Protein AF-0000000072905101 (afdb_homodimer)

Organism: NCBI:txid187101

Nearest PDB structures (foldseek):
  7v6s-assembly2_B  TM=9.591E-01  e=6.237E-14  Escherichia coli K-12
  8xup-assembly1_I  TM=8.894E-01  e=2.334E-14  Escherichia coli K-12
  8xud-assembly1_I  TM=9.295E-01  e=1.153E-13  Escherichia coli K-12
  8xup-assembly1_G  TM=8.574E-01  e=3.588E-14  Escherichia coli K-12
  2k1g-assembly1_A  TM=9.489E-01  e=6.845E-13  Escherichia coli K-12

Foldseek 3Di:
DPDPPPPPPDVPPPPDDPPPPPDPPVVVVVVVVVVVVVVPPPDDPDPDPPPVDDDDVVVVVVVVVVVVVVVVVVVVVVVLVLLLVQLVVLLVVQPQQADDVVDQDSVHDHQLNSLQSSLCRRLVHDGADSAPVRRQVQFDWAAPVGDTFQWWWWFDAPPDDIGIWTDNDPQWTFDQDNVGGTDIDGCPPPRNVVGTDTIGDNVVSVVD/DPPPPPPPPDVPPPPPDPPPPPDPPVVVVVVVVVVVVVVPPPDDPDPDPPPVDDDDPVVVVVVVVVVVVVVVVVVVVVVLVLLLVQLVVLLVVQPQQADDVVDQDSVHDHQLNSLQSSLCRRLVHDGADSAPVRRQVQFDWAAPVGDTFQWWWWFDAPPDDIGIWTDNDPQWTFDQDNVGGTDIDGCPPPRNVVGTDTIGDNVVSVVD

Secondary structure (DSSP, 8-state):
-----GGGGGGGSTT--------HHHHHHHHHHHHHHHHT--S---S-S-TT----HHHHHHHHHHHHHHHHHHHHHHHHHHHHHHHHHHHHHHTTPPB-TT-EETTEE-HHHHHHHHHHHHTTT----SSHHHHTTSSEEE-GGG--TTPEEEE--TTS--EEEEEEETTEEEEEETTTEEEEEETTSHHHHHHEEEEEE-HHHH--/--TTSGGGGGGGGGGG-------HHHHHHHHHHHHHHHHT--S---S-S-TT----HHHHHHHHHHHHHHHHHHHHHHHHHHHHHHHHHHHHHHTTPPB-TT-EETTEE-HHHHHHHHHHHHTTT----SSHHHHTTSSEEE-GGG--TTPEEEE--TTS--EEEEEEETTEEEEEETTTEEEEEETTSHHHHHHEEEEEE-HHHH--

Structure (mmCIF, N/CA/C/O backbone):
data_AF-0000000072905101-model_v1
#
loop_
_entity.id
_entity.type
_entity.pdbx_description
1 polymer 'NlpC/P60 domain-containing protein'
#
loop_
_atom_site.group_PDB
_atom_site.id
_atom_site.type_symbol
_atom_site.label_atom_id
_atom_site.label_alt_id
_atom_site.label_comp_id
_atom_site.label_asym_id
_atom_site.label_entity_id
_atom_site.label_seq_id
_atom_site.pdbx_PDB_ins_code
_atom_site.Cartn_x
_atom_site.Cartn_y
_atom_site.Cartn_z
_atom_site.occupancy
_atom_site.B_iso_or_equiv
_atom_site.auth_seq_id
_atom_site.auth_comp_id
_atom_site.auth_asym_id
_atom_site.auth_atom_id
_atom_site.pdbx_PDB_model_num
ATOM 1 N N . MET A 1 1 ? 45.156 -19.688 -21.031 1 21.2 1 MET A N 1
ATOM 2 C CA . MET A 1 1 ? 44.969 -18.875 -19.844 1 21.2 1 MET A CA 1
ATOM 3 C C . MET A 1 1 ? 44.531 -17.453 -20.219 1 21.2 1 MET A C 1
ATOM 5 O O . MET A 1 1 ? 43.875 -16.766 -19.438 1 21.2 1 MET A O 1
ATOM 9 N N . LYS A 1 2 ? 45 -16.828 -21.281 1 21.48 2 LYS A N 1
ATOM 10 C CA . LYS A 1 2 ? 45.25 -15.398 -21.438 1 21.48 2 LYS A CA 1
ATOM 11 C C . LYS A 1 2 ? 43.969 -14.641 -21.828 1 21.48 2 LYS A C 1
ATOM 13 O O . LYS A 1 2 ? 43.781 -13.508 -21.391 1 21.48 2 LYS A O 1
ATOM 18 N N . ARG A 1 3 ? 43.281 -14.938 -22.891 1 23.59 3 ARG A N 1
ATOM 19 C CA . ARG A 1 3 ? 42.656 -13.906 -23.703 1 23.59 3 ARG A CA 1
ATOM 20 C C . ARG A 1 3 ? 41.344 -13.453 -23.094 1 23.59 3 ARG A C 1
ATOM 22 O O . ARG A 1 3 ? 40.25 -13.703 -23.672 1 23.59 3 ARG A O 1
ATOM 29 N N . ARG A 1 4 ? 40.969 -13.797 -21.891 1 28.17 4 ARG A N 1
ATOM 30 C CA . ARG A 1 4 ? 39.781 -13.406 -21.141 1 28.17 4 ARG A CA 1
ATOM 31 C C . ARG A 1 4 ? 39.688 -11.891 -21.031 1 28.17 4 ARG A C 1
ATOM 33 O O . ARG A 1 4 ? 38.875 -11.367 -20.25 1 28.17 4 ARG A O 1
ATOM 40 N N . LYS A 1 5 ? 40.594 -11.07 -21.688 1 27.55 5 LYS A N 1
ATOM 41 C CA . LYS A 1 5 ? 41 -9.695 -21.422 1 27.55 5 LYS A CA 1
ATOM 42 C C . LYS A 1 5 ? 39.938 -8.711 -21.922 1 27.55 5 LYS A C 1
ATOM 44 O O . LYS A 1 5 ? 39.812 -7.613 -21.375 1 27.55 5 LYS A O 1
ATOM 49 N N . LEU A 1 6 ? 39.375 -8.867 -23.078 1 26.61 6 LEU A N 1
ATOM 50 C CA . LEU A 1 6 ? 39.156 -7.672 -23.891 1 26.61 6 LEU A CA 1
ATOM 51 C C . LEU A 1 6 ? 37.875 -6.953 -23.469 1 26.61 6 LEU A C 1
ATOM 53 O O . LEU A 1 6 ? 37.844 -5.719 -23.438 1 26.61 6 LEU A O 1
ATOM 57 N N . CYS A 1 7 ? 36.844 -7.637 -23.281 1 24.83 7 CYS A N 1
ATOM 58 C CA . CYS A 1 7 ? 35.594 -6.938 -23.516 1 24.83 7 CYS A CA 1
ATOM 59 C C . CYS A 1 7 ? 35.281 -5.977 -22.375 1 24.83 7 CYS A C 1
ATOM 61 O O . CYS A 1 7 ? 34.125 -5.539 -22.219 1 24.83 7 CYS A O 1
ATOM 63 N N . ILE A 1 8 ? 36.156 -5.645 -21.406 1 28.05 8 ILE A N 1
ATOM 64 C CA . ILE A 1 8 ? 36.094 -4.789 -20.219 1 28.05 8 ILE A CA 1
ATOM 65 C C . ILE A 1 8 ? 35.969 -3.33 -20.656 1 28.05 8 ILE A C 1
ATOM 67 O O . ILE A 1 8 ? 35.562 -2.48 -19.859 1 28.05 8 ILE A O 1
ATOM 71 N N . PHE A 1 9 ? 36.219 -2.922 -21.875 1 28.64 9 PHE A N 1
ATOM 72 C CA . PHE A 1 9 ? 36.656 -1.553 -22.109 1 28.64 9 PHE A CA 1
ATOM 73 C C . PHE A 1 9 ? 35.5 -0.589 -22.094 1 28.64 9 PHE A C 1
ATOM 75 O O . PHE A 1 9 ? 35.594 0.541 -21.609 1 28.64 9 PHE A O 1
ATOM 82 N N . LEU A 1 10 ? 34.438 -0.951 -22.781 1 28.17 10 LEU A N 1
ATOM 83 C CA . LEU A 1 10 ? 33.656 0.154 -23.328 1 28.17 10 LEU A CA 1
ATOM 84 C C . LEU A 1 10 ? 32.875 0.859 -22.234 1 28.17 10 LEU A C 1
ATOM 86 O O . LEU A 1 10 ? 32.344 1.944 -22.453 1 28.17 10 LEU A O 1
ATOM 90 N N . ILE A 1 11 ? 32.688 0.312 -21.078 1 26.66 11 ILE A N 1
ATOM 91 C CA . ILE A 1 11 ? 31.734 0.862 -20.109 1 26.66 11 ILE A CA 1
ATOM 92 C C . ILE A 1 11 ? 32.25 2.201 -19.578 1 26.66 11 ILE A C 1
ATOM 94 O O . ILE A 1 11 ? 31.625 2.814 -18.719 1 26.66 11 ILE A O 1
ATOM 98 N N . MET A 1 12 ? 33.438 2.705 -19.969 1 26.33 12 MET A N 1
ATOM 99 C CA . MET A 1 12 ? 34.125 3.775 -19.25 1 26.33 12 MET A CA 1
ATOM 100 C C . MET A 1 12 ? 33.469 5.121 -19.516 1 26.33 12 MET A C 1
ATOM 102 O O . MET A 1 12 ? 33.531 6.02 -18.672 1 26.33 12 MET A O 1
ATOM 106 N N . LEU A 1 13 ? 33.094 5.484 -20.781 1 29.48 13 LEU A N 1
ATOM 107 C CA . LEU A 1 13 ? 33.188 6.891 -21.156 1 29.48 13 LEU A CA 1
ATOM 108 C C . LEU A 1 13 ? 32 7.676 -20.609 1 29.48 13 LEU A C 1
ATOM 110 O O . LEU A 1 13 ? 31.938 8.898 -20.766 1 29.48 13 LEU A O 1
ATOM 114 N N . LEU A 1 14 ? 30.922 7.066 -20.406 1 29.03 14 LEU A N 1
ATOM 115 C CA . LEU A 1 14 ? 29.766 7.953 -20.406 1 29.03 14 LEU A CA 1
ATOM 116 C C . LEU A 1 14 ? 29.734 8.812 -19.141 1 29.03 14 LEU A C 1
ATOM 118 O O . LEU A 1 14 ? 28.688 8.984 -18.516 1 29.03 14 LEU A O 1
ATOM 122 N N . THR A 1 15 ? 30.891 8.977 -18.375 1 28.25 15 THR A N 1
ATOM 123 C CA . THR A 1 15 ? 30.953 9.609 -17.062 1 28.25 15 THR A CA 1
ATOM 124 C C . THR A 1 15 ? 30.672 11.102 -17.156 1 28.25 15 THR A C 1
ATOM 126 O O . THR A 1 15 ? 30.312 11.742 -16.172 1 28.25 15 THR A O 1
ATOM 129 N N . SER A 1 16 ? 31.031 11.805 -18.203 1 29.77 16 SER A N 1
ATOM 130 C CA . SER A 1 16 ? 31.359 13.211 -18 1 29.77 16 SER A CA 1
ATOM 131 C C . SER A 1 16 ? 30.109 14.07 -18 1 29.77 16 SER A C 1
ATOM 133 O O . SER A 1 16 ? 30.141 15.234 -18.406 1 29.77 16 SER A O 1
ATOM 135 N N . LEU A 1 17 ? 28.984 13.531 -18.156 1 30.27 17 LEU A N 1
ATOM 136 C CA . LEU A 1 17 ? 28.125 14.672 -18.375 1 30.27 17 LEU A CA 1
ATOM 137 C C . LEU A 1 17 ? 28.078 15.57 -17.141 1 30.27 17 LEU A C 1
ATOM 139 O O . LEU A 1 17 ? 27.922 15.078 -16.016 1 30.27 17 LEU A O 1
ATOM 143 N N . PRO A 1 18 ? 28.531 16.797 -17.203 1 27.98 18 PRO A N 1
ATOM 144 C CA . PRO A 1 18 ? 28.547 17.672 -16.031 1 27.98 18 PRO A CA 1
ATOM 145 C C . PRO A 1 18 ? 27.172 17.75 -15.352 1 27.98 18 PRO A C 1
ATOM 147 O O . PRO A 1 18 ? 26.141 17.797 -16.031 1 27.98 18 PRO A O 1
ATOM 150 N N . LYS A 1 19 ? 27.016 17.156 -14.227 1 29.95 19 LYS A N 1
ATOM 151 C CA . LYS A 1 19 ? 25.938 17.422 -13.297 1 29.95 19 LYS A CA 1
ATOM 152 C C . LYS A 1 19 ? 25.578 18.906 -13.273 1 29.95 19 LYS A C 1
ATOM 154 O O . LYS A 1 19 ? 26.406 19.75 -12.898 1 29.95 19 LYS A O 1
ATOM 159 N N . ILE A 1 20 ? 24.906 19.391 -14.219 1 25.19 20 ILE A N 1
ATOM 160 C CA . ILE A 1 20 ? 24.422 20.766 -14.102 1 25.19 20 ILE A CA 1
ATOM 161 C C . ILE A 1 20 ? 23.922 21.016 -12.68 1 25.19 20 ILE A C 1
ATOM 163 O O . ILE A 1 20 ? 23 20.344 -12.219 1 25.19 20 ILE A O 1
ATOM 167 N N . ALA A 1 21 ? 24.781 21.484 -11.664 1 27.69 21 ALA A N 1
ATOM 168 C CA . ALA A 1 21 ? 24.594 22.141 -10.375 1 27.69 21 ALA A CA 1
ATOM 169 C C . ALA A 1 21 ? 23.406 23.109 -10.422 1 27.69 21 ALA A C 1
ATOM 171 O O . ALA A 1 21 ? 23.531 24.219 -10.945 1 27.69 21 ALA A O 1
ATOM 172 N N . TYR A 1 22 ? 22.328 22.75 -10.75 1 26.56 22 TYR A N 1
ATOM 173 C CA . TYR A 1 22 ? 21.281 23.734 -10.508 1 26.56 22 TYR A CA 1
ATOM 174 C C . TYR A 1 22 ? 21.438 24.359 -9.133 1 26.56 22 TYR A C 1
ATOM 176 O O . TYR A 1 22 ? 21.641 23.672 -8.133 1 26.56 22 TYR A O 1
ATOM 184 N N . GLY A 1 23 ? 21.812 25.656 -8.891 1 29.3 23 GLY A N 1
ATOM 185 C CA . GLY A 1 23 ? 22.312 26.516 -7.828 1 29.3 23 GLY A CA 1
ATOM 186 C C . GLY A 1 23 ? 21.516 26.406 -6.543 1 29.3 23 GLY A C 1
ATOM 187 O O . GLY A 1 23 ? 20.359 26.812 -6.484 1 29.3 23 GLY A O 1
ATOM 188 N N . SER A 1 24 ? 21.781 25.562 -5.66 1 32.56 24 SER A N 1
ATOM 189 C CA . SER A 1 24 ? 21.422 25.344 -4.262 1 32.56 24 SER A CA 1
ATOM 190 C C . SER A 1 24 ? 21.359 26.672 -3.498 1 32.56 24 SER A C 1
ATOM 192 O O . SER A 1 24 ? 20.609 26.797 -2.529 1 32.56 24 SER A O 1
ATOM 194 N N . LYS A 1 25 ? 22.25 27.625 -3.885 1 36.03 25 LYS A N 1
ATOM 195 C CA . LYS A 1 25 ? 22.484 28.938 -3.287 1 36.03 25 LYS A CA 1
ATOM 196 C C . LYS A 1 25 ? 21.328 29.875 -3.557 1 36.03 25 LYS A C 1
ATOM 198 O O . LYS A 1 25 ? 20.938 30.672 -2.686 1 36.03 25 LYS A O 1
ATOM 203 N N . TYR A 1 26 ? 20.844 29.938 -4.789 1 32.66 26 TYR A N 1
ATOM 204 C CA . TYR A 1 26 ? 19.766 30.875 -5.09 1 32.66 26 TYR A CA 1
ATOM 205 C C . TYR A 1 26 ? 18.469 30.453 -4.414 1 32.66 26 TYR A C 1
ATOM 207 O O . TYR A 1 26 ? 17.703 31.297 -3.951 1 32.66 26 TYR A O 1
ATOM 215 N N . ARG A 1 27 ? 18.203 29.125 -4.289 1 41.72 27 ARG A N 1
ATOM 216 C CA . ARG A 1 27 ? 16.984 28.703 -3.621 1 41.72 27 ARG A CA 1
ATOM 217 C C . ARG A 1 27 ? 17.094 28.891 -2.113 1 41.72 27 ARG A C 1
ATOM 219 O O . ARG A 1 27 ? 16.109 29.266 -1.463 1 41.72 27 ARG A O 1
ATOM 226 N N . HIS A 1 28 ? 18.344 28.75 -1.642 1 42.06 28 HIS A N 1
ATOM 227 C CA . HIS A 1 28 ? 18.578 29 -0.226 1 42.06 28 HIS A CA 1
ATOM 228 C C . HIS A 1 28 ? 18.5 30.5 0.079 1 42.06 28 HIS A C 1
ATOM 230 O O . HIS A 1 28 ? 18 30.891 1.129 1 42.06 28 HIS A O 1
ATOM 236 N N . ARG A 1 29 ? 18.984 31.281 -0.8 1 43.94 29 ARG A N 1
ATOM 237 C CA . ARG A 1 29 ? 19 32.719 -0.576 1 43.94 29 ARG A CA 1
ATOM 238 C C . ARG A 1 29 ? 17.578 33.281 -0.544 1 43.94 29 ARG A C 1
ATOM 240 O O . ARG A 1 29 ? 17.25 34.094 0.316 1 43.94 29 ARG A O 1
ATOM 247 N N . ASN A 1 30 ? 16.844 32.781 -1.528 1 43.53 30 ASN A N 1
ATOM 248 C CA . ASN A 1 30 ? 15.469 33.281 -1.536 1 43.53 30 ASN A CA 1
ATOM 249 C C . ASN A 1 30 ? 14.672 32.75 -0.354 1 43.53 30 ASN A C 1
ATOM 251 O O . ASN A 1 30 ? 13.828 33.438 0.203 1 43.53 30 ASN A O 1
ATOM 255 N N . ILE A 1 31 ? 15.031 31.578 -0.006 1 46.62 31 ILE A N 1
ATOM 256 C CA . ILE A 1 31 ? 14.422 31.047 1.205 1 46.62 31 ILE A CA 1
ATOM 257 C C . ILE A 1 31 ? 14.914 31.812 2.422 1 46.62 31 ILE A C 1
ATOM 259 O O . ILE A 1 31 ? 14.125 32.188 3.301 1 46.62 31 ILE A O 1
ATOM 263 N N . ASP A 1 32 ? 16.203 32.094 2.461 1 48.38 32 ASP A N 1
ATOM 264 C CA . ASP A 1 32 ? 16.766 32.875 3.559 1 48.38 32 ASP A CA 1
ATOM 265 C C . ASP A 1 32 ? 16.141 34.25 3.598 1 48.38 32 ASP A C 1
ATOM 267 O O . ASP A 1 32 ? 15.797 34.781 4.672 1 48.38 32 ASP A O 1
ATOM 271 N N . GLU A 1 33 ? 16.078 34.875 2.492 1 49.34 33 GLU A N 1
ATOM 272 C CA . GLU A 1 33 ? 15.438 36.188 2.443 1 49.34 33 GLU A CA 1
ATOM 273 C C . GLU A 1 33 ? 13.977 36.094 2.891 1 49.34 33 GLU A C 1
ATOM 275 O O . GLU A 1 33 ? 13.484 36.969 3.605 1 49.34 33 GLU A O 1
ATOM 280 N N . MET A 1 34 ? 13.398 35.062 2.471 1 49.19 34 MET A N 1
ATOM 281 C CA . MET A 1 34 ? 12.008 34.875 2.879 1 49.19 34 MET A CA 1
ATOM 282 C C . MET A 1 34 ? 11.914 34.594 4.379 1 49.19 34 MET A C 1
ATOM 284 O O . MET A 1 34 ? 11.031 35.156 5.051 1 49.19 34 MET A O 1
ATOM 288 N N . ILE A 1 35 ? 12.836 33.906 4.805 1 49.62 35 ILE A N 1
ATOM 289 C CA . ILE A 1 35 ? 12.898 33.594 6.23 1 49.62 35 ILE A CA 1
ATOM 290 C C . ILE A 1 35 ? 13.258 34.875 7.004 1 49.62 35 ILE A C 1
ATOM 292 O O . ILE A 1 35 ? 12.68 35.156 8.062 1 49.62 35 ILE A O 1
ATOM 296 N N . GLU A 1 36 ? 14.266 35.562 6.609 1 48 36 GLU A N 1
ATOM 297 C CA . GLU A 1 36 ? 14.648 36.812 7.266 1 48 36 GLU A CA 1
ATOM 298 C C . GLU A 1 36 ? 13.469 37.781 7.363 1 48 36 GLU A C 1
ATOM 300 O O . GLU A 1 36 ? 13.273 38.438 8.398 1 48 36 GLU A O 1
ATOM 305 N N . ARG A 1 37 ? 12.781 37.812 6.383 1 45.91 37 ARG A N 1
ATOM 306 C CA . ARG A 1 37 ? 11.609 38.688 6.434 1 45.91 37 ARG A CA 1
ATOM 307 C C . ARG A 1 37 ? 10.594 38.188 7.445 1 45.91 37 ARG A C 1
ATOM 309 O O . ARG A 1 37 ? 9.961 38.969 8.156 1 45.91 37 ARG A O 1
ATOM 316 N N . ALA A 1 38 ? 10.492 36.938 7.453 1 46.09 38 ALA A N 1
ATOM 317 C CA . ALA A 1 38 ? 9.539 36.312 8.375 1 46.09 38 ALA A CA 1
ATOM 318 C C . ALA A 1 38 ? 9.977 36.531 9.82 1 46.09 38 ALA A C 1
ATOM 320 O O . ALA A 1 38 ? 9.141 36.656 10.719 1 46.09 38 ALA A O 1
ATOM 321 N N . SER A 1 39 ? 11.234 36.406 10.133 1 43.91 39 SER A N 1
ATOM 322 C CA . SER A 1 39 ? 11.758 36.531 11.484 1 43.91 39 SER A CA 1
ATOM 323 C C . SER A 1 39 ? 11.578 37.969 12.008 1 43.91 39 SER A C 1
ATOM 325 O O . SER A 1 39 ? 11.641 38.219 13.211 1 43.91 39 SER A O 1
ATOM 327 N N . ARG A 1 40 ? 11.602 38.969 11.242 1 41.84 40 ARG A N 1
ATOM 328 C CA . ARG A 1 40 ? 11.602 40.375 11.688 1 41.84 40 ARG A CA 1
ATOM 329 C C . ARG A 1 40 ? 10.289 40.719 12.367 1 41.84 40 ARG A C 1
ATOM 331 O O . ARG A 1 40 ? 10.125 41.844 12.867 1 41.84 40 ARG A O 1
ATOM 338 N N . ASN A 1 41 ? 9.289 39.938 12.195 1 38.41 41 ASN A N 1
ATOM 339 C CA . ASN A 1 41 ? 8.125 40.531 12.828 1 38.41 41 ASN A CA 1
ATOM 340 C C . ASN A 1 41 ? 8.141 40.344 14.344 1 38.41 41 ASN A C 1
ATOM 342 O O . ASN A 1 41 ? 7.707 39.312 14.844 1 38.41 41 ASN A O 1
ATOM 346 N N . ASN A 1 42 ? 9.055 40.75 15.031 1 37.59 42 ASN A N 1
ATOM 347 C CA . ASN A 1 42 ? 9.18 40.875 16.469 1 37.59 42 ASN A CA 1
ATOM 348 C C . ASN A 1 42 ? 7.879 41.406 17.094 1 37.59 42 ASN A C 1
ATOM 350 O O . ASN A 1 42 ? 7.82 41.625 18.312 1 37.59 42 ASN A O 1
ATOM 354 N N . GLY A 1 43 ? 7.055 42.219 16.391 1 38.62 43 GLY A N 1
ATOM 355 C CA . GLY A 1 43 ? 6.059 42.969 17.125 1 38.62 43 GLY A CA 1
ATOM 356 C C . GLY A 1 43 ? 4.992 42.094 17.75 1 38.62 43 GLY A C 1
ATOM 357 O O . GLY A 1 43 ? 5.023 40.875 17.609 1 38.62 43 GLY A O 1
ATOM 358 N N . GLU A 1 44 ? 3.975 42.656 18.516 1 44.16 44 GLU A N 1
ATOM 359 C CA . GLU A 1 44 ? 2.742 42.219 19.156 1 44.16 44 GLU A CA 1
ATOM 360 C C . GLU A 1 44 ? 1.918 41.344 18.219 1 44.16 44 GLU A C 1
ATOM 362 O O . GLU A 1 44 ? 1.451 41.812 17.188 1 44.16 44 GLU A O 1
ATOM 367 N N . GLU A 1 45 ? 2.352 40.156 17.984 1 52.22 45 GLU A N 1
ATOM 368 C CA . GLU A 1 45 ? 1.553 39.281 17.141 1 52.22 45 GLU A CA 1
ATOM 369 C C . GLU A 1 45 ? 0.073 39.375 17.5 1 52.22 45 GLU A C 1
ATOM 371 O O . GLU A 1 45 ? -0.281 39.344 18.688 1 52.22 45 GLU A O 1
ATOM 376 N N . PRO A 1 46 ? -0.766 39.719 16.578 1 56.44 46 PRO A N 1
ATOM 377 C CA . PRO A 1 46 ? -2.191 39.844 16.891 1 56.44 46 PRO A CA 1
ATOM 378 C C . PRO A 1 46 ? -2.799 38.562 17.453 1 56.44 46 PRO A C 1
ATOM 380 O O . PRO A 1 46 ? -2.326 37.469 17.141 1 56.44 46 PRO A O 1
ATOM 383 N N . GLU A 1 47 ? -3.547 38.656 18.578 1 63.25 47 GLU A N 1
ATOM 384 C CA . GLU A 1 47 ? -4.371 37.656 19.25 1 63.25 47 GLU A CA 1
ATOM 385 C C . GLU A 1 47 ? -5.117 36.781 18.25 1 63.25 47 GLU A C 1
ATOM 387 O O . GLU A 1 47 ? -5.281 35.594 18.453 1 63.25 47 GLU A O 1
ATOM 392 N N . ASN A 1 48 ? -5.477 37.375 17.141 1 74.56 48 ASN A N 1
ATOM 393 C CA . ASN A 1 48 ? -6.211 36.625 16.125 1 74.56 48 ASN A CA 1
ATOM 394 C C . ASN A 1 48 ? -5.664 36.906 14.719 1 74.56 48 ASN A C 1
ATOM 396 O O . ASN A 1 48 ? -5.973 37.906 14.117 1 74.56 48 ASN A O 1
ATOM 400 N N . PHE A 1 49 ? -4.805 36 14.148 1 81.38 49 PHE A N 1
ATOM 401 C CA . PHE A 1 49 ? -4.168 36.25 12.859 1 81.38 49 PHE A CA 1
ATOM 402 C C . PHE A 1 49 ? -5.027 35.688 11.719 1 81.38 49 PHE A C 1
ATOM 404 O O . PHE A 1 49 ? -4.84 36.094 10.562 1 81.38 49 PHE A O 1
ATOM 411 N N . ASP A 1 50 ? -6.012 34.781 11.953 1 88.31 50 ASP A N 1
ATOM 412 C CA . ASP A 1 50 ? -6.793 34.188 10.883 1 88.31 50 ASP A CA 1
ATOM 413 C C . ASP A 1 50 ? -8.281 34.5 11.039 1 88.31 50 ASP A C 1
ATOM 415 O O . ASP A 1 50 ? -9.133 33.656 10.797 1 88.31 50 ASP A O 1
ATOM 419 N N . GLU A 1 51 ? -8.586 35.719 11.438 1 85.56 51 GLU A N 1
ATOM 420 C CA . GLU A 1 51 ? -9.961 36.156 11.648 1 85.56 51 GLU A CA 1
ATOM 421 C C . GLU A 1 51 ? -10.812 35.938 10.406 1 85.56 51 GLU A C 1
ATOM 423 O O . GLU A 1 51 ? -12 35.625 10.5 1 85.56 51 GLU A O 1
ATOM 428 N N . GLU A 1 52 ? -10.195 36 9.219 1 87.75 52 GLU A N 1
ATOM 429 C CA . GLU A 1 52 ? -10.914 35.875 7.953 1 87.75 52 GLU A CA 1
ATOM 430 C C . GLU A 1 52 ? -11.094 34.406 7.582 1 87.75 52 GLU A C 1
ATOM 432 O O . GLU A 1 52 ? -11.82 34.062 6.641 1 87.75 52 GLU A O 1
ATOM 437 N N . TYR A 1 53 ? -10.508 33.531 8.305 1 91.31 53 TYR A N 1
ATOM 438 C CA . TYR A 1 53 ? -10.547 32.125 8.008 1 91.31 53 TYR A CA 1
ATOM 439 C C . TYR A 1 53 ? -11.945 31.547 8.227 1 91.31 53 TYR A C 1
ATOM 441 O O . TYR A 1 53 ? -12.531 31.734 9.305 1 91.31 53 TYR A O 1
ATOM 449 N N . VAL A 1 54 ? -12.469 30.906 7.176 1 93.88 54 VAL A N 1
ATOM 450 C CA . VAL A 1 54 ? -13.727 30.172 7.258 1 93.88 54 VAL A CA 1
ATOM 451 C C . VAL A 1 54 ? -13.453 28.672 7.148 1 93.88 54 VAL A C 1
ATOM 453 O O . VAL A 1 54 ? -13.008 28.188 6.102 1 93.88 54 VAL A O 1
ATOM 456 N N . HIS A 1 55 ? -13.766 28 8.164 1 94.81 55 HIS A N 1
ATOM 457 C CA . HIS A 1 55 ? -13.562 26.547 8.195 1 94.81 55 HIS A CA 1
ATOM 458 C C . HIS A 1 55 ? -14.656 25.828 7.406 1 94.81 55 HIS A C 1
ATOM 460 O O . HIS A 1 55 ? -15.836 25.953 7.719 1 94.81 55 HIS A O 1
ATOM 466 N N . ASP A 1 56 ? -14.234 25.078 6.391 1 94.44 56 ASP A N 1
ATOM 467 C CA . ASP A 1 56 ? -15.156 24.328 5.539 1 94.44 56 ASP A CA 1
ATOM 468 C C . ASP A 1 56 ? -15.289 22.891 6.004 1 94.44 56 ASP A C 1
ATOM 470 O O . ASP A 1 56 ? -14.602 22 5.492 1 94.44 56 ASP A O 1
ATOM 474 N N . GLU A 1 57 ? -16.234 22.625 6.875 1 93.56 57 GLU A N 1
ATOM 475 C CA . GLU A 1 57 ? -16.406 21.297 7.473 1 93.56 57 GLU A CA 1
ATOM 476 C C . GLU A 1 57 ? -16.75 20.266 6.41 1 93.56 57 GLU A C 1
ATOM 478 O O . GLU A 1 57 ? -16.297 19.109 6.496 1 93.56 57 GLU A O 1
ATOM 483 N N . ALA A 1 58 ? -17.547 20.641 5.469 1 93.56 58 ALA A N 1
ATOM 484 C CA . ALA A 1 58 ? -17.922 19.719 4.406 1 93.56 58 ALA A CA 1
ATOM 485 C C . ALA A 1 58 ? -16.703 19.281 3.604 1 93.56 58 ALA A C 1
ATOM 487 O O . ALA A 1 58 ? -16.562 18.094 3.285 1 93.56 58 ALA A O 1
ATOM 488 N N . LEU A 1 59 ? -15.844 20.266 3.248 1 94.06 59 LEU A N 1
ATOM 489 C CA . LEU A 1 59 ? -14.617 19.953 2.531 1 94.06 59 LEU A CA 1
ATOM 490 C C . LEU A 1 59 ? -13.719 19.031 3.367 1 94.06 59 LEU A C 1
ATOM 492 O O . LEU A 1 59 ? -13.156 18.062 2.85 1 94.06 59 LEU A O 1
ATOM 496 N N . ILE A 1 60 ? -13.609 19.266 4.645 1 94.5 60 ILE A N 1
ATOM 497 C CA . ILE A 1 60 ? -12.766 18.484 5.531 1 94.5 60 ILE A CA 1
ATOM 498 C C . ILE A 1 60 ? -13.297 17.047 5.602 1 94.5 60 ILE A C 1
ATOM 500 O O . ILE A 1 60 ? -12.523 16.094 5.512 1 94.5 60 ILE A O 1
ATOM 504 N N . ARG A 1 61 ? -14.562 16.906 5.719 1 91.75 61 ARG A N 1
ATOM 505 C CA . ARG A 1 61 ? -15.172 15.578 5.762 1 91.75 61 ARG A CA 1
ATOM 506 C C . ARG A 1 61 ? -14.906 14.805 4.477 1 91.75 61 ARG A C 1
ATOM 508 O O . ARG A 1 61 ? -14.578 13.617 4.512 1 91.75 61 ARG A O 1
ATOM 515 N N . LEU A 1 62 ? -15.055 15.523 3.377 1 93.19 62 LEU A N 1
ATOM 516 C CA . LEU A 1 62 ? -14.812 14.898 2.082 1 93.19 62 LEU A CA 1
ATOM 517 C C . LEU A 1 62 ? -13.359 14.445 1.962 1 93.19 62 LEU A C 1
ATOM 519 O O . LEU A 1 62 ? -13.094 13.297 1.589 1 93.19 62 LEU A O 1
ATOM 523 N N . LYS A 1 63 ? -12.414 15.305 2.279 1 92.25 63 LYS A N 1
ATOM 524 C CA . LYS A 1 63 ? -10.992 14.984 2.166 1 92.25 63 LYS A CA 1
ATOM 525 C C . LYS A 1 63 ? -10.594 13.875 3.135 1 92.25 63 LYS A C 1
ATOM 527 O O . LYS A 1 63 ? -9.742 13.047 2.818 1 92.25 63 LYS A O 1
ATOM 532 N N . THR A 1 64 ? -11.219 13.875 4.277 1 91 64 THR A N 1
ATOM 533 C CA . THR A 1 64 ? -10.961 12.82 5.258 1 91 64 THR A CA 1
ATOM 534 C C . THR A 1 64 ? -11.445 11.469 4.738 1 91 64 THR A C 1
ATOM 536 O O . THR A 1 64 ? -10.742 10.461 4.863 1 91 64 THR A O 1
ATOM 539 N N . LYS A 1 65 ? -12.617 11.508 4.156 1 88.81 65 LYS A N 1
ATOM 540 C CA . LYS A 1 65 ? -13.148 10.273 3.58 1 88.81 65 LYS A CA 1
ATOM 541 C C . LYS A 1 65 ? -12.25 9.758 2.461 1 88.81 65 LYS A C 1
ATOM 543 O O . LYS A 1 65 ? -11.945 8.562 2.402 1 88.81 65 LYS A O 1
ATOM 548 N N . GLU A 1 66 ? -11.844 10.633 1.562 1 89.81 66 GLU A N 1
ATOM 549 C CA . GLU A 1 66 ? -10.938 10.266 0.48 1 89.81 66 GLU A CA 1
ATOM 550 C C . GLU A 1 66 ? -9.633 9.688 1.027 1 89.81 66 GLU A C 1
ATOM 552 O O . GLU A 1 66 ? -9.125 8.695 0.502 1 89.81 66 GLU A O 1
ATOM 557 N N . LEU A 1 67 ? -9.164 10.32 2.041 1 88.44 67 LEU A N 1
ATOM 558 C CA . LEU A 1 67 ? -7.926 9.859 2.654 1 88.44 67 LEU A CA 1
ATOM 559 C C . LEU A 1 67 ? -8.109 8.469 3.254 1 88.44 67 LEU A C 1
ATOM 561 O O . LEU A 1 67 ? -7.254 7.59 3.072 1 88.44 67 LEU A O 1
ATOM 565 N N . LYS A 1 68 ? -9.188 8.281 3.877 1 85 68 LYS A N 1
ATOM 566 C CA . LYS A 1 68 ? -9.469 6.973 4.465 1 85 68 LYS A CA 1
ATOM 567 C C . LYS A 1 68 ? -9.586 5.898 3.389 1 85 68 LYS A C 1
ATOM 569 O O . LYS A 1 68 ? -9.117 4.773 3.572 1 85 68 LYS A O 1
ATOM 574 N N . ASP A 1 69 ? -10.164 6.23 2.283 1 84.75 69 ASP A N 1
ATOM 575 C CA . ASP A 1 69 ? -10.273 5.297 1.165 1 84.75 69 ASP A CA 1
ATOM 576 C C . ASP A 1 69 ? -8.898 4.953 0.602 1 84.75 69 ASP A C 1
ATOM 578 O O . ASP A 1 69 ? -8.617 3.791 0.297 1 84.75 69 ASP A O 1
ATOM 582 N N . LYS A 1 70 ? -8.102 5.938 0.461 1 82.06 70 LYS A N 1
ATOM 583 C CA . LYS A 1 70 ? -6.734 5.715 -0.016 1 82.06 70 LYS A CA 1
ATOM 584 C C . LYS A 1 70 ? -5.961 4.809 0.933 1 82.06 70 LYS A C 1
ATOM 586 O O . LYS A 1 70 ? -5.227 3.922 0.491 1 82.06 70 LYS A O 1
ATOM 591 N N . LEU A 1 71 ? -6.18 5.023 2.18 1 81.62 71 LEU A N 1
ATOM 592 C CA . LEU A 1 71 ? -5.484 4.227 3.182 1 81.62 71 LEU A CA 1
ATOM 593 C C . LEU A 1 71 ? -5.984 2.785 3.17 1 81.62 71 LEU A C 1
ATOM 595 O O . LEU A 1 71 ? -5.195 1.849 3.32 1 81.62 71 LEU A O 1
ATOM 599 N N . SER A 1 72 ? -7.258 2.641 2.955 1 79.44 72 SER A N 1
ATOM 600 C CA . SER A 1 72 ? -7.824 1.3 2.854 1 79.44 72 SER A CA 1
ATOM 601 C C . SER A 1 72 ? -7.23 0.538 1.672 1 79.44 72 SER A C 1
ATOM 603 O O . SER A 1 72 ? -6.883 -0.638 1.796 1 79.44 72 SER A O 1
ATOM 605 N N . ASN A 1 73 ? -7.09 1.154 0.602 1 79.44 73 ASN A N 1
ATOM 606 C CA . ASN A 1 73 ? -6.484 0.547 -0.578 1 79.44 73 ASN A CA 1
ATOM 607 C C . ASN A 1 73 ? -5.016 0.199 -0.337 1 79.44 73 ASN A C 1
ATOM 609 O O . ASN A 1 73 ? -4.543 -0.849 -0.778 1 79.44 73 ASN A O 1
ATOM 613 N N . ALA A 1 74 ? -4.375 1.034 0.349 1 76.06 74 ALA A N 1
ATOM 614 C CA . ALA A 1 74 ? -2.975 0.791 0.679 1 76.06 74 ALA A CA 1
ATOM 615 C C . ALA A 1 74 ? -2.828 -0.434 1.578 1 76.06 74 ALA A C 1
ATOM 617 O O . ALA A 1 74 ? -1.906 -1.234 1.401 1 76.06 74 ALA A O 1
ATOM 618 N N . TYR A 1 75 ? -3.76 -0.624 2.469 1 74.81 75 TYR A N 1
ATOM 619 C CA . TYR A 1 75 ? -3.738 -1.795 3.34 1 74.81 75 TYR A CA 1
ATOM 620 C C . TYR A 1 75 ? -3.904 -3.076 2.531 1 74.81 75 TYR A C 1
ATOM 622 O O . TYR A 1 75 ? -3.236 -4.078 2.803 1 74.81 75 TYR A O 1
ATOM 630 N N . GLU A 1 76 ? -4.75 -2.996 1.608 1 75.88 76 GLU A N 1
ATOM 631 C CA . GLU A 1 76 ? -4.93 -4.156 0.74 1 75.88 76 GLU A CA 1
ATOM 632 C C . GLU A 1 76 ? -3.646 -4.484 -0.016 1 75.88 76 GLU A C 1
ATOM 634 O O . GLU A 1 76 ? -3.301 -5.656 -0.179 1 75.88 76 GLU A O 1
ATOM 639 N N . GLN A 1 77 ? -3.025 -3.488 -0.408 1 77.5 77 GLN A N 1
ATOM 640 C CA . GLN A 1 77 ? -1.771 -3.688 -1.127 1 77.5 77 GLN A CA 1
ATOM 641 C C . GLN A 1 77 ? -0.701 -4.273 -0.211 1 77.5 77 GLN A C 1
ATOM 643 O O . GLN A 1 77 ? 0.099 -5.109 -0.639 1 77.5 77 GLN A O 1
ATOM 648 N N . ILE A 1 78 ? -0.708 -3.916 0.998 1 77.19 78 ILE A N 1
ATOM 649 C CA . ILE A 1 78 ? 0.229 -4.457 1.976 1 77.19 78 ILE A CA 1
ATOM 650 C C . ILE A 1 78 ? -0.001 -5.961 2.133 1 77.19 78 ILE A C 1
ATOM 652 O O . ILE A 1 78 ? 0.952 -6.742 2.139 1 77.19 78 ILE A O 1
ATOM 656 N N . ASP A 1 79 ? -1.257 -6.297 2.256 1 79.75 79 ASP A N 1
ATOM 657 C CA . ASP A 1 79 ? -1.588 -7.715 2.363 1 79.75 79 ASP A CA 1
ATOM 658 C C . ASP A 1 79 ? -1.037 -8.5 1.173 1 79.75 79 ASP A C 1
ATOM 660 O O . ASP A 1 79 ? -0.497 -9.594 1.341 1 79.75 79 ASP A O 1
ATOM 664 N N . ASN A 1 80 ? -1.159 -7.902 0.055 1 82.06 80 ASN A N 1
ATOM 665 C CA . ASN A 1 80 ? -0.67 -8.57 -1.148 1 82.06 80 ASN A CA 1
ATOM 666 C C . ASN A 1 80 ? 0.851 -8.688 -1.146 1 82.06 80 ASN A C 1
ATOM 668 O O . ASN A 1 80 ? 1.402 -9.68 -1.621 1 82.06 80 ASN A O 1
ATOM 672 N N . ILE A 1 81 ? 1.529 -7.73 -0.607 1 79.62 81 ILE A N 1
ATOM 673 C CA . ILE A 1 81 ? 2.986 -7.746 -0.528 1 79.62 81 ILE A CA 1
ATOM 674 C C . ILE A 1 81 ? 3.441 -8.852 0.418 1 79.62 81 ILE A C 1
ATOM 676 O O . ILE A 1 81 ? 4.348 -9.625 0.091 1 79.62 81 ILE A O 1
ATOM 680 N N . ILE A 1 82 ? 2.795 -8.922 1.558 1 83.12 82 ILE A N 1
ATOM 681 C CA . ILE A 1 82 ? 3.141 -9.938 2.547 1 83.12 82 ILE A CA 1
ATOM 682 C C . ILE A 1 82 ? 2.934 -11.328 1.951 1 83.12 82 ILE A C 1
ATOM 684 O O . ILE A 1 82 ? 3.789 -12.203 2.094 1 83.12 82 ILE A O 1
ATOM 688 N N . LEU A 1 83 ? 1.854 -11.445 1.312 1 90.12 83 LEU A N 1
ATOM 689 C CA . LEU A 1 83 ? 1.557 -12.734 0.708 1 90.12 83 LEU A CA 1
ATOM 690 C C . LEU A 1 83 ? 2.555 -13.062 -0.399 1 90.12 83 LEU A C 1
ATOM 692 O O . LEU A 1 83 ? 3.008 -14.203 -0.515 1 90.12 83 LEU A O 1
ATOM 696 N N . TYR A 1 84 ? 2.953 -12.102 -1.19 1 89.31 84 TYR A N 1
ATOM 697 C CA . TYR A 1 84 ? 3.965 -12.297 -2.223 1 89.31 84 TYR A CA 1
ATOM 698 C C . TYR A 1 84 ? 5.266 -12.812 -1.623 1 89.31 84 TYR A C 1
ATOM 700 O O . TYR A 1 84 ? 5.863 -13.758 -2.143 1 89.31 84 TYR A O 1
ATOM 708 N N . ASP A 1 85 ? 5.676 -12.188 -0.563 1 88.06 85 ASP A N 1
ATOM 709 C CA . ASP A 1 85 ? 6.926 -12.594 0.072 1 88.06 85 ASP A CA 1
ATOM 710 C C . ASP A 1 85 ? 6.852 -14.039 0.559 1 88.06 85 ASP A C 1
ATOM 712 O O . ASP A 1 85 ? 7.797 -14.812 0.383 1 88.06 85 ASP A O 1
ATOM 716 N N . SER A 1 86 ? 5.711 -14.375 1.178 1 93.75 86 SER A N 1
ATOM 717 C CA . SER A 1 86 ? 5.52 -15.742 1.652 1 93.75 86 SER A CA 1
ATOM 718 C C . SER A 1 86 ? 5.508 -16.734 0.493 1 93.75 86 SER A C 1
ATOM 720 O O . SER A 1 86 ? 6.098 -17.812 0.586 1 93.75 86 SER A O 1
ATOM 722 N N . LEU A 1 87 ? 4.895 -16.359 -0.569 1 96.88 87 LEU A N 1
ATOM 723 C CA . LEU A 1 87 ? 4.828 -17.219 -1.752 1 96.88 87 LEU A CA 1
ATOM 724 C C . LEU A 1 87 ? 6.211 -17.406 -2.367 1 96.88 87 LEU A C 1
ATOM 726 O O . LEU A 1 87 ? 6.57 -18.516 -2.773 1 96.88 87 LEU A O 1
ATOM 730 N N . MET A 1 88 ? 6.969 -16.344 -2.422 1 94.75 88 MET A N 1
ATOM 731 C CA . MET A 1 88 ? 8.312 -16.438 -2.982 1 94.75 88 MET A CA 1
ATOM 732 C C . MET A 1 88 ? 9.203 -17.344 -2.131 1 94.75 88 MET A C 1
ATOM 734 O O . MET A 1 88 ? 10.023 -18.094 -2.66 1 94.75 88 MET A O 1
ATOM 738 N N . ASN A 1 89 ? 9.023 -17.25 -0.845 1 94.88 89 ASN A N 1
ATOM 739 C CA . ASN A 1 89 ? 9.75 -18.156 0.032 1 94.88 89 ASN A CA 1
ATOM 740 C C . ASN A 1 89 ? 9.383 -19.609 -0.24 1 94.88 89 ASN A C 1
ATOM 742 O O . ASN A 1 89 ? 10.266 -20.484 -0.313 1 94.88 89 ASN A O 1
ATOM 746 N N . ALA A 1 90 ? 8.109 -19.859 -0.385 1 97.25 90 ALA A N 1
ATOM 747 C CA . ALA A 1 90 ? 7.664 -21.219 -0.718 1 97.25 90 ALA A CA 1
ATOM 748 C C . ALA A 1 90 ? 8.227 -21.656 -2.062 1 97.25 90 ALA A C 1
ATOM 750 O O . ALA A 1 90 ? 8.727 -22.781 -2.191 1 97.25 90 ALA A O 1
ATOM 751 N N . TYR A 1 91 ? 8.125 -20.734 -3.057 1 98.06 91 TYR A N 1
ATOM 752 C CA . TYR A 1 91 ? 8.688 -21.031 -4.371 1 98.06 91 TYR A CA 1
ATOM 753 C C . TYR A 1 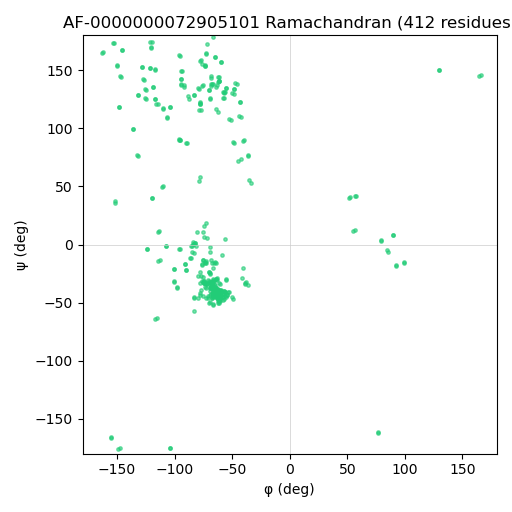91 ? 10.156 -21.406 -4.266 1 98.06 91 TYR A C 1
ATOM 755 O O . TYR A 1 91 ? 10.602 -22.391 -4.879 1 98.06 91 TYR A O 1
ATOM 763 N N . ASN A 1 92 ? 10.867 -20.688 -3.5 1 96.69 92 ASN A N 1
ATOM 764 C CA . ASN A 1 92 ? 12.305 -20.906 -3.389 1 96.69 92 ASN A CA 1
ATOM 765 C C . ASN A 1 92 ? 12.609 -22.281 -2.807 1 96.69 92 ASN A C 1
ATOM 767 O O . ASN A 1 92 ? 13.617 -22.906 -3.158 1 96.69 92 ASN A O 1
ATOM 771 N N . ASN A 1 93 ? 11.773 -22.766 -2.02 1 97.06 93 ASN A N 1
ATOM 772 C CA . ASN A 1 93 ? 11.945 -24.094 -1.442 1 97.06 93 ASN A CA 1
ATOM 773 C C . ASN A 1 93 ? 11.758 -25.188 -2.492 1 97.06 93 ASN A C 1
ATOM 775 O O . ASN A 1 93 ? 12.32 -26.266 -2.359 1 97.06 93 ASN A O 1
ATOM 779 N N . TRP A 1 94 ? 11.047 -24.906 -3.553 1 98.38 94 TRP A N 1
ATOM 780 C CA . TRP A 1 94 ? 10.68 -25.953 -4.5 1 98.38 94 TRP A CA 1
ATOM 781 C C . TRP A 1 94 ? 11.359 -25.719 -5.852 1 98.38 94 TRP A C 1
ATOM 783 O O . TRP A 1 94 ? 11.359 -26.609 -6.707 1 98.38 94 TRP A O 1
ATOM 793 N N . ARG A 1 95 ? 11.891 -24.531 -6.039 1 97.94 95 ARG A N 1
ATOM 794 C CA . ARG A 1 95 ? 12.477 -24.125 -7.316 1 97.94 95 ARG A CA 1
ATOM 795 C C . ARG A 1 95 ? 13.43 -25.188 -7.84 1 97.94 95 ARG A C 1
ATOM 797 O O . ARG A 1 95 ? 14.273 -25.703 -7.094 1 97.94 95 ARG A O 1
ATOM 804 N N . GLY A 1 96 ? 13.219 -25.531 -9.07 1 96.88 96 GLY A N 1
ATOM 805 C CA . GLY A 1 96 ? 14.148 -26.453 -9.711 1 96.88 96 GLY A CA 1
ATOM 806 C C . GLY A 1 96 ? 13.727 -27.906 -9.586 1 96.88 96 GLY A C 1
ATOM 807 O O . GLY A 1 96 ? 14.25 -28.766 -10.297 1 96.88 96 GLY A O 1
ATOM 808 N N . THR A 1 97 ? 12.852 -28.312 -8.688 1 98.31 97 THR A N 1
ATOM 809 C CA . THR A 1 97 ? 12.344 -29.672 -8.562 1 98.31 97 THR A CA 1
ATOM 810 C C . THR A 1 97 ? 11.734 -30.141 -9.875 1 98.31 97 THR A C 1
ATOM 812 O O . THR A 1 97 ? 10.969 -29.406 -10.508 1 98.31 97 THR A O 1
ATOM 815 N N . ARG A 1 98 ? 12.055 -31.344 -10.281 1 97.12 98 ARG A N 1
ATOM 816 C CA . ARG A 1 98 ? 11.531 -31.875 -11.531 1 97.12 98 ARG A CA 1
ATOM 817 C C . ARG A 1 98 ? 10.055 -32.25 -11.391 1 97.12 98 ARG A C 1
ATOM 819 O O . ARG A 1 98 ? 9.594 -32.562 -10.289 1 97.12 98 ARG A O 1
ATOM 826 N N . TYR A 1 99 ? 9.406 -32.219 -12.516 1 96.06 99 TYR A N 1
ATOM 827 C CA . TYR A 1 99 ? 8.016 -32.656 -12.555 1 96.06 99 TYR A CA 1
ATOM 828 C C . TYR A 1 99 ? 7.918 -34.156 -12.516 1 96.06 99 TYR A C 1
ATOM 830 O O . TYR A 1 99 ? 8.688 -34.875 -13.18 1 96.06 99 TYR A O 1
ATOM 838 N N . ARG A 1 100 ? 6.984 -34.688 -11.719 1 94.62 100 ARG A N 1
ATOM 839 C CA . ARG A 1 100 ? 6.645 -36.094 -11.68 1 94.62 100 ARG A CA 1
ATOM 840 C C . ARG A 1 100 ? 5.172 -36.312 -11.344 1 94.62 100 ARG A C 1
ATOM 842 O O . ARG A 1 100 ? 4.711 -35.906 -10.273 1 94.62 100 ARG A O 1
ATOM 849 N N . TRP A 1 101 ? 4.449 -36.906 -12.234 1 91.25 101 TRP A N 1
ATOM 850 C CA . TRP A 1 101 ? 3.037 -37.156 -11.984 1 91.25 101 TRP A CA 1
ATOM 851 C C . TRP A 1 101 ? 2.865 -38 -10.719 1 91.25 101 TRP A C 1
ATOM 853 O O . TRP A 1 101 ? 3.51 -39.031 -10.562 1 91.25 101 TRP A O 1
ATOM 863 N N . GLY A 1 102 ? 2.105 -37.531 -9.867 1 92.06 102 GLY A N 1
ATOM 864 C CA . GLY A 1 102 ? 1.862 -38.25 -8.625 1 92.06 102 GLY A CA 1
ATOM 865 C C . GLY A 1 102 ? 2.91 -37.969 -7.562 1 92.06 102 GLY A C 1
ATOM 866 O O . GLY A 1 102 ? 2.781 -38.406 -6.422 1 92.06 102 GLY A O 1
ATOM 867 N N . GLY A 1 103 ? 3.963 -37.219 -7.969 1 95.69 103 GLY A N 1
ATOM 868 C CA . GLY A 1 103 ? 5.02 -36.875 -7.023 1 95.69 103 GLY A CA 1
ATOM 869 C C . GLY A 1 103 ? 4.617 -35.812 -6.016 1 95.69 103 GLY A C 1
ATOM 870 O O . GLY A 1 103 ? 3.773 -34.969 -6.301 1 95.69 103 GLY A O 1
ATOM 871 N N . ASP A 1 104 ? 5.32 -35.906 -4.867 1 97.38 104 ASP A N 1
ATOM 872 C CA . ASP A 1 104 ? 5.051 -34.938 -3.797 1 97.38 104 ASP A CA 1
ATOM 873 C C . ASP A 1 104 ? 6.293 -34.719 -2.941 1 97.38 104 ASP A C 1
ATOM 875 O O . ASP A 1 104 ? 6.195 -34.562 -1.72 1 97.38 104 ASP A O 1
ATOM 879 N N . SER A 1 105 ? 7.41 -34.719 -3.566 1 97.56 105 SER A N 1
ATOM 880 C CA . SER A 1 105 ? 8.68 -34.5 -2.881 1 97.56 105 SER A CA 1
ATOM 881 C C . SER A 1 105 ? 9.688 -33.812 -3.781 1 97.56 105 SER A C 1
ATOM 883 O O . SER A 1 105 ? 9.383 -33.469 -4.926 1 97.56 105 SER A O 1
ATOM 885 N N . LYS A 1 106 ? 10.891 -33.656 -3.268 1 97.94 106 LYS A N 1
ATOM 886 C CA . LYS A 1 106 ? 11.945 -33 -4.023 1 97.94 106 LYS A CA 1
ATOM 887 C C . LYS A 1 106 ? 12.469 -33.875 -5.148 1 97.94 106 LYS A C 1
ATOM 889 O O . LYS A 1 106 ? 13.164 -33.406 -6.047 1 97.94 106 LYS A O 1
ATOM 894 N N . ASP A 1 107 ? 12.125 -35.156 -5.094 1 97.31 107 ASP A N 1
ATOM 895 C CA . ASP A 1 107 ? 12.484 -36.062 -6.18 1 97.31 107 ASP A CA 1
ATOM 896 C C . ASP A 1 107 ? 11.578 -35.844 -7.387 1 97.31 107 ASP A C 1
ATOM 898 O O . ASP A 1 107 ? 11.867 -36.344 -8.477 1 97.31 107 ASP A O 1
ATOM 902 N N . GLY A 1 108 ? 10.5 -35.219 -7.168 1 97.44 108 GLY A N 1
ATOM 903 C CA . GLY A 1 108 ? 9.516 -34.875 -8.188 1 97.44 108 GLY A CA 1
ATOM 904 C C . GLY A 1 108 ? 8.18 -34.438 -7.621 1 97.44 108 GLY A C 1
ATOM 905 O O . GLY A 1 108 ? 7.738 -34.969 -6.598 1 97.44 108 GLY A O 1
ATOM 906 N N . ILE A 1 109 ? 7.578 -33.531 -8.32 1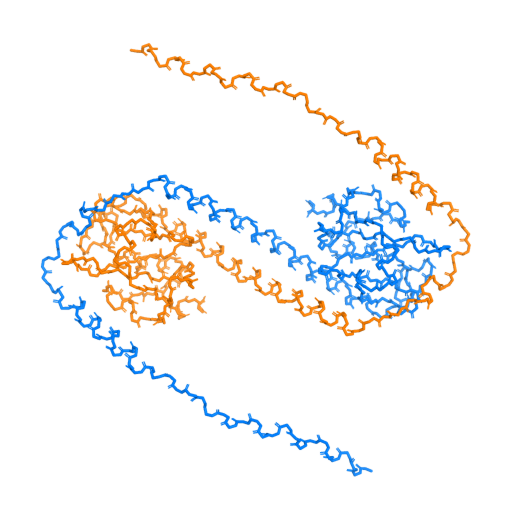 97.5 109 ILE A N 1
ATOM 907 C CA . ILE A 1 109 ? 6.312 -33.031 -7.816 1 97.5 109 ILE A CA 1
ATOM 908 C C . ILE A 1 109 ? 5.402 -32.656 -8.984 1 97.5 109 ILE A C 1
ATOM 910 O O . ILE A 1 109 ? 5.875 -32.188 -10.023 1 97.5 109 ILE A O 1
ATOM 914 N N . ASP A 1 110 ? 4.133 -32.875 -8.812 1 95.25 110 ASP A N 1
ATOM 915 C CA . ASP A 1 110 ? 3.229 -32.5 -9.891 1 95.25 110 ASP A CA 1
ATOM 916 C C . ASP A 1 110 ? 2.479 -31.203 -9.531 1 95.25 110 ASP A C 1
ATOM 918 O O . ASP A 1 110 ? 2.785 -30.562 -8.523 1 95.25 110 ASP A O 1
ATOM 922 N N . CYS A 1 111 ? 1.529 -30.75 -10.344 1 95.81 111 CYS A N 1
ATOM 923 C CA . CYS A 1 111 ? 0.927 -29.422 -10.242 1 95.81 111 CYS A CA 1
ATOM 924 C C . CYS A 1 111 ? 0.112 -29.297 -8.961 1 95.81 111 CYS A C 1
ATOM 926 O O . CYS A 1 111 ? 0.324 -28.375 -8.172 1 95.81 111 CYS A O 1
ATOM 928 N N . SER A 1 112 ? -0.834 -30.297 -8.711 1 96.5 112 SER A N 1
ATOM 929 C CA . S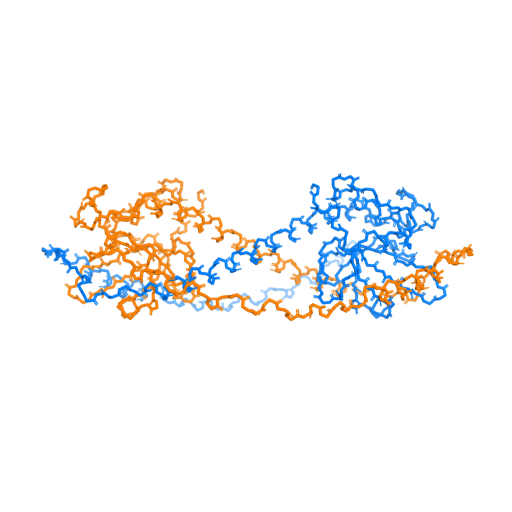ER A 1 112 ? -1.725 -30.188 -7.559 1 96.5 112 SER A CA 1
ATOM 930 C C . SER A 1 112 ? -0.968 -30.406 -6.254 1 96.5 112 SER A C 1
ATOM 932 O O . SER A 1 112 ? -1.304 -29.812 -5.23 1 96.5 112 SER A O 1
ATOM 934 N N . ALA A 1 113 ? 0.099 -31.234 -6.277 1 97.94 113 ALA A N 1
ATOM 935 C CA . ALA A 1 113 ? 0.924 -31.391 -5.082 1 97.94 113 ALA A CA 1
ATOM 936 C C . ALA A 1 113 ? 1.672 -30.109 -4.75 1 97.94 113 ALA A C 1
ATOM 938 O O . ALA A 1 113 ? 1.756 -29.719 -3.584 1 97.94 113 ALA A O 1
ATOM 939 N N . LEU A 1 114 ? 2.26 -29.469 -5.77 1 98.5 114 LEU A N 1
ATOM 940 C CA . LEU A 1 114 ? 2.949 -28.203 -5.535 1 98.5 114 LEU A CA 1
ATOM 941 C C . LEU A 1 114 ? 1.986 -27.156 -4.992 1 98.5 114 LEU A C 1
ATOM 943 O O . LEU A 1 114 ? 2.299 -26.469 -4.023 1 98.5 114 LEU A O 1
ATOM 947 N N . THR A 1 115 ? 0.817 -27.047 -5.594 1 98.75 115 THR A N 1
ATOM 948 C CA . THR A 1 115 ? -0.197 -26.109 -5.121 1 98.75 115 THR A CA 1
ATOM 949 C C . THR A 1 115 ? -0.529 -26.375 -3.652 1 98.75 115 THR A C 1
ATOM 951 O O . THR A 1 115 ? -0.573 -25.438 -2.848 1 98.75 115 THR A O 1
ATOM 954 N N . ARG A 1 116 ? -0.678 -27.609 -3.365 1 98.31 116 ARG A N 1
ATOM 955 C CA . ARG A 1 116 ? -0.987 -28.016 -1.999 1 98.31 116 ARG A CA 1
ATOM 956 C C . ARG A 1 116 ? 0.152 -27.656 -1.05 1 98.31 116 ARG A C 1
ATOM 958 O O . ARG A 1 116 ? -0.081 -27.125 0.036 1 98.31 116 ARG A O 1
ATOM 965 N N . ARG A 1 117 ? 1.4 -27.891 -1.405 1 98.31 117 ARG A N 1
ATOM 966 C CA . ARG A 1 117 ? 2.566 -27.594 -0.58 1 98.31 117 ARG A CA 1
ATOM 967 C C . ARG A 1 117 ? 2.711 -26.094 -0.365 1 98.31 117 ARG A C 1
ATOM 969 O O . ARG A 1 117 ? 3.029 -25.641 0.739 1 98.31 117 ARG A O 1
ATOM 976 N N . VAL A 1 118 ? 2.48 -25.359 -1.396 1 98.56 118 VAL A N 1
ATOM 977 C CA . VAL A 1 118 ? 2.566 -23.906 -1.301 1 98.56 118 VAL A CA 1
ATOM 978 C C . VAL A 1 118 ? 1.483 -23.391 -0.358 1 98.56 118 VAL A C 1
ATOM 980 O O . VAL A 1 118 ? 1.758 -22.562 0.518 1 98.56 118 VAL A O 1
ATOM 983 N N . TYR A 1 119 ? 0.293 -23.891 -0.483 1 98.19 119 TYR A N 1
ATOM 984 C CA . TYR A 1 119 ? -0.804 -23.469 0.375 1 98.19 119 TYR A CA 1
ATOM 985 C C . TYR A 1 119 ? -0.504 -23.766 1.838 1 98.19 119 TYR A C 1
ATOM 987 O O . TYR A 1 119 ? -0.735 -22.922 2.711 1 98.19 119 TYR A O 1
ATOM 995 N N . ARG A 1 120 ? -0.006 -24.906 2.086 1 97 120 ARG A N 1
ATOM 996 C CA . ARG A 1 120 ? 0.329 -25.297 3.451 1 97 120 ARG A CA 1
ATOM 997 C C . ARG A 1 120 ? 1.362 -24.344 4.055 1 97 120 ARG A C 1
ATOM 999 O O . ARG A 1 120 ? 1.229 -23.922 5.203 1 97 120 ARG A O 1
ATOM 1006 N N . ALA A 1 121 ? 2.33 -23.984 3.271 1 96.44 121 ALA A N 1
ATOM 1007 C CA . ALA A 1 121 ? 3.43 -23.141 3.744 1 96.44 121 ALA A CA 1
ATOM 1008 C C . ALA A 1 121 ? 2.969 -21.703 3.965 1 96.44 121 ALA A C 1
ATOM 1010 O O . ALA A 1 121 ? 3.428 -21.031 4.895 1 96.44 121 ALA A O 1
ATOM 1011 N N . VAL A 1 122 ? 2.066 -21.266 3.154 1 96.81 122 VAL A N 1
ATOM 1012 C CA . VAL A 1 122 ? 1.785 -19.844 3.078 1 96.81 122 VAL A CA 1
ATOM 1013 C C . VAL A 1 122 ? 0.528 -19.516 3.883 1 96.81 122 VAL A C 1
ATOM 1015 O O . VAL A 1 122 ? 0.403 -18.422 4.438 1 96.81 122 VAL A O 1
ATOM 1018 N N . PHE A 1 123 ? -0.403 -20.453 3.939 1 96.12 123 PHE A N 1
ATOM 1019 C CA . PHE A 1 123 ? -1.678 -20.188 4.594 1 96.12 123 PHE A CA 1
ATOM 1020 C C . PHE A 1 123 ? -1.806 -20.984 5.879 1 96.12 123 PHE A C 1
ATOM 1022 O O . PHE A 1 123 ? -2.809 -21.672 6.094 1 96.12 123 PHE A O 1
ATOM 1029 N N . ASN A 1 124 ? -0.824 -20.922 6.684 1 93.75 124 ASN A N 1
ATOM 1030 C CA . ASN A 1 124 ? -0.825 -21.438 8.047 1 93.75 124 ASN A CA 1
ATOM 1031 C C . ASN A 1 124 ? -1.285 -22.891 8.094 1 93.75 124 ASN A C 1
ATOM 1033 O O . ASN A 1 124 ? -2.148 -23.25 8.898 1 93.75 124 ASN A O 1
ATOM 1037 N N . GLY A 1 125 ? -0.838 -23.656 7.133 1 95.25 125 GLY A N 1
ATOM 1038 C CA . GLY A 1 125 ? -1.089 -25.094 7.188 1 95.25 125 GLY A CA 1
ATOM 1039 C C . GLY A 1 125 ? -2.385 -25.5 6.512 1 95.25 125 GLY A C 1
ATOM 1040 O O . GLY A 1 125 ? -2.83 -26.641 6.648 1 95.25 125 GLY A O 1
ATOM 1041 N N . TYR A 1 126 ? -3.021 -24.625 5.848 1 96.75 126 TYR A N 1
ATOM 1042 C CA . TYR A 1 126 ? -4.258 -24.984 5.164 1 96.75 126 TYR A CA 1
ATOM 1043 C C . TYR A 1 126 ? -4.027 -26.125 4.184 1 96.75 126 TYR A C 1
ATOM 1045 O O . TYR A 1 126 ? -3.127 -26.062 3.346 1 96.75 126 TYR A O 1
ATOM 1053 N N . GLU A 1 127 ? -4.891 -27.141 4.258 1 97.38 127 GLU A N 1
ATOM 1054 C CA . GLU A 1 127 ? -4.691 -28.344 3.451 1 97.38 127 GLU A CA 1
ATOM 1055 C C . GLU A 1 127 ? -5.688 -28.406 2.299 1 97.38 127 GLU A C 1
ATOM 1057 O O . GLU A 1 127 ? -6.879 -28.641 2.514 1 97.38 127 GLU A O 1
ATOM 1062 N N . LEU A 1 128 ? -5.199 -28.219 1.178 1 97.75 128 LEU A N 1
ATOM 1063 C CA . LEU A 1 128 ? -5.996 -28.438 -0.024 1 97.75 128 LEU A CA 1
ATOM 1064 C C . LEU A 1 128 ? -6.117 -29.922 -0.341 1 97.75 128 LEU A C 1
ATOM 1066 O O . LEU A 1 128 ? -5.277 -30.719 0.083 1 97.75 128 LEU A O 1
ATOM 1070 N N . PRO A 1 129 ? -7.176 -30.266 -1.131 1 97.25 129 PRO A N 1
ATOM 1071 C CA . PRO A 1 129 ? -7.215 -31.641 -1.632 1 97.25 129 PRO A CA 1
ATOM 1072 C C . PRO A 1 129 ? -6.062 -31.953 -2.582 1 97.25 129 PRO A C 1
ATOM 1074 O O . PRO A 1 129 ? -5.453 -31.031 -3.146 1 97.25 129 PRO A O 1
ATOM 1077 N N . ARG A 1 130 ? -5.82 -33.188 -2.76 1 95.25 130 ARG A N 1
ATOM 1078 C CA . ARG A 1 130 ? -4.672 -33.656 -3.531 1 95.25 130 ARG A CA 1
ATOM 1079 C C . ARG A 1 130 ? -4.918 -33.5 -5.027 1 95.25 130 ARG A C 1
ATOM 1081 O O . ARG A 1 130 ? -3.984 -33.219 -5.785 1 95.25 130 ARG A O 1
ATOM 1088 N N . VAL A 1 131 ? -6.184 -33.625 -5.445 1 93.31 131 VAL A N 1
ATOM 1089 C CA . VAL A 1 131 ? -6.516 -33.656 -6.867 1 93.31 131 VAL A CA 1
ATOM 1090 C C . VAL A 1 131 ? -6.828 -32.219 -7.352 1 93.31 131 VAL A C 1
ATOM 1092 O O . VAL A 1 131 ? -7.547 -31.484 -6.688 1 93.31 131 VAL A O 1
ATOM 1095 N N . SER A 1 132 ? -6.336 -31.828 -8.508 1 93.69 132 SER A N 1
ATOM 1096 C CA . SER A 1 132 ? -6.398 -30.469 -9.031 1 93.69 132 SER A CA 1
ATOM 1097 C C . SER A 1 132 ? -7.844 -30 -9.156 1 93.69 132 SER A C 1
ATOM 1099 O O . SER A 1 132 ? -8.18 -28.891 -8.727 1 93.69 132 SER A O 1
ATOM 1101 N N . VAL A 1 133 ? -8.711 -30.875 -9.703 1 91.94 133 VAL A N 1
ATOM 1102 C CA . VAL A 1 133 ? -10.094 -30.469 -9.938 1 91.94 133 VAL A CA 1
ATOM 1103 C C . VAL A 1 133 ? -10.797 -30.234 -8.602 1 91.94 133 VAL A C 1
ATOM 1105 O O . VAL A 1 133 ? -11.648 -29.344 -8.492 1 91.94 133 VAL A O 1
ATOM 1108 N N . ASP A 1 134 ? -10.414 -30.906 -7.602 1 94.44 134 ASP A N 1
ATOM 1109 C CA . ASP A 1 134 ? -10.977 -30.703 -6.27 1 94.44 134 ASP A CA 1
ATOM 1110 C C . ASP A 1 134 ? -10.461 -29.406 -5.648 1 94.44 134 ASP A C 1
ATOM 1112 O O . ASP A 1 134 ? -11.188 -28.734 -4.91 1 94.44 134 ASP A O 1
ATOM 1116 N N . GLN A 1 135 ? -9.258 -29.078 -5.965 1 96.56 135 GLN A N 1
ATOM 1117 C CA . GLN A 1 135 ? -8.672 -27.844 -5.422 1 96.56 135 GLN A CA 1
ATOM 1118 C C . GLN A 1 135 ? -9.43 -26.609 -5.906 1 96.56 135 GLN A C 1
ATOM 1120 O O . GLN A 1 135 ? -9.695 -25.703 -5.129 1 96.56 135 GLN A O 1
ATOM 1125 N N . VAL A 1 136 ? -9.844 -26.641 -7.152 1 95.38 136 VAL A N 1
ATOM 1126 C CA . VAL A 1 136 ? -10.461 -25.438 -7.711 1 95.38 136 VAL A CA 1
ATOM 1127 C C . VAL A 1 136 ? -11.938 -25.375 -7.312 1 95.38 136 VAL A C 1
ATOM 1129 O O . VAL A 1 136 ? -12.641 -24.422 -7.648 1 95.38 136 VAL A O 1
ATOM 1132 N N . ARG A 1 137 ? -12.359 -26.328 -6.574 1 94.06 137 ARG A N 1
ATOM 1133 C CA . ARG A 1 137 ? -13.719 -26.312 -6.047 1 94.06 137 ARG A CA 1
ATOM 1134 C C . ARG A 1 137 ? -13.758 -25.734 -4.633 1 94.06 137 ARG A C 1
ATOM 1136 O O . ARG A 1 137 ? -14.828 -25.531 -4.07 1 94.06 137 ARG A O 1
ATOM 1143 N N . MET A 1 138 ? -12.633 -25.422 -4.078 1 95.44 138 MET A N 1
ATOM 1144 C CA . MET A 1 138 ? -12.531 -25.047 -2.668 1 95.44 138 MET A CA 1
ATOM 1145 C C . MET A 1 138 ? -12.82 -23.562 -2.469 1 95.44 138 MET A C 1
ATOM 1147 O O . MET A 1 138 ? -12.852 -23.078 -1.337 1 95.44 138 MET A O 1
ATOM 1151 N N . GLY A 1 139 ? -13.094 -22.828 -3.564 1 96.62 139 GLY A N 1
ATOM 1152 C CA . GLY A 1 139 ? -13.25 -21.391 -3.398 1 96.62 139 GLY A CA 1
ATOM 1153 C C . GLY A 1 139 ? -14.102 -20.75 -4.48 1 96.62 139 GLY A C 1
ATOM 1154 O O . GLY A 1 139 ? -14.891 -21.438 -5.141 1 96.62 139 GLY A O 1
ATOM 1155 N N . ASN A 1 140 ? -14.023 -19.406 -4.523 1 96.75 140 ASN A N 1
ATOM 1156 C CA . ASN A 1 140 ? -14.797 -18.641 -5.492 1 96.75 140 ASN A CA 1
ATOM 1157 C C . ASN A 1 140 ? -13.977 -18.344 -6.75 1 96.75 140 ASN A C 1
ATOM 1159 O O . ASN A 1 140 ? -12.781 -18.062 -6.668 1 96.75 140 ASN A O 1
ATOM 1163 N N . ILE A 1 141 ? -14.633 -18.391 -7.887 1 96.06 141 ILE A N 1
ATOM 1164 C CA . ILE A 1 141 ? -13.984 -18.109 -9.164 1 96.06 141 ILE A CA 1
ATOM 1165 C C . ILE A 1 141 ? -13.617 -16.625 -9.242 1 96.06 141 ILE A C 1
ATOM 1167 O O . ILE A 1 141 ? -14.398 -15.766 -8.844 1 96.06 141 ILE A O 1
ATOM 1171 N N . VAL A 1 142 ? -12.461 -16.375 -9.734 1 96.81 142 VAL A N 1
ATOM 1172 C CA . VAL A 1 142 ? -11.938 -15.023 -9.914 1 96.81 142 VAL A CA 1
ATOM 1173 C C . VAL A 1 142 ? -11.508 -14.828 -11.367 1 96.81 142 VAL A C 1
ATOM 1175 O O . VAL A 1 142 ? -10.82 -15.672 -11.938 1 96.81 142 VAL A O 1
ATOM 1178 N N . SER A 1 143 ? -11.922 -13.703 -11.906 1 95.44 143 SER A N 1
ATOM 1179 C CA . SER A 1 143 ? -11.508 -13.383 -13.266 1 95.44 143 SER A CA 1
ATOM 1180 C C . SER A 1 143 ? -10.039 -12.984 -13.32 1 95.44 143 SER A C 1
ATOM 1182 O O . SER A 1 143 ? -9.438 -12.672 -12.289 1 95.44 143 SER A O 1
ATOM 1184 N N . ARG A 1 144 ? -9.531 -13 -14.508 1 95.88 144 ARG A N 1
ATOM 1185 C CA . ARG A 1 144 ? -8.117 -12.727 -14.75 1 95.88 144 ARG A CA 1
ATOM 1186 C C . ARG A 1 144 ? -7.723 -11.359 -14.203 1 95.88 144 ARG A C 1
ATOM 1188 O O . ARG A 1 144 ? -6.66 -11.211 -13.594 1 95.88 144 ARG A O 1
ATOM 1195 N N . GLU A 1 145 ? -8.586 -10.352 -14.359 1 94.19 145 GLU A N 1
ATOM 1196 C CA . GLU A 1 145 ? -8.281 -8.977 -14 1 94.19 145 GLU A CA 1
ATOM 1197 C C . GLU A 1 145 ? -8.336 -8.773 -12.484 1 94.19 145 GLU A C 1
ATOM 1199 O O . GLU A 1 145 ? -7.855 -7.758 -11.969 1 94.19 145 GLU A O 1
ATOM 1204 N N . ASN A 1 146 ? -8.875 -9.703 -11.773 1 94.12 146 ASN A N 1
ATOM 1205 C CA . ASN A 1 146 ? -9.07 -9.539 -10.336 1 94.12 146 ASN A CA 1
ATOM 1206 C C . ASN A 1 146 ? -8.203 -10.523 -9.547 1 94.12 146 ASN A C 1
ATOM 1208 O O . ASN A 1 146 ? -8.391 -10.672 -8.336 1 94.12 146 ASN A O 1
ATOM 1212 N N . LEU A 1 147 ? -7.2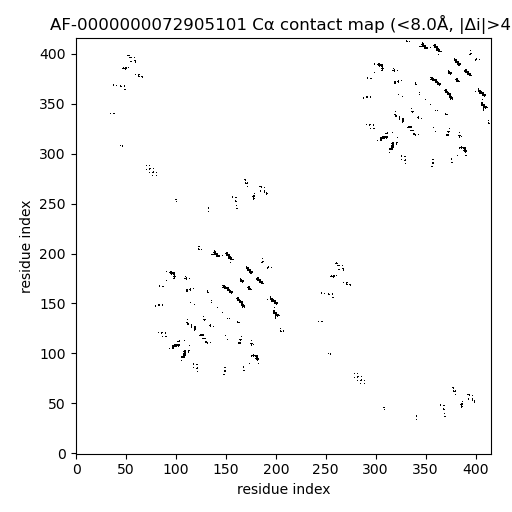77 -11.18 -10.227 1 95.75 147 LEU A N 1
ATOM 1213 C CA . LEU A 1 147 ? -6.398 -12.141 -9.57 1 95.75 147 LEU A CA 1
ATOM 1214 C C . LEU A 1 147 ? -5.566 -11.461 -8.492 1 95.75 147 LEU A C 1
ATOM 1216 O O . LEU A 1 147 ? -5.094 -10.336 -8.672 1 95.75 147 LEU A O 1
ATOM 1220 N N . LYS A 1 148 ? -5.355 -12.133 -7.355 1 93.38 148 LYS A N 1
ATOM 1221 C CA . LYS A 1 148 ? -4.5 -11.711 -6.246 1 93.38 148 LYS A CA 1
ATOM 1222 C C . LYS A 1 148 ? -3.525 -12.82 -5.855 1 93.38 148 LYS A C 1
ATOM 1224 O O . LYS A 1 148 ? -3.795 -14 -6.086 1 93.38 148 LYS A O 1
ATOM 1229 N N . PRO A 1 149 ? -2.404 -12.414 -5.312 1 94.88 149 PRO A N 1
ATOM 1230 C CA . PRO A 1 149 ? -1.469 -13.445 -4.855 1 94.88 149 PRO A CA 1
ATOM 1231 C C . PRO A 1 149 ? -2.143 -14.516 -4.008 1 94.88 149 PRO A C 1
ATOM 1233 O O . PRO A 1 149 ? -2.973 -14.203 -3.15 1 94.88 149 PRO A O 1
ATOM 1236 N N . GLY A 1 150 ? -1.831 -15.742 -4.305 1 97.38 150 GLY A N 1
ATOM 1237 C CA . GLY A 1 150 ? -2.389 -16.844 -3.547 1 97.38 150 GLY A CA 1
ATOM 1238 C C . GLY A 1 150 ? -3.572 -17.5 -4.234 1 97.38 150 GLY A C 1
ATOM 1239 O O . GLY A 1 150 ? -3.969 -18.609 -3.873 1 97.38 150 GLY A O 1
ATOM 1240 N N . ASP A 1 151 ? -4.152 -16.875 -5.191 1 98.12 151 ASP A N 1
ATOM 1241 C CA . ASP A 1 151 ? -5.215 -17.516 -5.953 1 98.12 151 ASP A CA 1
ATOM 1242 C C . ASP A 1 151 ? -4.695 -18.766 -6.676 1 98.12 151 ASP A C 1
ATOM 1244 O O . ASP A 1 151 ? -3.541 -18.797 -7.105 1 98.12 151 ASP A O 1
ATOM 1248 N N . ILE A 1 152 ? -5.547 -19.75 -6.754 1 98.69 152 ILE A N 1
ATOM 1249 C CA . ILE A 1 152 ? -5.227 -20.922 -7.566 1 98.69 152 ILE A CA 1
ATOM 1250 C C . ILE A 1 152 ? -5.578 -20.641 -9.023 1 98.69 152 ILE A C 1
ATOM 1252 O O . ILE A 1 152 ? -6.664 -20.141 -9.328 1 98.69 152 ILE A O 1
ATOM 1256 N N . LEU A 1 153 ? -4.645 -20.875 -9.883 1 98.62 153 LEU A N 1
ATOM 1257 C CA . LEU A 1 153 ? -4.906 -20.781 -11.312 1 98.62 153 LEU A CA 1
ATOM 1258 C C . LEU A 1 153 ? -5.262 -22.156 -11.891 1 98.62 153 LEU A C 1
ATOM 1260 O O . LEU A 1 153 ? -4.621 -23.156 -11.562 1 98.62 153 LEU A O 1
ATOM 1264 N N . PHE A 1 154 ? -6.25 -22.156 -12.75 1 97.62 154 PHE A N 1
ATOM 1265 C CA . PHE A 1 154 ? -6.711 -23.375 -13.406 1 97.62 154 PHE A CA 1
ATOM 1266 C C . PHE A 1 154 ? -6.484 -23.297 -14.914 1 97.62 154 PHE A C 1
ATOM 1268 O O . PHE A 1 154 ? -6.926 -22.344 -15.562 1 97.62 154 PHE A O 1
ATOM 1275 N N . PHE A 1 155 ? -5.742 -24.219 -15.367 1 96.06 155 PHE A N 1
ATOM 1276 C CA . PHE A 1 155 ? -5.457 -24.344 -16.797 1 96.06 155 PHE A CA 1
ATOM 1277 C C . PHE A 1 155 ? -6 -25.656 -17.344 1 96.06 155 PHE A C 1
ATOM 1279 O O . PHE A 1 155 ? -6.012 -26.672 -16.641 1 96.06 155 PHE A O 1
ATOM 1286 N N . ARG A 1 156 ? -6.34 -25.609 -18.594 1 91.69 156 ARG A N 1
ATOM 1287 C CA . ARG A 1 156 ? -6.797 -26.828 -19.25 1 91.69 156 ARG A CA 1
ATOM 1288 C C . ARG A 1 156 ? -6.094 -27 -20.594 1 91.69 156 ARG A C 1
ATOM 1290 O O . ARG A 1 156 ? -6.684 -26.766 -21.656 1 91.69 156 ARG A O 1
ATOM 1297 N N . PRO A 1 157 ? -4.84 -27.438 -20.453 1 84.75 157 PRO A N 1
ATOM 1298 C CA . PRO A 1 157 ? -4.148 -27.719 -21.719 1 84.75 157 PRO A CA 1
ATOM 1299 C C . PRO A 1 157 ? -4.859 -28.781 -22.562 1 84.75 157 PRO A C 1
ATOM 1301 O O . PRO A 1 157 ? -5.59 -29.625 -22.016 1 84.75 157 PRO A O 1
ATOM 1304 N N . ARG A 1 158 ? -4.598 -28.75 -23.891 1 76.19 158 ARG A N 1
ATOM 1305 C CA . ARG A 1 158 ? -5.215 -29.703 -24.797 1 76.19 158 ARG A CA 1
ATOM 1306 C C . ARG A 1 158 ? -4.77 -31.125 -24.484 1 76.19 158 ARG A C 1
ATOM 1308 O O . ARG A 1 158 ? -3.582 -31.375 -24.281 1 76.19 158 ARG A O 1
ATOM 1315 N N . ASN A 1 159 ? -5.738 -32.062 -24.469 1 62.34 159 ASN A N 1
ATOM 1316 C CA . ASN A 1 159 ? -5.551 -33.5 -24.297 1 62.34 159 ASN A CA 1
ATOM 1317 C C . ASN A 1 159 ? -4.805 -33.812 -23 1 62.34 159 ASN A C 1
ATOM 1319 O O . ASN A 1 159 ? -4.074 -34.812 -22.922 1 62.34 159 ASN A O 1
ATOM 1323 N N . SER A 1 160 ? -4.715 -32.781 -22.203 1 65.31 160 SER A N 1
ATOM 1324 C CA . SER A 1 160 ? -3.93 -33.031 -20.984 1 65.31 160 SER A CA 1
ATOM 1325 C C . SER A 1 160 ? -4.762 -32.812 -19.734 1 65.31 160 SER A C 1
ATOM 1327 O O . SER A 1 160 ? -5.961 -32.531 -19.812 1 65.31 160 SER A O 1
ATOM 1329 N N . VAL A 1 161 ? -4.141 -33.25 -18.656 1 70.25 161 VAL A N 1
ATOM 1330 C CA . VAL A 1 161 ? -4.742 -33.156 -17.344 1 70.25 161 VAL A CA 1
ATOM 1331 C C . VAL A 1 161 ? -4.832 -31.672 -16.922 1 70.25 161 VAL A C 1
ATOM 1333 O O . VAL A 1 161 ? -4.086 -30.828 -17.438 1 70.25 161 VAL A O 1
ATOM 1336 N N . ASN A 1 162 ? -5.871 -31.453 -16.25 1 90.38 162 ASN A N 1
ATOM 1337 C CA . ASN A 1 162 ? -6.02 -30.141 -15.617 1 90.38 162 ASN A CA 1
ATOM 1338 C C . ASN A 1 162 ? -4.75 -29.734 -14.875 1 90.38 162 ASN A C 1
ATOM 1340 O O . ASN A 1 162 ? -4.02 -30.594 -14.359 1 90.38 162 ASN A O 1
ATOM 1344 N N . HIS A 1 163 ? -4.469 -28.547 -15.031 1 94.88 163 HIS A N 1
ATOM 1345 C CA . HIS A 1 163 ? -3.281 -28.031 -14.367 1 94.88 163 HIS A CA 1
ATOM 1346 C C . HIS A 1 163 ? -3.643 -26.922 -13.383 1 94.88 163 HIS A C 1
ATOM 1348 O O . HIS A 1 163 ? -4.48 -26.062 -13.688 1 94.88 163 HIS A O 1
ATOM 1354 N N . THR A 1 164 ? -3.047 -26.984 -12.203 1 97.44 164 THR A N 1
ATOM 1355 C CA . THR A 1 164 ? -3.219 -25.922 -11.211 1 97.44 164 THR A CA 1
ATOM 1356 C C . THR A 1 164 ? -1.874 -25.312 -10.836 1 97.44 164 THR A C 1
ATOM 1358 O O . THR A 1 164 ? -0.837 -25.969 -10.93 1 97.44 164 THR A O 1
ATOM 1361 N N . ALA A 1 165 ? -1.899 -24.078 -10.445 1 98.56 165 ALA A N 1
ATOM 1362 C CA . ALA A 1 165 ? -0.738 -23.312 -10.016 1 98.56 165 ALA A CA 1
ATOM 1363 C C . ALA A 1 165 ? -1.146 -22.203 -9.039 1 98.56 165 ALA A C 1
ATOM 1365 O O . ALA A 1 165 ? -2.336 -21.984 -8.805 1 98.56 165 ALA A O 1
ATOM 1366 N N . VAL A 1 166 ? -0.139 -21.516 -8.461 1 98.81 166 VAL A N 1
ATOM 1367 C CA . VAL A 1 166 ? -0.446 -20.484 -7.48 1 98.81 166 VAL A CA 1
ATOM 1368 C C . VAL A 1 166 ? 0.022 -19.125 -8 1 98.81 166 VAL A C 1
ATOM 1370 O O . VAL A 1 166 ? 1.193 -18.953 -8.352 1 98.81 166 VAL A O 1
ATOM 1373 N N . TYR A 1 167 ? -0.906 -18.266 -8.016 1 98.5 167 TYR A N 1
ATOM 1374 C CA . TYR A 1 167 ? -0.67 -16.938 -8.531 1 98.5 167 TYR A CA 1
ATOM 1375 C C . TYR A 1 167 ? 0.233 -16.141 -7.602 1 98.5 167 TYR A C 1
ATOM 1377 O O . TYR A 1 167 ? 0.029 -16.125 -6.383 1 98.5 167 TYR A O 1
ATOM 1385 N N . LEU A 1 168 ? 1.252 -15.477 -8.156 1 96.5 168 LEU A N 1
ATOM 1386 C CA . LEU A 1 168 ? 2.205 -14.664 -7.406 1 96.5 168 LEU A CA 1
ATOM 1387 C C . LEU A 1 168 ? 1.822 -13.188 -7.461 1 96.5 168 LEU A C 1
ATOM 1389 O O . LEU A 1 168 ? 1.979 -12.461 -6.473 1 96.5 168 LEU A O 1
ATOM 1393 N N . GLY A 1 169 ? 1.317 -12.773 -8.609 1 94.31 169 GLY A N 1
ATOM 1394 C CA . GLY A 1 169 ? 1.051 -11.375 -8.898 1 94.31 169 GLY A CA 1
ATOM 1395 C C . GLY A 1 169 ? 1.635 -10.922 -10.227 1 94.31 169 GLY A C 1
ATOM 1396 O O . GLY A 1 169 ? 2.615 -11.492 -10.703 1 94.31 169 GLY A O 1
ATOM 1397 N N . ASN A 1 170 ? 0.941 -9.969 -10.789 1 93.88 170 ASN A N 1
ATOM 1398 C CA . ASN A 1 170 ? 1.415 -9.367 -12.031 1 93.88 170 ASN A CA 1
ATOM 1399 C C . ASN A 1 170 ? 1.604 -10.414 -13.125 1 93.88 170 ASN A C 1
ATOM 1401 O O . ASN A 1 170 ? 2.648 -10.453 -13.773 1 93.88 170 ASN A O 1
ATOM 1405 N N . SER A 1 171 ? 0.674 -11.336 -13.211 1 97 171 SER A N 1
ATOM 1406 C CA . SER A 1 171 ? 0.548 -12.344 -14.258 1 97 171 SER A CA 1
ATOM 1407 C C . SER A 1 171 ? 1.509 -13.508 -14.023 1 97 171 SER A C 1
ATOM 1409 O O . SER A 1 171 ? 1.601 -14.422 -14.844 1 97 171 SER A O 1
ATOM 1411 N N . LEU A 1 172 ? 2.236 -13.445 -12.906 1 97.5 172 LEU A N 1
ATOM 1412 C CA . LEU A 1 172 ? 3.207 -14.492 -12.602 1 97.5 172 LEU A CA 1
ATOM 1413 C C . LEU A 1 172 ? 2.588 -15.562 -11.719 1 97.5 172 LEU A C 1
ATOM 1415 O O . LEU A 1 172 ? 1.694 -15.273 -10.914 1 97.5 172 LEU A O 1
ATOM 1419 N N . PHE A 1 173 ? 3.055 -16.766 -11.875 1 98.56 173 PHE A N 1
ATOM 1420 C CA . PHE A 1 173 ? 2.574 -17.844 -11.016 1 98.56 173 PHE A CA 1
ATOM 1421 C C . PHE A 1 173 ? 3.652 -18.891 -10.812 1 98.56 173 PHE A C 1
ATOM 1423 O O . PHE A 1 173 ? 4.574 -19.016 -11.625 1 98.56 173 PHE A O 1
ATOM 1430 N N . ILE A 1 174 ? 3.604 -19.609 -9.719 1 98.69 174 ILE A N 1
ATOM 1431 C CA . ILE A 1 174 ? 4.449 -20.75 -9.406 1 98.69 174 ILE A CA 1
ATOM 1432 C C . ILE A 1 174 ? 3.951 -21.984 -10.156 1 98.69 174 ILE A C 1
ATOM 1434 O O . ILE A 1 174 ? 2.812 -22.422 -9.969 1 98.69 174 ILE A O 1
ATOM 1438 N N . ASN A 1 175 ? 4.852 -22.5 -10.93 1 97.81 175 ASN A N 1
ATOM 1439 C CA . ASN A 1 175 ? 4.457 -23.484 -11.93 1 97.81 175 ASN A CA 1
ATOM 1440 C C . ASN A 1 175 ? 5.25 -24.781 -11.781 1 97.81 175 ASN A C 1
ATOM 1442 O O . ASN A 1 175 ? 6.484 -24.766 -11.742 1 97.81 175 ASN A O 1
ATOM 1446 N N . ALA A 1 176 ? 4.477 -25.875 -11.656 1 97.56 176 ALA A N 1
ATOM 1447 C CA . ALA A 1 176 ? 5.125 -27.156 -11.883 1 97.56 176 ALA A CA 1
ATOM 1448 C C . ALA A 1 176 ? 5.055 -27.562 -13.352 1 97.56 176 ALA A C 1
ATOM 1450 O O . ALA A 1 176 ? 4.148 -28.297 -13.758 1 97.56 176 ALA A O 1
ATOM 1451 N N . SER A 1 177 ? 5.984 -27.125 -14.07 1 95.19 177 SER A N 1
ATOM 1452 C CA . SER A 1 177 ? 6.051 -27.422 -15.5 1 95.19 177 SER A CA 1
ATOM 1453 C C . SER A 1 177 ? 6.59 -28.828 -15.742 1 95.19 177 SER A C 1
ATOM 1455 O O . SER A 1 177 ? 7.605 -29.219 -15.164 1 95.19 177 SER A O 1
ATOM 1457 N N . SER A 1 178 ? 5.938 -29.547 -16.609 1 92.5 178 SER A N 1
ATOM 1458 C CA . SER A 1 178 ? 6.426 -30.891 -16.922 1 92.5 178 SER A CA 1
ATOM 1459 C C . SER A 1 178 ? 7.746 -30.828 -17.688 1 92.5 178 SER A C 1
ATOM 1461 O O . SER A 1 178 ? 8.586 -31.734 -17.547 1 92.5 178 SER A O 1
ATOM 1463 N N . SER A 1 179 ? 8.031 -29.734 -18.391 1 92.06 179 SER A N 1
ATOM 1464 C CA . SER A 1 179 ? 9.227 -29.641 -19.219 1 92.06 179 SER A CA 1
ATOM 1465 C C . SER A 1 179 ? 10.336 -28.859 -18.531 1 92.06 179 SER A C 1
ATOM 1467 O O . SER A 1 179 ? 11.508 -29.016 -18.844 1 92.06 179 SER A O 1
ATOM 1469 N N . LYS A 1 180 ? 9.992 -28.016 -17.531 1 95 180 LYS A N 1
ATOM 1470 C CA . LYS A 1 180 ? 10.992 -27.109 -16.984 1 95 180 LYS A CA 1
ATOM 1471 C C . LYS A 1 180 ? 11.141 -27.281 -15.477 1 95 180 LYS A C 1
ATOM 1473 O O . LYS A 1 180 ? 12.047 -26.719 -14.859 1 95 180 LYS A O 1
ATOM 1478 N N . GLY A 1 181 ? 10.305 -28.141 -14.867 1 96.62 181 GLY A N 1
ATOM 1479 C CA . GLY A 1 181 ? 10.289 -28.234 -13.414 1 96.62 181 GLY A CA 1
ATOM 1480 C C . GLY A 1 181 ? 9.562 -27.078 -12.75 1 96.62 181 GLY A C 1
ATOM 1481 O O . GLY A 1 181 ? 8.742 -26.406 -13.383 1 96.62 181 GLY A O 1
ATOM 1482 N N . VAL A 1 182 ? 9.852 -26.938 -11.477 1 98.25 182 VAL A N 1
ATOM 1483 C CA . VAL A 1 182 ? 9.219 -25.844 -10.742 1 98.25 182 VAL A CA 1
ATOM 1484 C C . VAL A 1 182 ? 9.906 -24.531 -11.07 1 98.25 182 VAL A C 1
ATOM 1486 O O . VAL A 1 182 ? 11.086 -24.344 -10.766 1 98.25 182 VAL A O 1
ATOM 1489 N N . ILE A 1 183 ? 9.117 -23.656 -11.695 1 97.94 183 ILE A N 1
ATOM 1490 C CA . ILE A 1 183 ? 9.617 -22.359 -12.148 1 97.94 183 ILE A CA 1
ATOM 1491 C C . ILE A 1 183 ? 8.523 -21.312 -12.016 1 97.94 183 ILE A C 1
ATOM 1493 O O . ILE A 1 183 ? 7.379 -21.641 -11.688 1 97.94 183 ILE A O 1
ATOM 1497 N N . ILE A 1 184 ? 8.938 -20.062 -12.148 1 97.88 184 ILE A N 1
ATOM 1498 C CA . ILE A 1 184 ? 7.957 -19 -12.281 1 97.88 184 ILE A CA 1
ATOM 1499 C C . ILE A 1 184 ? 7.598 -18.812 -13.75 1 97.88 184 ILE A C 1
ATOM 1501 O O . ILE A 1 184 ? 8.484 -18.703 -14.602 1 97.88 184 ILE A O 1
ATOM 1505 N N . SER A 1 185 ? 6.348 -18.828 -14.094 1 98 185 SER A N 1
ATOM 1506 C CA . SER A 1 185 ? 5.816 -18.578 -15.43 1 98 185 SER A CA 1
ATOM 1507 C C . SER A 1 185 ? 4.84 -17.406 -15.43 1 98 185 SER A C 1
ATOM 1509 O O . SER A 1 185 ? 4.594 -16.812 -14.383 1 98 185 SER A O 1
ATOM 1511 N N . SER A 1 186 ? 4.387 -17.016 -16.594 1 98.19 186 SER A N 1
ATOM 1512 C CA . SER A 1 186 ? 3.436 -15.922 -16.719 1 98.19 186 SER A CA 1
ATOM 1513 C C . SER A 1 186 ? 2.215 -16.328 -17.531 1 98.19 186 SER A C 1
ATOM 1515 O O . SER A 1 186 ? 2.344 -17.031 -18.547 1 98.19 186 SER A O 1
ATOM 1517 N N . ILE A 1 187 ? 1.079 -15.828 -17.094 1 97.62 187 ILE A N 1
ATOM 1518 C CA . ILE A 1 187 ? -0.149 -16.062 -17.844 1 97.62 187 ILE A CA 1
ATOM 1519 C C . ILE A 1 187 ? -0.06 -15.398 -19.219 1 97.62 187 ILE A C 1
ATOM 1521 O O . ILE A 1 187 ? -0.82 -15.734 -20.125 1 97.62 187 ILE A O 1
ATOM 1525 N N . GLU A 1 188 ? 0.872 -14.531 -19.344 1 96.19 188 GLU A N 1
ATOM 1526 C CA . GLU A 1 188 ? 1.002 -13.797 -20.594 1 96.19 188 GLU A CA 1
ATOM 1527 C C . GLU A 1 188 ? 1.837 -14.578 -21.609 1 96.19 188 GLU A C 1
ATOM 1529 O O . GLU A 1 188 ? 1.896 -14.219 -22.781 1 96.19 188 GLU A O 1
ATOM 1534 N N . GLU A 1 189 ? 2.492 -15.641 -21.156 1 95.88 189 GLU A N 1
ATOM 1535 C CA . GLU A 1 189 ? 3.15 -16.516 -22.109 1 95.88 189 GLU A CA 1
ATOM 1536 C C . GLU A 1 189 ? 2.129 -17.25 -22.984 1 95.88 189 GLU A C 1
ATOM 1538 O O . GLU A 1 189 ? 1.082 -17.672 -22.5 1 95.88 189 GLU A O 1
ATOM 1543 N N . PRO A 1 190 ? 2.389 -17.359 -24.281 1 94.69 190 PRO A N 1
ATOM 1544 C CA . PRO A 1 190 ? 1.38 -17.844 -25.219 1 94.69 190 PRO A CA 1
ATOM 1545 C C . PRO A 1 190 ? 0.734 -19.156 -24.766 1 94.69 190 PRO A C 1
ATOM 1547 O O . PRO A 1 190 ? -0.491 -19.281 -24.812 1 94.69 190 PRO A O 1
ATOM 1550 N N . TYR A 1 191 ? 1.502 -20.125 -24.312 1 93.75 191 TYR A N 1
ATOM 1551 C CA . TYR A 1 191 ? 0.966 -21.422 -23.906 1 93.75 191 TYR A CA 1
ATOM 1552 C C . TYR A 1 191 ? 0.004 -21.266 -22.734 1 93.75 191 TYR A C 1
ATOM 1554 O O . TYR A 1 191 ? -1.132 -21.734 -22.781 1 93.75 191 TYR A O 1
ATOM 1562 N N . TRP A 1 192 ? 0.453 -20.562 -21.734 1 96.25 192 TRP A N 1
ATOM 1563 C CA . TRP A 1 192 ? -0.362 -20.438 -20.531 1 96.25 192 TRP A CA 1
ATOM 1564 C C . TRP A 1 192 ? -1.531 -19.484 -20.766 1 96.25 192 TRP A C 1
ATOM 1566 O O . TRP A 1 192 ? -2.6 -19.641 -20.172 1 96.25 192 TRP A O 1
ATOM 1576 N N . ASN A 1 193 ? -1.302 -18.5 -21.578 1 96.62 193 ASN A N 1
ATOM 1577 C CA . ASN A 1 193 ? -2.391 -17.609 -21.953 1 96.62 193 ASN A CA 1
ATOM 1578 C C . ASN A 1 193 ? -3.516 -18.359 -22.656 1 96.62 193 ASN A C 1
ATOM 1580 O O . ASN A 1 193 ? -4.695 -18.125 -22.391 1 96.62 193 ASN A O 1
ATOM 1584 N N . GLN A 1 194 ? -3.16 -19.266 -23.469 1 95 194 GLN A N 1
ATOM 1585 C CA . GLN A 1 194 ? -4.125 -20.016 -24.25 1 95 194 GLN A CA 1
ATOM 1586 C C . GLN A 1 194 ? -4.973 -20.922 -23.375 1 95 194 GLN A C 1
ATOM 1588 O O . GLN A 1 194 ? -6.168 -21.109 -23.625 1 95 194 GLN A O 1
ATOM 1593 N N . TYR A 1 195 ? -4.414 -21.469 -22.406 1 94.88 195 TYR A N 1
ATOM 1594 C CA . TYR A 1 195 ? -5.09 -22.547 -21.719 1 94.88 195 TYR A CA 1
ATOM 1595 C C . TYR A 1 195 ? -5.594 -22.094 -20.344 1 94.88 195 TYR A C 1
ATOM 1597 O O . TYR A 1 195 ? -6.246 -22.875 -19.641 1 94.88 195 TYR A O 1
ATOM 1605 N N . PHE A 1 196 ? -5.312 -20.875 -20.047 1 96.75 196 PHE A N 1
ATOM 1606 C CA . PHE A 1 196 ? -5.855 -20.344 -18.812 1 96.75 196 PHE A CA 1
ATOM 1607 C C . PHE A 1 196 ? -7.383 -20.359 -18.828 1 96.75 196 PHE A C 1
ATOM 1609 O O . PHE A 1 196 ? -7.992 -19.984 -19.828 1 96.75 196 PHE A O 1
ATOM 1616 N N . ARG A 1 197 ? -7.977 -20.688 -17.703 1 95.75 197 ARG A N 1
ATOM 1617 C CA . ARG A 1 197 ? -9.438 -20.672 -17.625 1 95.75 197 ARG A CA 1
ATOM 1618 C C . ARG A 1 197 ? -9.914 -19.641 -16.609 1 95.75 197 ARG A C 1
ATOM 1620 O O . ARG A 1 197 ? -10.555 -18.656 -16.969 1 95.75 197 ARG A O 1
ATOM 1627 N N . TYR A 1 198 ? -9.57 -19.844 -15.328 1 96.5 198 TYR A N 1
ATOM 1628 C CA . TYR A 1 198 ? -9.969 -18.906 -14.281 1 96.5 198 TYR A CA 1
ATOM 1629 C C . TYR A 1 198 ? -9.125 -19.094 -13.031 1 96.5 198 TYR A C 1
ATOM 1631 O O . TYR A 1 198 ? -8.336 -20.047 -12.945 1 96.5 198 TYR A O 1
ATOM 1639 N N . GLY A 1 199 ? -9.211 -18.125 -12.172 1 98.12 199 GLY A N 1
ATOM 1640 C CA . GLY A 1 199 ? -8.648 -18.266 -10.844 1 98.12 199 GLY A CA 1
ATOM 1641 C C . GLY A 1 199 ? -9.664 -18.688 -9.797 1 98.12 199 GLY A C 1
ATOM 1642 O O . GLY A 1 199 ? -10.867 -18.641 -10.047 1 98.12 199 GLY A O 1
ATOM 1643 N N . VAL A 1 200 ? -9.125 -19.156 -8.703 1 98.19 200 VAL A N 1
ATOM 1644 C CA . VAL A 1 200 ? -9.969 -19.516 -7.574 1 98.19 200 VAL A CA 1
ATOM 1645 C C . VAL A 1 200 ? -9.406 -18.906 -6.293 1 98.19 200 VAL A C 1
ATOM 1647 O O . VAL A 1 200 ? -8.219 -19.078 -5.992 1 98.19 200 VAL A O 1
ATOM 1650 N N . ARG A 1 201 ? -10.242 -18.234 -5.578 1 97.44 201 ARG A N 1
ATOM 1651 C CA . ARG A 1 201 ? -9.875 -17.656 -4.285 1 97.44 201 ARG A CA 1
ATOM 1652 C C . ARG A 1 201 ? -10.445 -18.484 -3.141 1 97.44 201 ARG A C 1
ATOM 1654 O O . ARG A 1 201 ? -11.664 -18.594 -3 1 97.44 201 ARG A O 1
ATOM 1661 N N . VAL A 1 202 ? -9.531 -18.984 -2.363 1 96.94 202 VAL A N 1
ATOM 1662 C CA . VAL A 1 202 ? -9.945 -19.812 -1.236 1 96.94 202 VAL A CA 1
ATOM 1663 C C . VAL A 1 202 ? -10.016 -18.969 0.032 1 96.94 202 VAL A C 1
ATOM 1665 O O . VAL A 1 202 ? -9.055 -18.906 0.798 1 96.94 202 VAL A O 1
ATOM 1668 N N . SER A 1 203 ? -11.156 -18.406 0.316 1 93.81 203 SER A N 1
ATOM 1669 C CA . SER A 1 203 ? -11.328 -17.484 1.43 1 93.81 203 SER A CA 1
ATOM 1670 C C . SER A 1 203 ? -11.023 -18.156 2.764 1 93.81 203 SER A C 1
ATOM 1672 O O . SER A 1 203 ? -10.5 -17.516 3.68 1 93.81 203 SER A O 1
ATOM 1674 N N . ALA A 1 204 ? -11.328 -19.438 2.859 1 93.69 204 ALA A N 1
ATOM 1675 C CA . ALA A 1 204 ? -11.109 -20.172 4.098 1 93.69 204 ALA A CA 1
ATOM 1676 C C . ALA A 1 204 ? -9.625 -20.234 4.449 1 93.69 204 ALA A C 1
ATOM 1678 O O . ALA A 1 204 ? -9.258 -20.25 5.629 1 93.69 204 ALA A O 1
ATOM 1679 N N . ALA A 1 205 ? -8.805 -20.203 3.465 1 93.56 205 ALA A N 1
ATOM 1680 C CA . ALA A 1 205 ? -7.359 -20.25 3.695 1 93.56 205 ALA A CA 1
ATOM 1681 C C . ALA A 1 205 ? -6.844 -18.891 4.172 1 93.56 205 ALA A C 1
ATOM 1683 O O . ALA A 1 205 ? -5.855 -18.828 4.906 1 93.56 205 ALA A O 1
ATOM 1684 N N . ARG A 1 206 ? -7.496 -17.812 3.822 1 87.94 206 ARG A N 1
ATOM 1685 C CA . ARG A 1 206 ? -7.016 -16.453 4.062 1 87.94 206 ARG A CA 1
ATOM 1686 C C . ARG A 1 206 ? -7.504 -15.938 5.41 1 87.94 206 ARG A C 1
ATOM 1688 O O . ARG A 1 206 ? -6.996 -14.93 5.914 1 87.94 206 ARG A O 1
ATOM 1695 N N . ARG A 1 207 ? -8.523 -16.422 5.984 1 75.5 207 ARG A N 1
ATOM 1696 C CA . ARG A 1 207 ? -9.102 -15.969 7.246 1 75.5 207 ARG A CA 1
ATOM 1697 C C . ARG A 1 207 ? -8.391 -16.609 8.43 1 75.5 207 ARG A C 1
ATOM 1699 O O . ARG A 1 207 ? -8.656 -16.266 9.586 1 75.5 207 ARG A O 1
ATOM 1706 N N . ARG A 1 208 ? -7.395 -17.391 8.227 1 63.09 208 ARG A N 1
ATOM 1707 C CA . ARG A 1 208 ? -6.789 -18.094 9.359 1 63.09 208 ARG A CA 1
ATOM 1708 C C . ARG A 1 208 ? -5.605 -17.312 9.922 1 63.09 208 ARG A C 1
ATOM 1710 O O . ARG A 1 208 ? -4.953 -16.562 9.195 1 63.09 208 ARG A O 1
ATOM 1717 N N . MET B 1 1 ? -41.938 21.203 22.5 1 21 1 MET B N 1
ATOM 1718 C CA . MET B 1 1 ? -41.656 19.781 22.688 1 21 1 MET B CA 1
ATOM 1719 C C . MET B 1 1 ? -41.75 19.031 21.359 1 21 1 MET B C 1
ATOM 1721 O O . MET B 1 1 ? -40.969 18.141 21.094 1 21 1 MET B O 1
ATOM 1725 N N . LYS B 1 2 ? -42.906 19.219 20.578 1 21.62 2 LYS B N 1
ATOM 1726 C CA . LYS B 1 2 ? -43.469 18.125 19.797 1 21.62 2 LYS B CA 1
ATOM 1727 C C . LYS B 1 2 ? -42.75 17.984 18.453 1 21.62 2 LYS B C 1
ATOM 1729 O O . LYS B 1 2 ? -42.781 16.906 17.844 1 21.62 2 LYS B O 1
ATOM 1734 N N . ARG B 1 3 ? -42.5 19.078 17.703 1 24.09 3 ARG B N 1
ATOM 1735 C CA . ARG B 1 3 ? -42.594 18.891 16.266 1 24.09 3 ARG B CA 1
ATOM 1736 C C . ARG B 1 3 ? -41.406 18.125 15.727 1 24.09 3 ARG B C 1
ATOM 1738 O O . ARG B 1 3 ? -40.844 18.484 14.68 1 24.09 3 ARG B O 1
ATOM 1745 N N . ARG B 1 4 ? -40.5 17.594 16.594 1 27.81 4 ARG B N 1
ATOM 1746 C CA . ARG B 1 4 ? -39.25 16.906 16.25 1 27.81 4 ARG B CA 1
ATOM 1747 C C . ARG B 1 4 ? -39.531 15.688 15.383 1 27.81 4 ARG B C 1
ATOM 1749 O O . ARG B 1 4 ? -38.625 14.914 15.086 1 27.81 4 ARG B O 1
ATOM 1756 N N . LYS B 1 5 ? -40.844 15.312 15.227 1 28.12 5 LYS B N 1
ATOM 1757 C CA . LYS B 1 5 ? -41.219 13.938 14.891 1 28.12 5 LYS B CA 1
ATOM 1758 C C . LYS B 1 5 ? -41 13.672 13.398 1 28.12 5 LYS B C 1
ATOM 1760 O O . LYS B 1 5 ? -41 12.516 12.969 1 28.12 5 LYS B O 1
ATOM 1765 N N . LEU B 1 6 ? -41.188 14.648 12.57 1 27.88 6 LEU B N 1
ATOM 1766 C CA . LEU B 1 6 ? -41.75 14.258 11.281 1 27.88 6 LEU B CA 1
ATOM 1767 C C . LEU B 1 6 ? -40.688 13.633 10.391 1 27.88 6 LEU B C 1
ATOM 1769 O O . LEU B 1 6 ? -40.969 12.703 9.633 1 27.88 6 LEU B O 1
ATOM 1773 N N . CYS B 1 7 ? -39.5 14.172 10.422 1 25.2 7 CYS B N 1
ATOM 1774 C CA . CYS B 1 7 ? -38.719 13.969 9.188 1 25.2 7 CYS B CA 1
ATOM 1775 C C . CYS B 1 7 ? -38.25 12.531 9.062 1 25.2 7 CYS B C 1
ATOM 1777 O O . CYS B 1 7 ? -37.375 12.227 8.266 1 25.2 7 CYS B O 1
ATOM 1779 N N . ILE B 1 8 ? -38.656 11.547 9.969 1 29 8 ILE B N 1
ATOM 1780 C CA . ILE B 1 8 ? -38.281 10.148 10.086 1 29 8 ILE B CA 1
ATOM 1781 C C . ILE B 1 8 ? -38.781 9.359 8.883 1 29 8 ILE B C 1
ATOM 1783 O O . ILE B 1 8 ? -38.281 8.281 8.578 1 29 8 ILE B O 1
ATOM 1787 N N . PHE B 1 9 ? -39.781 9.852 8.148 1 29.45 9 PHE B N 1
ATOM 1788 C CA . PHE B 1 9 ? -40.656 8.898 7.449 1 29.45 9 PHE B CA 1
ATOM 1789 C C . PHE B 1 9 ? -39.969 8.375 6.191 1 29.45 9 PHE B C 1
ATOM 1791 O O . PHE B 1 9 ? -40.188 7.234 5.781 1 29.45 9 PHE B O 1
ATOM 1798 N N . LEU B 1 10 ? -39.312 9.266 5.461 1 28.56 10 LEU B N 1
ATOM 1799 C CA . LEU B 1 10 ? -39.219 8.953 4.039 1 28.56 10 LEU B CA 1
ATOM 1800 C C . LEU B 1 10 ? -38.25 7.805 3.787 1 28.56 10 LEU B C 1
ATOM 1802 O O . LEU B 1 10 ? -38.156 7.305 2.666 1 28.56 10 LEU B O 1
ATOM 1806 N N . ILE B 1 11 ? -37.375 7.418 4.719 1 27.17 11 ILE B N 1
ATOM 1807 C CA . ILE B 1 11 ? -36.25 6.523 4.414 1 27.17 11 ILE B CA 1
ATOM 1808 C C . ILE B 1 11 ? -36.781 5.125 4.109 1 27.17 11 ILE B C 1
ATOM 1810 O O . ILE B 1 11 ? -36 4.203 3.842 1 27.17 11 ILE B O 1
ATOM 1814 N N . MET B 1 12 ? -38.125 4.84 4.281 1 27.06 12 MET B N 1
ATOM 1815 C CA . MET B 1 12 ? -38.594 3.453 4.371 1 27.06 12 MET B CA 1
ATOM 1816 C C . MET B 1 12 ? -38.531 2.773 3.006 1 27.06 12 MET B C 1
ATOM 1818 O O . MET B 1 12 ? -38.375 1.554 2.922 1 27.06 12 MET B O 1
ATOM 1822 N N . LEU B 1 13 ? -39 3.424 1.897 1 30.12 13 LEU B N 1
ATOM 1823 C CA . LEU B 1 13 ? -39.594 2.631 0.84 1 30.12 13 LEU B CA 1
ATOM 1824 C C . LEU B 1 13 ? -38.562 1.943 -0.015 1 30.12 13 LEU B C 1
ATOM 1826 O O . LEU B 1 13 ? -38.875 1.172 -0.918 1 30.12 13 LEU B O 1
ATOM 1830 N 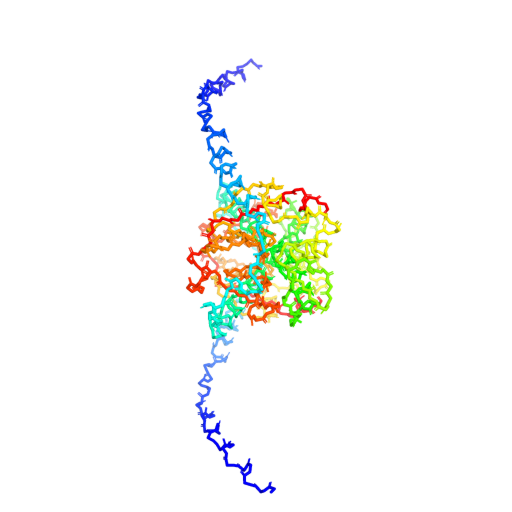N . LEU B 1 14 ? -37.375 2.461 -0.06 1 29.17 14 LEU B N 1
ATOM 1831 C CA . LEU B 1 14 ? -36.656 2.053 -1.254 1 29.17 14 LEU B CA 1
ATOM 1832 C C . LEU B 1 14 ? -36.188 0.596 -1.149 1 29.17 14 LEU B C 1
ATOM 1834 O O . LEU B 1 14 ? -35.219 0.196 -1.774 1 29.17 14 LEU B O 1
ATOM 1838 N N . THR B 1 15 ? -36.75 -0.232 -0.172 1 29.08 15 THR B N 1
ATOM 1839 C CA . THR B 1 15 ? -36.25 -1.562 0.146 1 29.08 15 THR B CA 1
ATOM 1840 C C . THR B 1 15 ? -36.469 -2.523 -1.016 1 29.08 15 THR B C 1
ATOM 1842 O O . THR B 1 15 ? -35.844 -3.588 -1.08 1 29.08 15 THR B O 1
ATOM 1845 N N . SER B 1 16 ? -37.531 -2.367 -1.793 1 30.05 16 SER B N 1
ATOM 1846 C CA . SER B 1 16 ? -38.062 -3.582 -2.416 1 30.05 16 SER B CA 1
ATOM 1847 C C . SER B 1 16 ? -37.25 -3.941 -3.666 1 30.05 16 SER B C 1
ATOM 1849 O O . SER B 1 16 ? -37.812 -4.527 -4.605 1 30.05 16 SER B O 1
ATOM 1851 N N . LEU B 1 17 ? -36.312 -3.201 -4.016 1 30.52 17 LEU B N 1
ATOM 1852 C CA . LEU B 1 17 ? -36 -3.703 -5.352 1 30.52 17 LEU B CA 1
ATOM 1853 C C . LEU B 1 17 ? -35.531 -5.148 -5.293 1 30.52 17 LEU B C 1
ATOM 1855 O O . LEU B 1 17 ? -34.688 -5.492 -4.465 1 30.52 17 LEU B O 1
ATOM 1859 N N . PRO B 1 18 ? -36.219 -6.09 -5.82 1 28.34 18 PRO B N 1
ATOM 1860 C CA . PRO B 1 18 ? -35.812 -7.488 -5.77 1 28.34 18 PRO B CA 1
ATOM 1861 C C . PRO B 1 18 ? -34.375 -7.688 -6.234 1 28.34 18 PRO B C 1
ATOM 1863 O O . PRO B 1 18 ? -33.938 -7.031 -7.18 1 28.34 18 PRO B O 1
ATOM 1866 N N . LYS B 1 19 ? -33.5 -7.953 -5.324 1 29.77 19 LYS B N 1
ATOM 1867 C CA . LYS B 1 19 ? -32.188 -8.508 -5.621 1 29.77 19 LYS B CA 1
ATOM 1868 C C . LYS B 1 19 ? -32.25 -9.508 -6.77 1 29.77 19 LYS B C 1
ATOM 1870 O O . LYS B 1 19 ? -32.938 -10.531 -6.664 1 29.77 19 LYS B O 1
ATOM 1875 N N . ILE B 1 20 ? -32.344 -9.07 -7.957 1 25.31 20 ILE B N 1
ATOM 1876 C CA . ILE B 1 20 ? -32.219 -10.016 -9.062 1 25.31 20 ILE B CA 1
ATOM 1877 C C . ILE B 1 20 ? -31.109 -11.023 -8.742 1 25.31 20 ILE B C 1
ATOM 1879 O O . ILE B 1 20 ? -29.953 -10.648 -8.531 1 25.31 20 ILE B O 1
ATOM 1883 N N . ALA B 1 21 ? -31.406 -12.227 -8.047 1 27.25 21 ALA B N 1
ATOM 1884 C CA . ALA B 1 21 ? -30.719 -13.508 -7.922 1 27.25 21 ALA B CA 1
ATOM 1885 C C . ALA B 1 21 ? -29.984 -13.875 -9.211 1 27.25 21 ALA B C 1
ATOM 1887 O O . ALA B 1 21 ? -30.609 -14.328 -10.18 1 27.25 21 ALA B O 1
ATOM 1888 N N . TYR B 1 22 ? -29.219 -13.117 -9.719 1 26.72 22 TYR B N 1
ATOM 1889 C CA . TYR B 1 22 ? -28.438 -13.688 -10.812 1 26.72 22 TYR B CA 1
ATOM 1890 C C . TYR B 1 22 ? -27.953 -15.086 -10.461 1 26.72 22 TYR B C 1
ATOM 1892 O O . TYR B 1 22 ? -27.422 -15.312 -9.375 1 26.72 22 TYR B O 1
ATOM 1900 N N . GLY B 1 23 ? -28.422 -16.25 -11.047 1 29.58 23 GLY B N 1
ATOM 1901 C CA . GLY B 1 23 ? -28.438 -17.688 -10.852 1 29.58 23 GLY B CA 1
ATOM 1902 C C . GLY B 1 23 ? -27.078 -18.281 -10.539 1 29.58 23 GLY B C 1
ATOM 1903 O O . GLY B 1 23 ? -26.188 -18.297 -11.398 1 29.58 23 GLY B O 1
ATOM 1904 N N . SER B 1 24 ? -26.625 -18.359 -9.383 1 33.09 24 SER B N 1
ATOM 1905 C CA . SER B 1 24 ? -25.562 -19.094 -8.711 1 33.09 24 SER B CA 1
ATOM 1906 C C . SER B 1 24 ? -25.422 -20.5 -9.273 1 33.09 24 SER B C 1
ATOM 1908 O O . SER B 1 24 ? -24.328 -21.078 -9.258 1 33.09 24 SER B O 1
ATOM 1910 N N . LYS B 1 25 ? -26.578 -21.125 -9.68 1 36.09 25 LYS B N 1
ATOM 1911 C CA . LYS B 1 25 ? -26.766 -22.484 -10.164 1 36.09 25 LYS B CA 1
ATOM 1912 C C . LYS B 1 25 ? -26.156 -22.656 -11.555 1 36.09 25 LYS B C 1
ATOM 1914 O O . LYS B 1 25 ? -25.578 -23.703 -11.859 1 36.09 25 LYS B O 1
ATOM 1919 N N . TYR B 1 26 ? -26.359 -21.719 -12.453 1 32.94 26 TYR B N 1
ATOM 1920 C CA . TYR B 1 26 ? -25.844 -21.891 -13.812 1 32.94 26 TYR B CA 1
ATOM 1921 C C . TYR B 1 26 ? -24.328 -21.75 -13.844 1 32.94 26 TYR B C 1
ATOM 1923 O O . TYR B 1 26 ? -23.656 -22.469 -14.586 1 32.94 26 TYR B O 1
ATOM 1931 N N . ARG B 1 27 ? -23.734 -20.891 -12.984 1 41.78 27 ARG B N 1
ATOM 1932 C CA . ARG B 1 27 ? -22.281 -20.766 -12.969 1 41.78 27 ARG B CA 1
ATOM 1933 C C . ARG B 1 27 ? -21.641 -21.984 -12.289 1 41.78 27 ARG B C 1
ATOM 1935 O O . ARG B 1 27 ? -20.594 -22.453 -12.727 1 41.78 27 ARG B O 1
ATOM 1942 N N . HIS B 1 28 ? -22.406 -22.516 -11.328 1 42.62 28 HIS B N 1
ATOM 1943 C CA . HIS B 1 28 ? -21.922 -23.734 -10.68 1 42.62 28 HIS B CA 1
ATOM 1944 C C . HIS B 1 28 ? -22.062 -24.938 -11.617 1 42.62 28 HIS B C 1
ATOM 1946 O O . HIS B 1 28 ? -21.203 -25.828 -11.625 1 42.62 28 HIS B O 1
ATOM 1952 N N . ARG B 1 29 ? -23.094 -24.953 -12.359 1 44.53 29 ARG B N 1
ATOM 1953 C CA . ARG B 1 29 ? -23.312 -26.078 -13.258 1 44.53 29 ARG B CA 1
ATOM 1954 C C . ARG B 1 29 ? -22.266 -26.141 -14.352 1 44.53 29 ARG B C 1
ATOM 1956 O O . ARG B 1 29 ? -21.734 -27.219 -14.664 1 44.53 29 ARG B O 1
ATOM 1963 N N . ASN B 1 30 ? -22.031 -24.938 -14.891 1 44.12 30 ASN B N 1
ATOM 1964 C CA . ASN B 1 30 ? -21.016 -24.938 -15.93 1 44.12 30 ASN B CA 1
ATOM 1965 C C . ASN B 1 30 ? -19.625 -25.219 -15.359 1 44.12 30 ASN B C 1
ATOM 1967 O O . ASN B 1 30 ? -18.797 -25.875 -16 1 44.12 30 ASN B O 1
ATOM 1971 N N . ILE B 1 31 ? -19.469 -24.781 -14.188 1 46.72 31 ILE B N 1
ATOM 1972 C CA . ILE B 1 31 ? -18.219 -25.125 -13.508 1 46.72 31 ILE B CA 1
ATOM 1973 C C . ILE B 1 31 ? -18.203 -26.609 -13.195 1 46.72 31 ILE B C 1
ATOM 1975 O O . ILE B 1 31 ? -17.188 -27.281 -13.406 1 46.72 31 ILE B O 1
ATOM 1979 N N . ASP B 1 32 ? -19.312 -27.125 -12.711 1 48.59 32 ASP B N 1
ATOM 1980 C CA . ASP B 1 32 ? -19.406 -28.547 -12.438 1 48.59 32 ASP B CA 1
ATOM 1981 C C . ASP B 1 32 ? -19.188 -29.375 -13.711 1 48.59 32 ASP B C 1
ATOM 1983 O O . ASP B 1 32 ? -18.5 -30.391 -13.695 1 48.59 32 ASP B O 1
ATOM 1987 N N . GLU B 1 33 ? -19.859 -29 -14.711 1 49.31 33 GLU B N 1
ATOM 1988 C CA . GLU B 1 33 ? -19.656 -29.688 -15.984 1 49.31 33 GLU B CA 1
ATOM 1989 C C . GLU B 1 33 ? -18.188 -29.594 -16.438 1 49.31 33 GLU B C 1
ATOM 1991 O O . GLU B 1 33 ? -17.625 -30.562 -16.938 1 49.31 33 GLU B O 1
ATOM 1996 N N . MET B 1 34 ? -17.672 -28.469 -16.234 1 49.09 34 MET B N 1
ATOM 1997 C CA . MET B 1 34 ? -16.281 -28.297 -16.594 1 49.09 34 MET B CA 1
ATOM 1998 C C . MET B 1 34 ? -15.367 -29.141 -15.703 1 49.09 34 MET B C 1
ATOM 2000 O O . MET B 1 34 ? -14.422 -29.766 -16.188 1 49.09 34 MET B O 1
ATOM 2004 N N . ILE B 1 35 ? -15.742 -29.172 -14.523 1 49.78 35 ILE B N 1
ATOM 2005 C CA . ILE B 1 35 ? -15 -29.984 -13.562 1 49.78 35 ILE B CA 1
ATOM 2006 C C . ILE B 1 35 ? -15.203 -31.469 -13.867 1 49.78 35 ILE B C 1
ATOM 2008 O O . ILE B 1 35 ? -14.25 -32.25 -13.82 1 49.78 35 ILE B O 1
ATOM 2012 N N . GLU B 1 36 ? -16.406 -31.906 -14.047 1 48.06 36 GLU B N 1
ATOM 2013 C CA . GLU B 1 36 ? -16.688 -33.312 -14.391 1 48.06 36 GLU B CA 1
ATOM 2014 C C . GLU B 1 36 ? -15.883 -33.75 -15.617 1 48.06 36 GLU B C 1
ATOM 2016 O O . GLU B 1 36 ? -15.352 -34.844 -15.648 1 48.06 36 GLU B O 1
ATOM 2021 N N . ARG B 1 37 ? -15.812 -32.938 -16.5 1 45.97 37 ARG B N 1
ATOM 2022 C CA . ARG B 1 37 ? -15.023 -33.281 -17.672 1 45.97 37 ARG B CA 1
ATOM 2023 C C . ARG B 1 37 ? -13.539 -33.375 -17.328 1 45.97 37 ARG B C 1
ATOM 2025 O O . ARG B 1 37 ? -12.844 -34.25 -17.828 1 45.97 37 ARG B O 1
ATOM 2032 N N . ALA B 1 38 ? -13.172 -32.531 -16.484 1 46.22 38 ALA B N 1
ATOM 2033 C CA . ALA B 1 38 ? -11.773 -32.5 -16.078 1 46.22 38 ALA B CA 1
ATOM 2034 C C . ALA B 1 38 ? -11.438 -33.75 -15.25 1 46.22 38 ALA B C 1
ATOM 2036 O O . ALA B 1 38 ? -10.32 -34.281 -15.32 1 46.22 38 ALA B O 1
ATOM 2037 N N . SER B 1 39 ? -12.281 -34.219 -14.375 1 44 39 SER B N 1
ATOM 2038 C CA . SER B 1 39 ? -12.062 -35.375 -13.523 1 44 39 SER B CA 1
ATOM 2039 C C . SER B 1 39 ? -11.984 -36.656 -14.344 1 44 39 SER B C 1
ATOM 2041 O O . SER B 1 39 ? -11.422 -37.656 -13.891 1 44 39 SER B O 1
ATOM 2043 N N . ARG B 1 40 ? -12.625 -36.812 -15.43 1 42.38 40 ARG B N 1
ATOM 2044 C CA . ARG B 1 40 ? -12.719 -38.062 -16.172 1 42.38 40 ARG B CA 1
ATOM 2045 C C . ARG B 1 40 ? -11.375 -38.438 -16.766 1 42.38 40 ARG B C 1
ATOM 2047 O O . ARG B 1 40 ? -11.242 -39.5 -17.391 1 42.38 40 ARG B O 1
ATOM 2054 N N . ASN B 1 41 ? -10.445 -37.531 -16.781 1 39.06 41 ASN B N 1
ATOM 2055 C CA . ASN B 1 41 ? -9.297 -38.094 -17.484 1 39.06 41 ASN B CA 1
ATOM 2056 C C . ASN B 1 41 ? -8.492 -39.031 -16.594 1 39.06 41 ASN B C 1
ATOM 2058 O O . ASN B 1 41 ? -7.594 -38.594 -15.867 1 39.06 41 ASN B O 1
ATOM 2062 N N . ASN B 1 42 ? -9.008 -39.969 -16.031 1 37.41 42 ASN B N 1
ATOM 2063 C CA . ASN B 1 42 ? -8.398 -41.125 -15.352 1 37.41 42 ASN B CA 1
ATOM 2064 C C . ASN B 1 42 ? -7.195 -41.656 -16.125 1 37.41 42 ASN B C 1
ATOM 2066 O O . ASN B 1 42 ? -6.621 -42.688 -15.758 1 37.41 42 ASN B O 1
ATOM 2070 N N . GLY B 1 43 ? -7.027 -41.375 -17.438 1 39.5 43 GLY B N 1
ATOM 2071 C CA . GLY B 1 43 ? -5.996 -42.156 -18.109 1 39.5 43 GLY B CA 1
ATOM 2072 C C . GLY B 1 43 ? -4.59 -41.75 -17.688 1 39.5 43 GLY B C 1
ATOM 2073 O O . GLY B 1 43 ? -4.406 -40.844 -16.906 1 39.5 43 GLY B O 1
ATOM 2074 N N . GLU B 1 44 ? -3.477 -42.5 -18.109 1 44.66 44 GLU B N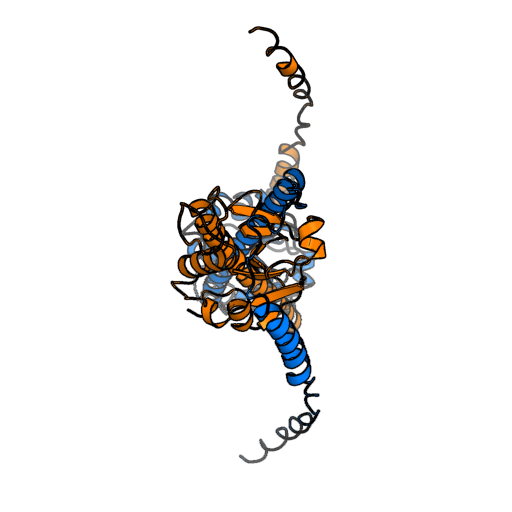 1
ATOM 2075 C CA . GLU B 1 44 ? -2.029 -42.344 -18.047 1 44.66 44 GLU B CA 1
ATOM 2076 C C . GLU B 1 44 ? -1.621 -40.906 -18.375 1 44.66 44 GLU B C 1
ATOM 2078 O O . GLU B 1 44 ? -1.869 -40.438 -19.484 1 44.66 44 GLU B O 1
ATOM 2083 N N . GLU B 1 45 ? -1.837 -40 -17.5 1 52.53 45 GLU B N 1
ATOM 2084 C CA . GLU B 1 45 ? -1.395 -38.656 -17.797 1 52.53 45 GLU B CA 1
ATOM 2085 C C . GLU B 1 45 ? -0.007 -38.625 -18.422 1 52.53 45 GLU B C 1
ATOM 2087 O O . GLU B 1 45 ? 0.89 -39.344 -17.969 1 52.53 45 GLU B O 1
ATOM 2092 N N . PRO B 1 46 ? 0.113 -38.062 -19.578 1 56.78 46 PRO B N 1
ATOM 2093 C CA . PRO B 1 46 ? 1.423 -38.062 -20.234 1 56.78 46 PRO B CA 1
ATOM 2094 C C . PRO B 1 46 ? 2.514 -37.438 -19.375 1 56.78 46 PRO B C 1
ATOM 2096 O O . PRO B 1 46 ? 2.227 -36.594 -18.531 1 56.78 46 PRO B O 1
ATOM 2099 N N . GLU B 1 47 ? 3.693 -38.125 -19.234 1 63.62 47 GLU B N 1
ATOM 2100 C CA . GLU B 1 47 ? 4.945 -37.719 -18.609 1 63.62 47 GLU B CA 1
ATOM 2101 C C . GLU B 1 47 ? 5.254 -36.25 -18.891 1 63.62 47 GLU B C 1
ATOM 2103 O O . GLU B 1 47 ? 5.77 -35.562 -18.031 1 63.62 47 GLU B O 1
ATOM 2108 N N . ASN B 1 48 ? 4.852 -35.781 -20.047 1 75.38 48 ASN B N 1
ATOM 2109 C CA . ASN B 1 48 ? 5.121 -34.406 -20.406 1 75.38 48 ASN B CA 1
ATOM 2110 C C . ASN B 1 48 ? 3.895 -33.75 -21.031 1 75.38 48 ASN B C 1
ATOM 2112 O O . ASN B 1 48 ? 3.607 -33.938 -22.203 1 75.38 48 ASN B O 1
ATOM 2116 N N . PHE B 1 49 ? 3.086 -32.938 -20.266 1 81.56 49 PHE B N 1
ATOM 2117 C CA . PHE B 1 49 ? 1.848 -32.375 -20.766 1 81.56 49 PHE B CA 1
ATOM 2118 C C . PHE B 1 49 ? 2.107 -31 -21.406 1 81.56 49 PHE B C 1
ATOM 2120 O O . PHE B 1 49 ? 1.277 -30.5 -22.172 1 81.56 49 PHE B O 1
ATOM 2127 N N . ASP B 1 50 ? 3.27 -30.312 -21.156 1 88.5 50 ASP B N 1
ATOM 2128 C CA . ASP B 1 50 ? 3.516 -28.984 -21.688 1 88.5 50 ASP B CA 1
ATOM 2129 C C . ASP B 1 50 ? 4.75 -28.969 -22.578 1 88.5 50 ASP B C 1
ATOM 2131 O O . ASP B 1 50 ? 5.539 -28.016 -22.547 1 88.5 50 ASP B O 1
ATOM 2135 N N . GLU B 1 51 ? 4.918 -30 -23.375 1 85.75 51 GLU B N 1
ATOM 2136 C CA . GLU B 1 51 ? 6.062 -30.141 -24.266 1 85.75 51 GLU B CA 1
ATOM 2137 C C . GLU B 1 51 ? 6.184 -28.922 -25.188 1 85.75 51 GLU B C 1
ATOM 2139 O O . GLU B 1 51 ? 7.293 -28.516 -25.531 1 85.75 51 GLU B O 1
ATOM 2144 N N . GLU B 1 52 ? 5.062 -28.281 -25.547 1 87.94 52 GLU B N 1
ATOM 2145 C CA . GLU B 1 52 ? 5.051 -27.141 -26.453 1 87.94 52 GLU B CA 1
ATOM 2146 C C . GLU B 1 52 ? 5.352 -25.844 -25.719 1 87.94 52 GLU B C 1
ATOM 2148 O O . GLU B 1 52 ? 5.551 -24.797 -26.344 1 87.94 52 GLU B O 1
ATOM 2153 N N . TYR B 1 53 ? 5.43 -25.891 -24.453 1 91.31 53 TYR B N 1
ATOM 2154 C CA . TYR B 1 53 ? 5.645 -24.703 -23.641 1 91.31 53 TYR B CA 1
ATOM 2155 C C . TYR B 1 53 ? 7.047 -24.156 -23.844 1 91.31 53 TYR B C 1
ATOM 2157 O O . TYR B 1 53 ? 8.031 -24.875 -23.719 1 91.31 53 TYR B O 1
ATOM 2165 N N . VAL B 1 54 ? 7.113 -22.844 -24.203 1 93.81 54 VAL B N 1
ATOM 2166 C CA . VAL B 1 54 ? 8.367 -22.109 -24.281 1 93.81 54 VAL B CA 1
ATOM 2167 C C . VAL B 1 54 ? 8.438 -21.078 -23.156 1 93.81 54 VAL B C 1
ATOM 2169 O O . VAL B 1 54 ? 7.652 -20.141 -23.141 1 93.81 54 VAL B O 1
ATOM 2172 N N . HIS B 1 55 ? 9.367 -21.266 -22.344 1 94.88 55 HIS B N 1
ATOM 2173 C CA . HIS B 1 55 ? 9.555 -20.344 -21.219 1 94.88 55 HIS B CA 1
ATOM 2174 C C . HIS B 1 55 ? 10.227 -19.062 -21.672 1 94.88 55 HIS B C 1
ATOM 2176 O O . HIS B 1 55 ? 11.344 -19.078 -22.188 1 94.88 55 HIS B O 1
ATOM 2182 N N . ASP B 1 56 ? 9.547 -17.938 -21.453 1 94.44 56 ASP B N 1
ATOM 2183 C CA . ASP B 1 56 ? 10.055 -16.625 -21.844 1 94.44 56 ASP B CA 1
ATOM 2184 C C . ASP B 1 56 ? 10.742 -15.93 -20.672 1 94.44 56 ASP B C 1
ATOM 2186 O O . ASP B 1 56 ? 10.117 -15.133 -19.953 1 94.44 56 ASP B O 1
ATOM 2190 N N . GLU B 1 57 ? 12.023 -16.141 -20.516 1 93.56 57 GLU B N 1
ATOM 2191 C CA . GLU B 1 57 ? 12.781 -15.609 -19.391 1 93.56 57 GLU B CA 1
ATOM 2192 C C . GLU B 1 57 ? 12.766 -14.086 -19.375 1 93.56 57 GLU B C 1
ATOM 2194 O O . GLU B 1 57 ? 12.711 -13.469 -18.312 1 93.56 57 GLU B O 1
ATOM 2199 N N . ALA B 1 58 ? 12.859 -13.508 -20.531 1 93.56 58 ALA B N 1
ATOM 2200 C CA . ALA B 1 58 ? 12.852 -12.055 -20.625 1 93.56 58 ALA B CA 1
ATOM 2201 C C . ALA B 1 58 ? 11.531 -11.477 -20.109 1 93.56 58 ALA B C 1
ATOM 2203 O O . ALA B 1 58 ? 11.523 -10.492 -19.375 1 93.56 58 ALA B O 1
ATOM 2204 N N . LEU B 1 59 ? 10.406 -12.109 -20.531 1 94.12 59 LEU B N 1
ATOM 2205 C CA . LEU B 1 59 ? 9.102 -11.68 -20.047 1 94.12 59 LEU B CA 1
ATOM 2206 C C . LEU B 1 59 ? 9 -11.852 -18.547 1 94.12 59 LEU B C 1
ATOM 2208 O O . LEU B 1 59 ? 8.492 -10.969 -17.844 1 94.12 59 LEU B O 1
ATOM 2212 N N . ILE B 1 60 ? 9.5 -12.93 -18 1 94.5 60 ILE B N 1
ATOM 2213 C CA . ILE B 1 60 ? 9.438 -13.203 -16.562 1 94.5 60 ILE B CA 1
ATOM 2214 C C . ILE B 1 60 ? 10.242 -12.148 -15.805 1 94.5 60 ILE B C 1
ATOM 2216 O O . ILE B 1 60 ? 9.781 -11.617 -14.789 1 94.5 60 ILE B O 1
ATOM 2220 N N . ARG B 1 61 ? 11.391 -11.836 -16.297 1 91.75 61 ARG B N 1
ATOM 2221 C CA . ARG B 1 61 ? 12.227 -10.82 -15.656 1 91.75 61 ARG B CA 1
ATOM 2222 C C . ARG B 1 61 ? 11.523 -9.461 -15.641 1 91.75 61 ARG B C 1
ATOM 2224 O O . ARG B 1 61 ? 11.547 -8.758 -14.633 1 91.75 61 ARG B O 1
ATOM 2231 N N . LEU B 1 62 ? 10.93 -9.148 -16.781 1 93.12 62 LEU B N 1
ATOM 2232 C CA . LEU B 1 62 ? 10.211 -7.879 -16.875 1 93.12 62 LEU B CA 1
ATOM 2233 C C . LEU B 1 62 ? 9.055 -7.824 -15.883 1 93.12 62 LEU B C 1
ATOM 2235 O O . LEU B 1 62 ? 8.914 -6.852 -15.148 1 93.12 62 LEU B O 1
ATOM 2239 N N . LYS B 1 63 ? 8.227 -8.859 -15.836 1 92.25 63 LYS B N 1
ATOM 2240 C CA . LYS B 1 63 ? 7.062 -8.898 -14.953 1 92.25 63 LYS B CA 1
ATOM 2241 C C . LYS B 1 63 ? 7.488 -8.914 -13.484 1 92.25 63 LYS B C 1
ATOM 2243 O O . LYS B 1 63 ? 6.816 -8.328 -12.633 1 92.25 63 LYS B O 1
ATOM 2248 N N . THR B 1 64 ? 8.594 -9.555 -13.219 1 91.19 64 THR B N 1
ATOM 2249 C CA . THR B 1 64 ? 9.117 -9.578 -11.859 1 91.19 64 THR B CA 1
ATOM 2250 C C . THR B 1 64 ? 9.57 -8.188 -11.43 1 91.19 64 THR B C 1
ATOM 2252 O O . THR B 1 64 ? 9.289 -7.754 -10.312 1 91.19 64 THR B O 1
ATOM 2255 N N . LYS B 1 65 ? 10.242 -7.523 -12.352 1 88.88 65 LYS B N 1
ATOM 2256 C CA . LYS B 1 65 ? 10.68 -6.164 -12.055 1 88.88 65 LYS B CA 1
ATOM 2257 C C . LYS B 1 65 ? 9.484 -5.242 -11.812 1 88.88 65 LYS B C 1
ATOM 2259 O O . LYS B 1 65 ? 9.484 -4.465 -10.852 1 88.88 65 LYS B O 1
ATOM 2264 N N . GLU B 1 66 ? 8.484 -5.316 -12.672 1 89.94 66 GLU B N 1
ATOM 2265 C CA . GLU B 1 66 ? 7.27 -4.527 -12.5 1 89.94 66 GLU B CA 1
ATOM 2266 C C . GLU B 1 66 ? 6.609 -4.816 -11.156 1 89.94 66 GLU B C 1
ATOM 2268 O O . GLU B 1 66 ? 6.148 -3.898 -10.477 1 89.94 66 GLU B O 1
ATOM 2273 N N . LEU B 1 67 ? 6.586 -6.059 -10.844 1 88.62 67 LEU B N 1
ATOM 2274 C CA . LEU B 1 67 ? 5.98 -6.453 -9.578 1 88.62 67 LEU B CA 1
ATOM 2275 C C . LEU B 1 67 ? 6.762 -5.887 -8.398 1 88.62 67 LEU B C 1
ATOM 2277 O O . LEU B 1 67 ? 6.172 -5.367 -7.445 1 88.62 67 LEU B O 1
ATOM 2281 N N . LYS B 1 68 ? 8.016 -5.945 -8.5 1 85.19 68 LYS B N 1
ATOM 2282 C CA . LYS B 1 68 ? 8.859 -5.402 -7.438 1 85.19 68 LYS B CA 1
ATOM 2283 C C . LYS B 1 68 ? 8.664 -3.896 -7.293 1 85.19 68 LYS B C 1
ATOM 2285 O O . LYS B 1 68 ? 8.633 -3.371 -6.18 1 85.19 68 LYS B O 1
ATOM 2290 N N . ASP B 1 69 ? 8.492 -3.211 -8.375 1 85 69 ASP B N 1
ATOM 2291 C CA . ASP B 1 69 ? 8.234 -1.774 -8.352 1 85 69 ASP B CA 1
ATOM 2292 C C . ASP B 1 69 ? 6.891 -1.472 -7.691 1 85 69 ASP B C 1
ATOM 2294 O O . ASP B 1 69 ? 6.781 -0.536 -6.895 1 85 69 ASP B O 1
ATOM 2298 N N . LYS B 1 70 ? 5.938 -2.238 -8.039 1 82.38 70 LYS B N 1
ATOM 2299 C CA . LYS B 1 70 ? 4.617 -2.076 -7.438 1 82.38 70 LYS B CA 1
ATOM 2300 C C . LYS B 1 70 ? 4.676 -2.305 -5.93 1 82.38 70 LYS B C 1
ATOM 2302 O O . LYS B 1 70 ? 4.051 -1.571 -5.16 1 82.38 70 LYS B O 1
ATOM 2307 N N . LEU B 1 71 ? 5.434 -3.266 -5.566 1 81.88 71 LEU B N 1
ATOM 2308 C CA . LEU B 1 71 ? 5.555 -3.586 -4.148 1 81.88 71 LEU B CA 1
ATOM 2309 C C . LEU B 1 71 ? 6.305 -2.484 -3.404 1 81.88 71 LEU B C 1
ATOM 2311 O O . LEU B 1 71 ? 5.949 -2.139 -2.275 1 81.88 71 LEU B O 1
ATOM 2315 N N . SER B 1 72 ? 7.293 -1.942 -4.062 1 79.56 72 SER B N 1
ATOM 2316 C CA . SER B 1 72 ? 8.031 -0.831 -3.467 1 79.56 72 SER B CA 1
ATOM 2317 C C . SER B 1 72 ? 7.121 0.371 -3.232 1 79.56 72 SER B C 1
ATOM 2319 O O . SER B 1 72 ? 7.172 1 -2.174 1 79.56 72 SER B O 1
ATOM 2321 N N . ASN B 1 73 ? 6.316 0.669 -4.137 1 79.56 73 ASN B N 1
ATOM 2322 C CA . ASN B 1 73 ? 5.359 1.764 -3.998 1 79.56 73 ASN B CA 1
ATOM 2323 C C . ASN B 1 73 ? 4.348 1.489 -2.889 1 79.56 73 ASN B C 1
ATOM 2325 O O . ASN B 1 73 ? 3.982 2.396 -2.141 1 79.56 73 ASN B O 1
ATOM 2329 N N . ALA B 1 74 ? 3.963 0.302 -2.789 1 76.12 74 ALA B N 1
ATOM 2330 C CA . ALA B 1 74 ? 3.023 -0.088 -1.741 1 76.12 74 ALA B CA 1
ATOM 2331 C C . ALA B 1 74 ? 3.648 0.077 -0.358 1 76.12 74 ALA B C 1
ATOM 2333 O O . ALA B 1 74 ? 2.984 0.526 0.579 1 76.12 74 ALA B O 1
ATOM 2334 N N . TYR B 1 75 ? 4.922 -0.202 -0.256 1 74.81 75 TYR B N 1
ATOM 2335 C CA . TYR B 1 75 ? 5.625 -0.022 1.01 1 74.81 75 TYR B CA 1
ATOM 2336 C C . TYR B 1 75 ? 5.656 1.448 1.411 1 74.81 75 TYR B C 1
ATOM 2338 O O . TYR B 1 75 ? 5.484 1.782 2.586 1 74.81 75 TYR B O 1
ATOM 2346 N N . GLU B 1 76 ? 5.859 2.234 0.458 1 75.81 76 GLU B N 1
ATOM 2347 C CA . GLU B 1 76 ? 5.848 3.668 0.731 1 75.81 76 GLU B CA 1
ATOM 2348 C C . GLU B 1 76 ? 4.48 4.125 1.228 1 75.81 76 GLU B C 1
ATOM 2350 O O . GLU B 1 76 ? 4.387 4.953 2.135 1 75.81 76 GLU B O 1
ATOM 2355 N N . GLN B 1 77 ? 3.533 3.576 0.657 1 77.25 77 GLN B N 1
ATOM 2356 C CA . GLN B 1 77 ? 2.178 3.924 1.07 1 77.25 77 GLN B CA 1
ATOM 2357 C C . GLN B 1 77 ? 1.892 3.438 2.488 1 77.25 77 GLN B C 1
ATOM 2359 O O . GLN B 1 77 ? 1.207 4.117 3.258 1 77.25 77 GLN B O 1
ATOM 2364 N N . ILE B 1 78 ? 2.428 2.348 2.855 1 77 78 ILE B N 1
ATOM 2365 C CA . ILE B 1 78 ? 2.275 1.819 4.207 1 77 78 ILE B CA 1
ATOM 2366 C C . ILE B 1 78 ? 2.895 2.787 5.211 1 77 78 ILE B C 1
ATOM 2368 O O . ILE B 1 78 ? 2.293 3.09 6.242 1 77 78 ILE B O 1
ATOM 2372 N N . ASP B 1 79 ? 4.074 3.227 4.867 1 79.25 79 ASP B N 1
ATOM 2373 C CA . ASP B 1 79 ? 4.734 4.195 5.738 1 79.25 79 ASP B CA 1
ATOM 2374 C C . ASP B 1 79 ? 3.857 5.426 5.953 1 79.25 79 ASP B C 1
ATOM 2376 O O . ASP B 1 79 ? 3.752 5.93 7.074 1 79.25 79 ASP B O 1
ATOM 2380 N N . ASN B 1 80 ? 3.248 5.824 4.914 1 81.88 80 ASN B N 1
ATOM 2381 C CA . ASN B 1 80 ? 2.389 6.996 5.012 1 81.88 80 ASN B CA 1
ATOM 2382 C C . ASN B 1 80 ? 1.151 6.723 5.859 1 81.88 80 ASN B C 1
ATOM 2384 O O . ASN B 1 80 ? 0.686 7.598 6.59 1 81.88 80 ASN B O 1
ATOM 2388 N N . ILE B 1 81 ? 0.637 5.543 5.816 1 79.12 81 ILE B N 1
ATOM 2389 C CA . ILE B 1 81 ? -0.53 5.16 6.605 1 79.12 81 ILE B CA 1
ATOM 2390 C C . ILE B 1 81 ? -0.171 5.145 8.086 1 79.12 81 ILE B C 1
ATOM 2392 O O . ILE B 1 81 ? -0.911 5.684 8.914 1 79.12 81 ILE B O 1
ATOM 2396 N N . ILE B 1 82 ? 0.955 4.547 8.383 1 82.88 82 ILE B N 1
ATOM 2397 C CA . ILE B 1 82 ? 1.403 4.469 9.766 1 82.88 82 ILE B CA 1
ATOM 2398 C C . ILE B 1 82 ? 1.6 5.875 10.328 1 82.88 82 ILE B C 1
ATOM 2400 O O . ILE B 1 82 ? 1.167 6.172 11.445 1 82.88 82 ILE B O 1
ATOM 2404 N N . LEU B 1 83 ? 2.199 6.652 9.539 1 89.88 83 LEU B N 1
ATOM 2405 C CA . LEU B 1 83 ? 2.439 8.023 9.977 1 89.88 83 LEU B CA 1
ATOM 2406 C C . LEU B 1 83 ? 1.126 8.781 10.141 1 89.88 83 LEU B C 1
ATOM 2408 O O . LEU B 1 83 ? 0.956 9.531 11.109 1 89.88 83 LEU B O 1
ATOM 2412 N N . TYR B 1 84 ? 0.173 8.586 9.297 1 89.12 84 TYR B N 1
ATOM 2413 C CA . TYR B 1 84 ? -1.147 9.195 9.414 1 89.12 84 TYR B CA 1
ATOM 2414 C C . TYR B 1 84 ? -1.799 8.828 10.742 1 89.12 84 TYR B C 1
ATOM 2416 O O . TYR B 1 84 ? -2.338 9.688 11.438 1 89.12 84 TYR B O 1
ATOM 2424 N N . ASP B 1 85 ? -1.747 7.566 11.047 1 88.12 85 ASP B N 1
ATOM 2425 C CA . ASP B 1 85 ? -2.367 7.105 12.289 1 88.12 85 ASP B CA 1
ATOM 2426 C C . ASP B 1 85 ? -1.719 7.766 13.5 1 88.12 85 ASP B C 1
ATOM 2428 O O . ASP B 1 85 ? -2.412 8.188 14.43 1 88.12 85 ASP B O 1
ATOM 2432 N N . SER B 1 86 ? -0.377 7.832 13.477 1 93.69 86 SER B N 1
ATOM 2433 C CA . SER B 1 86 ? 0.343 8.477 14.57 1 93.69 86 SER B CA 1
ATOM 2434 C C . SER B 1 86 ? -0.004 9.961 14.664 1 93.69 86 SER B C 1
ATOM 2436 O O . SER B 1 86 ? -0.192 10.492 15.758 1 93.69 86 SER B O 1
ATOM 2438 N N . LEU B 1 87 ? -0.127 10.594 13.547 1 96.81 87 LEU B N 1
ATOM 2439 C CA . LEU B 1 87 ? -0.474 12.008 13.5 1 96.81 87 LEU B CA 1
ATOM 2440 C C . LEU B 1 87 ? -1.891 12.242 14.016 1 96.81 87 LEU B C 1
ATOM 2442 O O . LEU B 1 87 ? -2.137 13.188 14.766 1 96.81 87 LEU B O 1
ATOM 2446 N N . MET B 1 88 ? -2.787 11.375 13.648 1 94.62 88 MET B N 1
ATOM 2447 C CA . MET B 1 88 ? -4.168 11.508 14.109 1 94.62 88 MET B CA 1
ATOM 2448 C C . MET B 1 88 ? -4.258 11.328 15.625 1 94.62 88 MET B C 1
ATOM 2450 O O . MET B 1 88 ? -5.027 12.016 16.297 1 94.62 88 MET B O 1
ATOM 2454 N N . ASN B 1 89 ? -3.475 10.422 16.125 1 94.94 89 ASN B N 1
ATOM 2455 C CA . ASN B 1 89 ? -3.418 10.266 17.562 1 94.94 89 ASN B CA 1
ATOM 2456 C C . ASN B 1 89 ? -2.916 11.531 18.25 1 94.94 89 ASN B C 1
ATOM 2458 O O . ASN B 1 89 ? -3.479 11.961 19.266 1 94.94 89 ASN B O 1
ATOM 2462 N N . ALA B 1 90 ? -1.881 12.094 17.703 1 97.19 90 ALA B N 1
ATOM 2463 C CA . ALA B 1 90 ? -1.365 13.344 18.25 1 97.19 90 ALA B CA 1
ATOM 2464 C C . ALA B 1 90 ? -2.414 14.453 18.172 1 97.19 90 ALA B C 1
ATOM 2466 O O . ALA B 1 90 ? -2.623 15.195 19.125 1 97.19 90 ALA B O 1
ATOM 2467 N N . TYR B 1 91 ? -3.043 14.547 16.969 1 98.06 91 TYR B N 1
ATOM 2468 C CA . TYR B 1 91 ? -4.105 15.523 16.797 1 98.06 91 TYR B CA 1
ATOM 2469 C C . TYR B 1 91 ? -5.184 15.359 17.859 1 98.06 91 TYR B C 1
ATOM 2471 O O . TYR B 1 91 ? -5.637 16.344 18.453 1 98.06 91 TYR B O 1
ATOM 2479 N N . ASN B 1 92 ? -5.551 14.164 18.109 1 96.75 92 ASN B N 1
ATOM 2480 C CA . ASN B 1 92 ? -6.629 13.906 19.047 1 96.75 92 ASN B CA 1
ATOM 2481 C C . ASN B 1 92 ? -6.266 14.367 20.469 1 96.75 92 ASN B C 1
ATOM 2483 O O . ASN B 1 92 ? -7.133 14.789 21.219 1 96.75 92 ASN B O 1
ATOM 2487 N N . ASN B 1 93 ? -5.062 14.336 20.766 1 97 93 ASN B N 1
ATOM 2488 C CA . ASN B 1 93 ? -4.598 14.797 22.062 1 97 93 ASN B CA 1
ATOM 2489 C C . ASN B 1 93 ? -4.73 16.312 22.203 1 97 93 ASN B C 1
ATOM 2491 O O . ASN B 1 93 ? -4.891 16.828 23.297 1 97 93 ASN B O 1
ATOM 2495 N N . TRP B 1 94 ? -4.73 17.031 21.109 1 98.31 94 TRP B N 1
ATOM 2496 C CA . TRP B 1 94 ? -4.672 18.484 21.156 1 98.31 94 TRP B CA 1
ATOM 2497 C C . TRP B 1 94 ? -5.969 19.109 20.656 1 98.31 94 TRP B C 1
ATOM 2499 O O . TRP B 1 94 ? -6.203 20.312 20.844 1 98.31 94 TRP B O 1
ATOM 2509 N N . ARG B 1 95 ? -6.801 18.297 20.016 1 97.94 95 ARG B N 1
ATOM 2510 C CA . ARG B 1 95 ? -8.023 18.781 19.375 1 97.94 95 ARG B CA 1
ATOM 2511 C C . ARG B 1 95 ? -8.836 19.641 20.328 1 97.94 95 ARG B C 1
ATOM 2513 O O . ARG B 1 95 ? -9.031 19.266 21.5 1 97.94 95 ARG B O 1
ATOM 2520 N N . GLY B 1 96 ? -9.211 20.781 19.828 1 96.88 96 GLY B N 1
ATOM 2521 C CA . GLY B 1 96 ? -10.094 21.641 20.609 1 96.88 96 GLY B CA 1
ATOM 2522 C C . GLY B 1 96 ? -9.344 22.641 21.469 1 96.88 96 GLY B C 1
ATOM 2523 O O . GLY B 1 96 ? -9.938 23.594 21.984 1 96.88 96 GLY B O 1
ATOM 2524 N N . THR B 1 97 ? -8.062 22.5 21.766 1 98.31 97 THR B N 1
ATOM 2525 C CA . THR B 1 97 ? -7.262 23.453 22.516 1 98.31 97 THR B CA 1
ATOM 2526 C C . THR B 1 97 ? -7.309 24.828 21.875 1 98.31 97 THR B C 1
ATOM 2528 O O . THR B 1 97 ? -7.168 24.953 20.656 1 98.31 97 THR B O 1
ATOM 2531 N N . ARG B 1 98 ? -7.5 25.844 22.672 1 97.12 98 ARG B N 1
ATOM 2532 C CA . ARG B 1 98 ? -7.574 27.203 22.141 1 97.12 98 ARG B CA 1
ATOM 2533 C C . ARG B 1 98 ? -6.195 27.703 21.719 1 97.12 98 ARG B C 1
ATOM 2535 O O . ARG B 1 98 ? -5.18 27.266 22.266 1 97.12 98 ARG B O 1
ATOM 2542 N N . TYR B 1 99 ? -6.25 28.609 20.781 1 96.06 99 TYR B N 1
ATOM 2543 C CA . TYR B 1 99 ? -5.012 29.266 20.359 1 96.06 99 TYR B CA 1
ATOM 2544 C C . TYR B 1 99 ? -4.559 30.297 21.391 1 96.06 99 TYR B C 1
ATOM 2546 O O . TYR B 1 99 ? -5.375 31.047 21.922 1 96.06 99 TYR B O 1
ATOM 2554 N N . ARG B 1 100 ? -3.256 30.312 21.672 1 94.62 100 ARG B N 1
ATOM 2555 C CA . ARG B 1 100 ? -2.625 31.328 22.5 1 94.62 100 ARG B CA 1
ATOM 2556 C C . ARG B 1 100 ? -1.188 31.578 22.062 1 94.62 100 ARG B C 1
ATOM 2558 O O . ARG B 1 100 ? -0.351 30.688 22.094 1 94.62 100 ARG B O 1
ATOM 2565 N N . TRP B 1 101 ? -0.915 32.781 21.656 1 91.25 101 TRP B N 1
ATOM 2566 C CA . TRP B 1 101 ? 0.447 33.125 21.25 1 91.25 101 TRP B CA 1
ATOM 2567 C C . TRP B 1 101 ? 1.429 32.844 22.391 1 91.25 101 TRP B C 1
ATOM 2569 O O . TRP B 1 101 ? 1.22 33.312 23.516 1 91.25 101 TRP B O 1
ATOM 2579 N N . GLY B 1 102 ? 2.387 32.125 22.109 1 91.94 102 GLY B N 1
ATOM 2580 C CA . GLY B 1 102 ? 3.391 31.812 23.109 1 91.94 102 GLY B CA 1
ATOM 2581 C C . GLY B 1 102 ? 3 30.641 23.984 1 91.94 102 GLY B C 1
ATOM 2582 O O . GLY B 1 102 ? 3.797 30.188 24.812 1 91.94 102 GLY B O 1
ATOM 2583 N N . GLY B 1 103 ? 1.752 30.141 23.781 1 95.62 103 GLY B N 1
ATOM 2584 C CA . GLY B 1 103 ? 1.287 29.016 24.578 1 95.62 103 GLY B CA 1
ATOM 2585 C C . GLY B 1 103 ? 1.883 27.688 24.156 1 95.62 103 GLY B C 1
ATOM 2586 O O . GLY B 1 103 ? 2.23 27.516 22.984 1 95.62 103 GLY B O 1
ATOM 2587 N N . ASP B 1 104 ? 1.902 26.781 25.141 1 97.31 104 ASP B N 1
ATOM 2588 C CA . ASP B 1 104 ? 2.445 25.453 24.891 1 97.31 104 ASP B CA 1
ATOM 2589 C C . ASP B 1 104 ? 1.799 24.406 25.797 1 97.31 104 ASP B C 1
ATOM 2591 O O . ASP B 1 104 ? 2.471 23.484 26.281 1 97.31 104 ASP B O 1
ATOM 2595 N N . SER B 1 105 ? 0.562 24.594 26.047 1 97.56 105 SER B N 1
ATOM 2596 C CA . SER B 1 105 ? -0.188 23.672 26.906 1 97.56 105 SER B CA 1
ATOM 2597 C C . SER B 1 105 ? -1.646 23.578 26.469 1 97.56 105 SER B C 1
ATOM 2599 O O . SER B 1 105 ? -2.053 24.219 25.5 1 97.56 105 SER B O 1
ATOM 2601 N N . LYS B 1 106 ? -2.418 22.844 27.25 1 97.88 106 LYS B N 1
ATOM 2602 C CA . LYS B 1 106 ? -3.832 22.656 26.938 1 97.88 106 LYS B CA 1
ATOM 2603 C C . LYS B 1 106 ? -4.633 23.922 27.234 1 97.88 106 LYS B C 1
ATOM 2605 O O . LYS B 1 106 ? -5.781 24.062 26.812 1 97.88 106 LYS B O 1
ATOM 2610 N N . ASP B 1 107 ? -4.035 24.828 27.969 1 97.31 107 ASP B N 1
ATOM 2611 C CA . ASP B 1 107 ? -4.68 26.125 28.234 1 97.31 107 ASP B CA 1
ATOM 2612 C C . ASP B 1 107 ? -4.586 27.031 27.016 1 97.31 107 ASP B C 1
ATOM 2614 O O . ASP B 1 107 ? -5.262 28.062 26.953 1 97.31 107 ASP B O 1
ATOM 2618 N N . GLY B 1 108 ? -3.732 26.703 26.125 1 97.44 108 GLY B N 1
ATOM 2619 C CA . GLY B 1 108 ? -3.518 27.422 24.875 1 97.44 108 GLY B CA 1
ATOM 2620 C C . GLY B 1 108 ? -2.217 27.047 24.188 1 97.44 108 GLY B C 1
ATOM 2621 O O . GLY B 1 108 ? -1.206 26.797 24.859 1 97.44 108 GLY B O 1
ATOM 2622 N N . ILE B 1 109 ? -2.291 27.047 22.891 1 97.5 109 ILE B N 1
ATOM 2623 C CA . ILE B 1 109 ? -1.1 26.641 22.156 1 97.5 109 ILE B CA 1
ATOM 2624 C C . ILE B 1 109 ? -1.027 27.422 20.844 1 97.5 109 ILE B C 1
ATOM 2626 O O . ILE B 1 109 ? -2.057 27.688 20.219 1 97.5 109 ILE B O 1
ATOM 2630 N N . ASP B 1 110 ? 0.163 27.75 20.453 1 95.19 110 ASP B N 1
ATOM 2631 C CA . ASP B 1 110 ? 0.277 28.438 19.172 1 95.19 110 ASP B CA 1
ATOM 2632 C C . ASP B 1 110 ? 0.786 27.5 18.078 1 95.19 110 ASP B C 1
ATOM 2634 O O . ASP B 1 110 ? 0.894 26.281 18.297 1 95.19 110 ASP B O 1
ATOM 2638 N N . CYS B 1 111 ? 1.05 27.969 16.859 1 95.75 111 CYS B N 1
ATOM 2639 C CA . CYS B 1 111 ? 1.297 27.125 15.688 1 95.75 111 CYS B CA 1
ATOM 2640 C C . CYS B 1 111 ? 2.594 26.344 15.844 1 95.75 111 CYS B C 1
ATOM 2642 O O . CYS B 1 111 ? 2.602 25.125 15.719 1 95.75 111 CYS B O 1
ATOM 2644 N N . SER B 1 112 ? 3.734 27.078 16.172 1 96.44 112 SER B N 1
ATOM 2645 C CA . SER B 1 112 ? 5.031 26.422 16.234 1 96.44 112 SER B CA 1
ATOM 2646 C C . SER B 1 112 ? 5.117 25.484 17.438 1 96.44 112 SER B C 1
ATOM 2648 O O . SER B 1 112 ? 5.773 24.438 17.359 1 96.44 112 SER B O 1
ATOM 2650 N N . ALA B 1 113 ? 4.426 25.812 18.531 1 97.94 113 ALA B N 1
ATOM 2651 C CA . ALA B 1 113 ? 4.387 24.906 19.672 1 97.94 113 ALA B CA 1
ATOM 2652 C C . ALA B 1 113 ? 3.637 23.625 19.328 1 97.94 113 ALA B C 1
ATOM 2654 O O . ALA B 1 113 ? 4.07 22.516 19.688 1 97.94 113 ALA B O 1
ATOM 2655 N N . LEU B 1 114 ? 2.48 23.75 18.672 1 98.5 114 LEU B N 1
ATOM 2656 C CA . LEU B 1 114 ? 1.734 22.562 18.266 1 98.5 114 LEU B CA 1
ATOM 2657 C C . LEU B 1 114 ? 2.562 21.703 17.328 1 98.5 114 LEU B C 1
ATOM 2659 O O . LEU B 1 114 ? 2.633 20.484 17.484 1 98.5 114 LEU B O 1
ATOM 2663 N N . THR B 1 115 ? 3.201 22.312 16.344 1 98.69 115 THR B N 1
ATOM 2664 C CA . THR B 1 115 ? 4.062 21.594 15.414 1 98.69 115 THR B CA 1
ATOM 2665 C C . THR B 1 115 ? 5.145 20.812 16.172 1 98.69 115 THR B C 1
ATOM 2667 O O . THR B 1 115 ? 5.375 19.641 15.906 1 98.69 115 THR B O 1
ATOM 2670 N N . ARG B 1 116 ? 5.707 21.5 17.094 1 98.25 116 ARG B N 1
ATOM 2671 C CA . ARG B 1 116 ? 6.754 20.906 17.922 1 98.25 116 ARG B CA 1
ATOM 2672 C C . ARG B 1 116 ? 6.207 19.734 18.734 1 98.25 116 ARG B C 1
ATOM 2674 O O . ARG B 1 116 ? 6.828 18.672 18.797 1 98.25 116 ARG B O 1
ATOM 2681 N N . ARG B 1 117 ? 5.047 19.844 19.344 1 98.25 117 ARG B N 1
ATOM 2682 C CA . ARG B 1 117 ? 4.434 18.797 20.156 1 98.25 117 ARG B CA 1
ATOM 2683 C C . ARG B 1 117 ? 4.07 17.594 19.297 1 98.25 117 ARG B C 1
ATOM 2685 O O . ARG B 1 117 ? 4.266 16.453 19.703 1 98.25 117 ARG B O 1
ATOM 2692 N N . VAL B 1 118 ? 3.564 17.859 18.156 1 98.5 118 VAL B N 1
ATOM 2693 C CA . VAL B 1 118 ? 3.201 16.781 17.234 1 98.5 118 VAL B CA 1
ATOM 2694 C C . VAL B 1 118 ? 4.457 16.031 16.812 1 98.5 118 VAL B C 1
ATOM 2696 O O . VAL B 1 118 ? 4.484 14.797 16.828 1 98.5 118 VAL B O 1
ATOM 2699 N N . TYR B 1 119 ? 5.492 16.75 16.484 1 98.12 119 TYR B N 1
ATOM 2700 C CA . TYR B 1 119 ? 6.734 16.109 16.062 1 98.12 119 TYR B CA 1
ATOM 2701 C C . TYR B 1 119 ? 7.301 15.234 17.172 1 98.12 119 TYR B C 1
ATOM 2703 O O . TYR B 1 119 ? 7.738 14.109 16.906 1 98.12 119 TYR B O 1
ATOM 2711 N N . ARG B 1 120 ? 7.293 15.719 18.344 1 96.94 120 ARG B N 1
ATOM 2712 C CA . ARG B 1 120 ? 7.801 14.961 19.469 1 96.94 120 ARG B CA 1
ATOM 2713 C C . ARG B 1 120 ? 7.027 13.656 19.656 1 96.94 120 ARG B C 1
ATOM 2715 O O . ARG B 1 120 ? 7.625 12.602 19.875 1 96.94 120 ARG B O 1
ATOM 2722 N N . ALA B 1 121 ? 5.746 13.719 19.484 1 96.38 121 ALA B N 1
ATOM 2723 C CA . ALA B 1 121 ? 4.879 12.562 19.703 1 96.38 121 ALA B CA 1
ATOM 2724 C C . ALA B 1 121 ? 5.035 11.539 18.594 1 96.38 121 ALA B C 1
ATOM 2726 O O . ALA B 1 121 ? 4.969 10.336 18.828 1 96.38 121 ALA B O 1
ATOM 2727 N N . VAL B 1 122 ? 5.273 12.016 17.406 1 96.75 122 VAL B N 1
ATOM 2728 C CA . VAL B 1 122 ? 5.129 11.156 16.234 1 96.75 122 VAL B CA 1
ATOM 2729 C C . VAL B 1 122 ? 6.504 10.672 15.781 1 96.75 122 VAL B C 1
ATOM 2731 O O . VAL B 1 122 ? 6.629 9.57 15.234 1 96.75 122 VAL B O 1
ATOM 2734 N N . PHE B 1 123 ? 7.512 11.492 15.969 1 96.06 123 PHE B N 1
ATOM 2735 C CA . PHE B 1 123 ? 8.836 11.148 15.461 1 96.06 123 PHE B CA 1
ATOM 2736 C C . PHE B 1 123 ? 9.789 10.828 16.609 1 96.06 123 PHE B C 1
ATOM 2738 O O . PHE B 1 123 ? 10.891 11.383 16.688 1 96.06 123 PHE B O 1
ATOM 2745 N N . ASN B 1 124 ? 9.391 10.008 17.469 1 93.56 124 ASN B N 1
ATOM 2746 C CA . ASN B 1 124 ? 10.211 9.406 18.516 1 93.56 124 ASN B CA 1
ATOM 2747 C C . ASN B 1 124 ? 10.953 10.469 19.312 1 93.56 124 ASN B C 1
ATOM 2749 O O . ASN B 1 124 ? 12.164 10.359 19.531 1 93.56 124 ASN B O 1
ATOM 2753 N N . GLY B 1 125 ? 10.266 11.539 19.594 1 95.12 125 GLY B N 1
ATOM 2754 C CA . GLY B 1 125 ? 10.836 12.531 20.484 1 95.12 125 GLY B CA 1
ATOM 2755 C C . GLY B 1 125 ? 11.656 13.586 19.766 1 95.12 125 GLY B C 1
ATOM 2756 O O . GLY B 1 125 ? 12.359 14.375 20.406 1 95.12 125 GLY B O 1
ATOM 2757 N N . TYR B 1 126 ? 11.641 13.609 18.5 1 96.62 126 TYR B N 1
ATOM 2758 C CA . TYR B 1 126 ? 12.398 14.625 17.766 1 96.62 126 TYR B CA 1
ATOM 2759 C C . TYR B 1 126 ? 11.977 16.031 18.188 1 96.62 126 TYR B C 1
ATOM 2761 O O . TYR B 1 126 ? 10.781 16.359 18.172 1 96.62 126 TYR B O 1
ATOM 2769 N N . GLU B 1 127 ? 12.953 16.875 18.5 1 97.31 127 GLU B N 1
ATOM 2770 C CA . GLU B 1 127 ? 12.656 18.203 19.031 1 97.31 127 GLU B CA 1
ATOM 2771 C C . GLU B 1 127 ? 12.914 19.281 17.984 1 97.31 127 GLU B C 1
ATOM 2773 O O . GLU B 1 127 ? 14.062 19.562 17.641 1 97.31 127 GLU B O 1
ATOM 2778 N N . LEU B 1 128 ? 11.891 19.828 17.531 1 97.69 128 LEU B N 1
ATOM 2779 C CA . LEU B 1 128 ? 11.992 20.984 16.672 1 97.69 128 LEU B CA 1
ATOM 2780 C C . LEU B 1 128 ? 12.281 22.25 17.484 1 97.69 128 LEU B C 1
ATOM 2782 O O . LEU B 1 128 ? 11.984 22.297 18.672 1 97.69 128 LEU B O 1
ATOM 2786 N N . PRO B 1 129 ? 12.844 23.281 16.781 1 97.19 129 PRO B N 1
ATOM 2787 C CA . PRO B 1 129 ? 12.938 24.578 17.469 1 97.19 129 PRO B CA 1
ATOM 2788 C C . PRO B 1 129 ? 11.57 25.172 17.781 1 97.19 129 PRO B C 1
ATOM 2790 O O . PRO B 1 129 ? 10.57 24.797 17.172 1 97.19 129 PRO B O 1
ATOM 2793 N N . ARG B 1 130 ? 11.578 26.078 18.672 1 95.12 130 ARG B N 1
ATOM 2794 C CA . ARG B 1 130 ? 10.344 26.672 19.188 1 95.12 130 ARG B CA 1
ATOM 2795 C C . ARG B 1 130 ? 9.742 27.656 18.188 1 95.12 130 ARG B C 1
ATOM 2797 O O . ARG B 1 130 ? 8.523 27.766 18.078 1 95.12 130 ARG B O 1
ATOM 2804 N N . VAL B 1 131 ? 10.609 28.328 17.406 1 93.19 131 VAL B N 1
ATOM 2805 C CA . VAL B 1 131 ? 10.172 29.406 16.531 1 93.19 131 VAL B CA 1
ATOM 2806 C C . VAL B 1 131 ? 9.844 28.859 15.148 1 93.19 131 VAL B C 1
ATOM 2808 O O . VAL B 1 131 ? 10.609 28.047 14.602 1 93.19 131 VAL B O 1
ATOM 2811 N N . SER B 1 132 ? 8.758 29.266 14.547 1 93.56 132 SER B N 1
ATOM 2812 C CA . SER B 1 132 ? 8.227 28.719 13.297 1 93.56 132 SER B C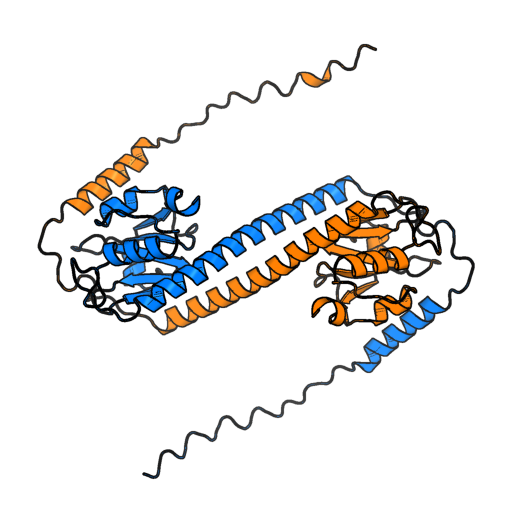A 1
ATOM 2813 C C . SER B 1 132 ? 9.242 28.828 12.172 1 93.56 132 SER B C 1
ATOM 2815 O O . SER B 1 132 ? 9.484 27.844 11.453 1 93.56 132 SER B O 1
ATOM 2817 N N . VAL B 1 133 ? 9.891 30 12.055 1 91.69 133 VAL B N 1
ATOM 2818 C CA . VAL B 1 133 ? 10.82 30.219 10.953 1 91.69 133 VAL B CA 1
ATOM 2819 C C . VAL B 1 133 ? 12.023 29.297 11.109 1 91.69 133 VAL B C 1
ATOM 2821 O O . VAL B 1 133 ? 12.586 28.812 10.117 1 91.69 133 VAL B O 1
ATOM 2824 N N . ASP B 1 134 ? 12.375 28.969 12.281 1 94.19 134 ASP B N 1
ATOM 2825 C CA . ASP B 1 134 ? 13.477 28.047 12.531 1 94.19 134 ASP B CA 1
ATOM 2826 C C . ASP B 1 134 ? 13.062 26.609 12.211 1 94.19 134 ASP B C 1
ATOM 2828 O O . ASP B 1 134 ? 13.883 25.812 11.75 1 94.19 134 ASP B O 1
ATOM 2832 N N . GLN B 1 135 ? 11.828 26.297 12.43 1 96.5 135 GLN B N 1
ATOM 2833 C CA . GLN B 1 135 ? 11.344 24.953 12.156 1 96.5 135 GLN B CA 1
ATOM 2834 C C . GLN B 1 135 ? 11.43 24.641 10.664 1 96.5 135 GLN B C 1
ATOM 2836 O O . GLN B 1 135 ? 11.828 23.531 10.289 1 96.5 135 GLN B O 1
ATOM 2841 N N . VAL B 1 136 ? 11.141 25.609 9.844 1 95.19 136 VAL B N 1
ATOM 2842 C CA . VAL B 1 136 ? 11.086 25.328 8.414 1 95.19 136 VAL B CA 1
ATOM 2843 C C . VAL B 1 136 ? 12.5 25.359 7.824 1 95.19 136 VAL B C 1
ATOM 2845 O O . VAL B 1 136 ? 12.688 25.094 6.633 1 95.19 136 VAL B O 1
ATOM 2848 N N . ARG B 1 137 ? 13.445 25.594 8.648 1 93.75 137 ARG B N 1
ATOM 2849 C CA . ARG B 1 137 ? 14.836 25.547 8.211 1 93.75 137 ARG B CA 1
ATOM 2850 C C . ARG B 1 137 ? 15.453 24.172 8.516 1 93.75 137 ARG B C 1
ATOM 2852 O O . ARG B 1 137 ? 16.578 23.891 8.109 1 93.75 137 ARG B O 1
ATOM 2859 N N . MET B 1 138 ? 14.742 23.312 9.141 1 95.31 138 MET B N 1
ATOM 2860 C CA . MET B 1 138 ? 15.281 22.062 9.648 1 95.31 138 MET B CA 1
ATOM 2861 C C . MET B 1 138 ? 15.273 20.984 8.578 1 95.31 138 MET B C 1
ATOM 2863 O O . MET B 1 138 ? 15.758 19.875 8.797 1 95.31 138 MET B O 1
ATOM 2867 N N . GLY B 1 139 ? 14.766 21.297 7.355 1 96.5 139 GLY B N 1
ATOM 2868 C CA . GLY B 1 139 ? 14.641 20.234 6.363 1 96.5 139 GLY B CA 1
ATOM 2869 C C . GLY B 1 139 ? 14.648 20.766 4.938 1 96.5 139 GLY B C 1
ATOM 2870 O O . GLY B 1 139 ? 15.133 21.859 4.68 1 96.5 139 GLY B O 1
ATOM 2871 N N . ASN B 1 140 ? 14.242 19.875 4.027 1 96.62 140 ASN B N 1
ATOM 2872 C CA . ASN B 1 140 ? 14.203 20.203 2.609 1 96.62 140 ASN B CA 1
ATOM 2873 C C . ASN B 1 140 ? 12.82 20.688 2.18 1 96.62 140 ASN B C 1
ATOM 2875 O O . ASN B 1 140 ? 11.805 20.141 2.631 1 96.62 140 ASN B O 1
ATOM 2879 N N . ILE B 1 141 ? 12.797 21.656 1.306 1 95.88 141 ILE B N 1
ATOM 2880 C CA . ILE B 1 141 ? 11.547 22.203 0.784 1 95.88 141 ILE B CA 1
ATOM 2881 C C . ILE B 1 141 ? 10.859 21.156 -0.092 1 95.88 141 ILE B C 1
ATOM 2883 O O . ILE B 1 141 ? 11.508 20.469 -0.885 1 95.88 141 ILE B O 1
ATOM 2887 N N . VAL B 1 142 ? 9.602 21.047 0.081 1 96.75 142 VAL B N 1
ATOM 2888 C CA . VAL B 1 142 ? 8.758 20.141 -0.677 1 96.75 142 VAL B CA 1
ATOM 2889 C C . VAL B 1 142 ? 7.613 20.906 -1.335 1 96.75 142 VAL B C 1
ATOM 2891 O O . VAL B 1 142 ? 6.953 21.719 -0.687 1 96.75 142 VAL B O 1
ATOM 2894 N N . SER B 1 143 ? 7.418 20.609 -2.607 1 95.44 143 SER B N 1
ATOM 2895 C CA . SER B 1 143 ? 6.305 21.234 -3.311 1 95.44 143 SER B CA 1
ATOM 2896 C C . SER B 1 143 ? 4.969 20.656 -2.865 1 95.44 143 SER B C 1
ATOM 2898 O O . SER B 1 143 ? 4.93 19.578 -2.248 1 95.44 143 SER B O 1
ATOM 2900 N N . ARG B 1 144 ? 3.939 21.375 -3.207 1 95.81 144 ARG B N 1
ATOM 2901 C CA . ARG B 1 144 ? 2.586 21.016 -2.795 1 95.81 144 ARG B CA 1
ATOM 2902 C C . ARG B 1 144 ? 2.219 19.609 -3.264 1 95.81 144 ARG B C 1
ATOM 2904 O O . ARG B 1 144 ? 1.616 18.844 -2.514 1 95.81 144 ARG B O 1
ATOM 2911 N N . GLU B 1 145 ? 2.611 19.25 -4.48 1 94.12 145 GLU B N 1
ATOM 2912 C CA . GLU B 1 145 ? 2.219 17.984 -5.098 1 94.12 145 GLU B CA 1
ATOM 2913 C C . GLU B 1 145 ? 2.99 16.812 -4.496 1 94.12 145 GLU B C 1
ATOM 2915 O O . GLU B 1 145 ? 2.625 15.656 -4.699 1 94.12 145 GLU B O 1
ATOM 2920 N N . ASN B 1 146 ? 4.02 17.094 -3.775 1 94.06 146 ASN B N 1
ATOM 2921 C CA . ASN B 1 146 ? 4.875 16.031 -3.256 1 94.06 146 ASN B CA 1
ATOM 2922 C C . ASN B 1 146 ? 4.801 15.938 -1.734 1 94.06 146 ASN B C 1
ATOM 2924 O O . ASN B 1 146 ? 5.609 15.258 -1.106 1 94.06 146 ASN B O 1
ATOM 2928 N N . LEU B 1 147 ? 3.836 16.641 -1.149 1 95.69 147 LEU B N 1
ATOM 2929 C CA . LEU B 1 147 ? 3.668 16.641 0.3 1 95.69 147 LEU B CA 1
ATOM 2930 C C . LEU B 1 147 ? 3.373 15.227 0.801 1 95.69 147 LEU B C 1
ATOM 2932 O O . LEU B 1 147 ? 2.625 14.477 0.165 1 95.69 147 LEU B O 1
ATOM 2936 N N . LYS B 1 148 ? 3.928 14.836 1.943 1 93.31 148 LYS B N 1
ATOM 2937 C CA . LYS B 1 148 ? 3.688 13.578 2.652 1 93.31 148 LYS B CA 1
ATOM 2938 C C . LYS B 1 148 ? 3.336 13.836 4.113 1 93.31 148 LYS B C 1
ATOM 2940 O O . LYS B 1 148 ? 3.715 14.859 4.68 1 93.31 148 LYS B O 1
ATOM 2945 N N . PRO B 1 149 ? 2.584 12.914 4.688 1 94.81 149 PRO B N 1
ATOM 2946 C CA . PRO B 1 149 ? 2.283 13.078 6.109 1 94.81 149 PRO B CA 1
ATOM 2947 C C . PRO B 1 149 ? 3.525 13.375 6.945 1 94.81 149 PRO B C 1
ATOM 2949 O O . PRO B 1 149 ? 4.574 12.758 6.738 1 94.81 149 PRO B O 1
ATOM 2952 N N . GLY B 1 150 ? 3.406 14.344 7.793 1 97.31 150 GLY B N 1
ATOM 2953 C CA . GLY B 1 150 ? 4.516 14.703 8.664 1 97.31 150 GLY B CA 1
ATOM 2954 C C . GLY B 1 150 ? 5.297 15.898 8.164 1 97.31 150 GLY B C 1
ATOM 2955 O O . GLY B 1 150 ? 6.07 16.5 8.922 1 97.31 150 GLY B O 1
ATOM 2956 N N . ASP B 1 151 ? 5.141 16.281 6.953 1 98.06 151 ASP B N 1
ATOM 2957 C CA . ASP B 1 151 ? 5.781 17.5 6.469 1 98.06 151 ASP B CA 1
ATOM 2958 C C . ASP B 1 151 ? 5.273 18.719 7.227 1 98.06 151 ASP B C 1
ATOM 2960 O O . ASP B 1 151 ? 4.109 18.781 7.625 1 98.06 151 ASP B O 1
ATOM 2964 N N . ILE B 1 152 ? 6.168 19.641 7.445 1 98.62 152 ILE B N 1
ATOM 2965 C CA . ILE B 1 152 ? 5.766 20.922 8.008 1 98.62 152 ILE B CA 1
ATOM 2966 C C . ILE B 1 152 ? 5.246 21.828 6.895 1 98.62 152 ILE B C 1
ATOM 2968 O O . ILE B 1 152 ? 5.867 21.953 5.836 1 98.62 152 ILE B O 1
ATOM 2972 N N . LEU B 1 153 ? 4.09 22.359 7.102 1 98.62 153 LEU B N 1
ATOM 2973 C CA . LEU B 1 153 ? 3.559 23.359 6.176 1 98.62 153 LEU B CA 1
ATOM 2974 C C . LEU B 1 153 ? 3.879 24.766 6.648 1 98.62 153 LEU B C 1
ATOM 2976 O O . LEU B 1 153 ? 3.748 25.078 7.836 1 98.62 153 LEU B O 1
ATOM 2980 N N . PHE B 1 154 ? 4.281 25.594 5.719 1 97.5 154 PHE B N 1
ATOM 2981 C CA . PHE B 1 154 ? 4.613 26.984 5.992 1 97.5 154 PHE B CA 1
ATOM 2982 C C . PHE B 1 154 ? 3.637 27.922 5.289 1 97.5 154 PHE B C 1
ATOM 2984 O O . PHE B 1 154 ? 3.453 27.844 4.074 1 97.5 154 PHE B O 1
ATOM 2991 N N . PHE B 1 155 ? 2.996 28.703 6.07 1 96.06 155 PHE B N 1
ATOM 2992 C CA . PHE B 1 155 ? 2.064 29.719 5.574 1 96.06 155 PHE B CA 1
ATOM 2993 C C . PHE B 1 155 ? 2.541 31.109 5.934 1 96.06 155 PHE B C 1
ATOM 2995 O O . PHE B 1 155 ? 3.148 31.328 6.988 1 96.06 155 PHE B O 1
ATOM 3002 N N . ARG B 1 156 ? 2.174 32.031 5.09 1 91.5 156 ARG B N 1
ATOM 3003 C CA . ARG B 1 156 ? 2.492 33.438 5.359 1 91.5 156 ARG B CA 1
ATOM 3004 C C . ARG B 1 156 ? 1.269 34.312 5.168 1 91.5 156 ARG B C 1
ATOM 3006 O O . ARG B 1 156 ? 1.162 35.031 4.164 1 91.5 156 ARG B O 1
ATOM 3013 N N . PRO B 1 157 ? 0.41 34.219 6.184 1 84.56 157 PRO B N 1
ATOM 3014 C CA . PRO B 1 157 ? -0.738 35.125 6.094 1 84.56 157 PRO B CA 1
ATOM 3015 C C . PRO B 1 157 ? -0.328 36.594 6.051 1 84.56 157 PRO B C 1
ATOM 3017 O O . PRO B 1 157 ? 0.753 36.969 6.523 1 84.56 157 PRO B O 1
ATOM 3020 N N . ARG B 1 158 ? -1.252 37.438 5.484 1 76.06 158 ARG B N 1
ATOM 3021 C CA . ARG B 1 158 ? -0.978 38.875 5.379 1 76.06 158 ARG B CA 1
ATOM 3022 C C . ARG B 1 158 ? -0.84 39.5 6.758 1 76.06 158 ARG B C 1
ATOM 3024 O O . ARG B 1 158 ? -1.656 39.25 7.648 1 76.06 158 ARG B O 1
ATOM 3031 N N . ASN B 1 159 ? 0.173 40.375 6.906 1 61.41 159 ASN B N 1
ATOM 3032 C CA . ASN B 1 159 ? 0.444 41.188 8.086 1 61.41 159 ASN B CA 1
ATOM 3033 C C . ASN B 1 159 ? 0.572 40.312 9.344 1 61.41 159 ASN B C 1
ATOM 3035 O O . ASN B 1 159 ? 0.238 40.75 10.445 1 61.41 159 ASN B O 1
ATOM 3039 N N . SER B 1 160 ? 0.658 39.031 9.078 1 64.75 160 SER B N 1
ATOM 3040 C CA . SER B 1 160 ? 0.683 38.188 10.258 1 64.75 160 SER B CA 1
ATOM 3041 C C . SER B 1 160 ? 1.962 37.344 10.32 1 64.75 160 SER B C 1
ATOM 3043 O O . SER B 1 160 ? 2.844 37.5 9.469 1 64.75 160 SER B O 1
ATOM 3045 N N . VAL B 1 161 ? 2.094 36.75 11.477 1 70.06 161 VAL B N 1
ATOM 3046 C CA . VAL B 1 161 ? 3.24 35.906 11.781 1 70.06 161 VAL B CA 1
ATOM 3047 C C . VAL B 1 161 ? 3.184 34.625 10.922 1 70.06 161 VAL B C 1
ATOM 3049 O O . VAL B 1 161 ? 2.113 34.25 10.461 1 70.06 161 VAL B O 1
ATOM 3052 N N . ASN B 1 162 ? 4.34 34.281 10.57 1 90.31 162 ASN B N 1
ATOM 3053 C CA . ASN B 1 162 ? 4.488 32.969 9.914 1 90.31 162 ASN B CA 1
ATOM 3054 C C . ASN B 1 162 ? 3.717 31.891 10.656 1 90.31 162 ASN B C 1
ATOM 3056 O O . ASN B 1 162 ? 3.568 31.953 11.875 1 90.31 162 ASN B O 1
ATOM 3060 N N . HIS B 1 163 ? 3.133 31.125 9.898 1 94.81 163 HIS B N 1
ATOM 3061 C CA . HIS B 1 163 ? 2.363 30.031 10.477 1 94.81 163 HIS B CA 1
ATOM 3062 C C . HIS B 1 163 ? 2.904 28.672 10.016 1 94.81 163 HIS B C 1
ATOM 3064 O O . HIS B 1 163 ? 3.248 28.5 8.844 1 94.81 163 HIS B O 1
ATOM 3070 N N . THR B 1 164 ? 3.023 27.75 10.969 1 97.44 164 THR B N 1
ATOM 3071 C CA . THR B 1 164 ? 3.42 26.391 10.648 1 97.44 164 THR B CA 1
ATOM 3072 C C . THR B 1 164 ? 2.352 25.391 11.094 1 97.44 164 THR B C 1
ATOM 3074 O O . THR B 1 164 ? 1.604 25.656 12.039 1 97.44 164 THR B O 1
ATOM 3077 N N . ALA B 1 165 ? 2.283 24.312 10.43 1 98.56 165 ALA B N 1
ATOM 3078 C CA . ALA B 1 165 ? 1.361 23.203 10.703 1 98.56 165 ALA B CA 1
ATOM 3079 C C . ALA B 1 165 ? 1.938 21.875 10.234 1 98.56 165 ALA B C 1
ATOM 3081 O O . ALA B 1 165 ? 2.996 21.844 9.594 1 98.56 165 ALA B O 1
ATOM 3082 N N . VAL B 1 166 ? 1.23 20.766 10.562 1 98.81 166 VAL B N 1
ATOM 3083 C CA . VAL B 1 166 ? 1.741 19.453 10.18 1 98.81 166 VAL B CA 1
ATOM 3084 C C . VAL B 1 166 ? 0.772 18.781 9.211 1 98.81 166 VAL B C 1
ATOM 3086 O O . VAL B 1 166 ? -0.415 18.641 9.516 1 98.81 166 VAL B O 1
ATOM 3089 N N . TYR B 1 167 ? 1.341 18.422 8.141 1 98.5 167 TYR B N 1
ATOM 3090 C CA . TYR B 1 167 ? 0.567 17.812 7.066 1 98.5 167 TYR B CA 1
ATOM 3091 C C . TYR B 1 167 ? 0.109 16.422 7.453 1 98.5 167 TYR B C 1
ATOM 3093 O O . TYR B 1 167 ? 0.896 15.617 7.965 1 98.5 167 TYR B O 1
ATOM 3101 N N . LEU B 1 168 ? -1.176 16.109 7.23 1 96.44 168 LEU B N 1
ATOM 3102 C CA . LEU B 1 168 ? -1.774 14.812 7.535 1 96.44 168 LEU B CA 1
ATOM 3103 C C . LEU B 1 168 ? -1.831 13.938 6.289 1 96.44 168 LEU B C 1
ATOM 3105 O O . LEU B 1 168 ? -1.63 12.727 6.371 1 96.44 168 LEU B O 1
ATOM 3109 N N . GLY B 1 169 ? -2.096 14.562 5.164 1 94.19 169 GLY B N 1
ATOM 3110 C CA . GLY B 1 169 ? -2.352 13.875 3.908 1 94.19 169 GLY B CA 1
ATOM 3111 C C . GLY B 1 169 ? -3.615 14.344 3.215 1 94.19 169 GLY B C 1
ATOM 3112 O O . GLY B 1 169 ? -4.539 14.844 3.865 1 94.19 169 GLY B O 1
ATOM 3113 N N . ASN B 1 170 ? -3.547 14.25 1.907 1 93.75 170 ASN B N 1
ATOM 3114 C CA . ASN B 1 170 ? -4.711 14.594 1.099 1 93.75 170 ASN B CA 1
ATOM 3115 C C . ASN B 1 170 ? -5.176 16.016 1.363 1 93.75 170 ASN B C 1
ATOM 3117 O O . ASN B 1 170 ? -6.363 16.266 1.601 1 93.75 170 ASN B O 1
ATOM 3121 N N . SER B 1 171 ? -4.242 16.938 1.485 1 96.94 171 SER B N 1
ATOM 3122 C CA . SER B 1 171 ? -4.438 18.375 1.588 1 96.94 171 SER B CA 1
ATOM 3123 C C . SER B 1 171 ? -4.852 18.781 2.998 1 96.94 171 SER B C 1
ATOM 3125 O O . SER B 1 171 ? -5.148 19.953 3.252 1 96.94 171 SER B O 1
ATOM 3127 N N . LEU B 1 172 ? -4.887 17.797 3.891 1 97.38 172 LEU B N 1
ATOM 3128 C CA . LEU B 1 172 ? -5.289 18.078 5.266 1 97.38 172 LEU B CA 1
ATOM 3129 C C . LEU B 1 172 ? -4.074 18.328 6.148 1 97.38 172 LEU B C 1
ATOM 3131 O O . LEU B 1 172 ? -2.996 17.781 5.898 1 97.38 172 LEU B O 1
ATOM 3135 N N . PHE B 1 173 ? -4.262 19.156 7.137 1 98.56 173 PHE B N 1
ATOM 3136 C CA . PHE B 1 173 ? -3.172 19.391 8.078 1 98.56 173 PHE B CA 1
ATOM 3137 C C . PHE B 1 173 ? -3.717 19.719 9.461 1 98.56 173 PHE B C 1
ATOM 3139 O O . PHE B 1 173 ? -4.867 20.141 9.602 1 98.56 173 PHE B O 1
ATOM 3146 N N . ILE B 1 174 ? -2.957 19.453 10.484 1 98.69 174 ILE B N 1
ATOM 3147 C CA . ILE B 1 174 ? -3.23 19.812 11.875 1 98.69 174 ILE B CA 1
ATOM 3148 C C . ILE B 1 174 ? -2.91 21.297 12.094 1 98.69 174 ILE B C 1
ATOM 3150 O O . ILE B 1 174 ? -1.769 21.719 11.906 1 98.69 174 ILE B O 1
ATOM 3154 N N . ASN B 1 175 ? -3.924 21.984 12.531 1 97.88 175 ASN B N 1
ATOM 3155 C CA . ASN B 1 175 ? -3.873 23.438 12.508 1 97.88 175 ASN B CA 1
ATOM 3156 C C . ASN B 1 175 ? -4.156 24.031 13.883 1 97.88 175 ASN B C 1
ATOM 3158 O O . ASN B 1 175 ? -5.16 23.688 14.516 1 97.88 175 ASN B O 1
ATOM 3162 N N . ALA B 1 176 ? -3.207 24.875 14.312 1 97.56 176 ALA B N 1
ATOM 3163 C CA . ALA B 1 176 ? -3.561 25.75 15.422 1 97.56 176 ALA B CA 1
ATOM 3164 C C . ALA B 1 176 ? -4.156 27.062 14.922 1 97.56 176 ALA B C 1
ATOM 3166 O O . ALA B 1 176 ? -3.441 28.047 14.758 1 97.56 176 ALA B O 1
ATOM 3167 N N . SER B 1 177 ? -5.395 27.031 14.734 1 95.12 177 SER B N 1
ATOM 3168 C CA . SER B 1 177 ? -6.105 28.219 14.242 1 95.12 177 SER B CA 1
ATOM 3169 C C . SER B 1 177 ? -6.355 29.219 15.367 1 95.12 177 SER B C 1
ATOM 3171 O O . SER B 1 177 ? -6.809 28.844 16.453 1 95.12 177 SER B O 1
ATOM 3173 N N . SER B 1 178 ? -6.086 30.469 15.078 1 92.38 178 SER B N 1
ATOM 3174 C CA . SER B 1 178 ? -6.336 31.469 16.109 1 92.38 178 SER B CA 1
ATOM 3175 C C . SER B 1 178 ? -7.828 31.656 16.344 1 92.38 178 SER B C 1
ATOM 3177 O O . SER B 1 178 ? -8.242 31.969 17.469 1 92.38 178 SER B O 1
ATOM 3179 N N . SER B 1 179 ? -8.688 31.328 15.375 1 92.06 179 SER B N 1
ATOM 3180 C CA . SER B 1 179 ? -10.125 31.562 15.484 1 92.06 179 SER B CA 1
ATOM 3181 C C . SER B 1 179 ? -10.867 30.281 15.859 1 92.06 179 SER B C 1
ATOM 3183 O O . SER B 1 179 ? -11.969 30.344 16.406 1 92.06 179 SER B O 1
ATOM 3185 N N . LYS B 1 180 ? -10.258 29.109 15.609 1 95 180 LYS B N 1
ATOM 3186 C CA . LYS B 1 180 ? -11.023 27.875 15.766 1 95 180 LYS B CA 1
ATOM 3187 C C . LYS B 1 180 ? -10.336 26.906 16.734 1 95 180 LYS B C 1
ATOM 3189 O O . LYS B 1 180 ? -10.898 25.875 17.094 1 95 180 LYS B O 1
ATOM 3194 N N . GLY B 1 181 ? -9.125 27.266 17.219 1 9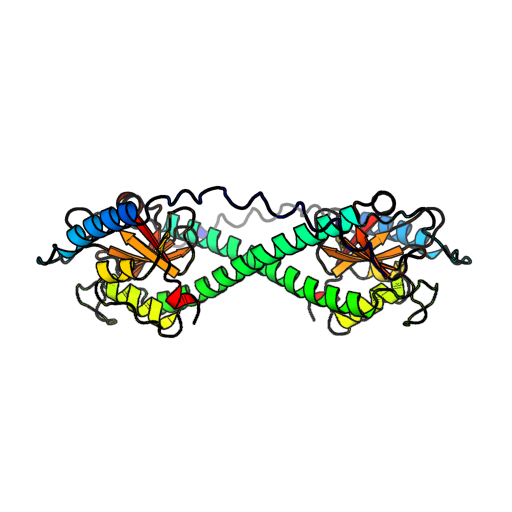6.62 181 GLY B N 1
ATOM 3195 C CA . GLY B 1 181 ? -8.352 26.328 18.016 1 96.62 181 GLY B CA 1
ATOM 3196 C C . GLY B 1 181 ? -7.676 25.266 17.188 1 96.62 181 GLY B C 1
ATOM 3197 O O . GLY B 1 181 ? -7.477 25.438 15.977 1 96.62 181 GLY B O 1
ATOM 3198 N N . VAL B 1 182 ? -7.305 24.188 17.875 1 98.25 182 VAL B N 1
ATOM 3199 C CA . VAL B 1 182 ? -6.656 23.094 17.172 1 98.25 182 VAL B CA 1
ATOM 3200 C C . VAL B 1 182 ? -7.707 22.266 16.438 1 98.25 182 VAL B C 1
ATOM 3202 O O . VAL B 1 182 ? -8.57 21.641 17.062 1 98.25 182 VAL B O 1
ATOM 3205 N N . ILE B 1 183 ? -7.57 22.297 15.117 1 97.94 183 ILE B N 1
ATOM 3206 C CA . ILE B 1 183 ? -8.516 21.609 14.242 1 97.94 183 ILE B CA 1
ATOM 3207 C C . ILE B 1 183 ? -7.785 21.062 13.016 1 97.94 183 ILE B C 1
ATOM 3209 O O . ILE B 1 183 ? -6.594 21.312 12.836 1 97.94 183 ILE B O 1
ATOM 3213 N N . ILE B 1 184 ? -8.5 20.203 12.289 1 97.88 184 ILE B N 1
ATOM 3214 C CA . ILE B 1 184 ? -8.016 19.797 10.977 1 97.88 184 ILE B CA 1
ATOM 3215 C C . ILE B 1 184 ? -8.508 20.781 9.914 1 97.88 184 ILE B C 1
ATOM 3217 O O . ILE B 1 184 ? -9.695 21.094 9.859 1 97.88 184 ILE B O 1
ATOM 3221 N N . SER B 1 185 ? -7.633 21.344 9.133 1 97.94 185 SER B N 1
ATOM 3222 C CA . SER B 1 185 ? -7.93 22.219 8.008 1 97.94 185 SER B CA 1
ATOM 3223 C C . SER B 1 185 ? -7.395 21.641 6.699 1 97.94 185 SER B C 1
ATOM 3225 O O . SER B 1 185 ? -6.797 20.562 6.688 1 97.94 185 SER B O 1
ATOM 3227 N N . SER B 1 186 ? -7.707 22.297 5.594 1 98.12 186 SER B N 1
ATOM 3228 C CA . SER B 1 186 ? -7.242 21.859 4.281 1 98.12 186 SER B CA 1
ATOM 3229 C C . SER B 1 186 ? -6.543 22.984 3.533 1 98.12 186 SER B C 1
ATOM 3231 O O . SER B 1 186 ? -7 24.141 3.566 1 98.12 186 SER B O 1
ATOM 3233 N N . ILE B 1 187 ? -5.492 22.609 2.832 1 97.5 187 ILE B N 1
ATOM 3234 C CA . ILE B 1 187 ? -4.801 23.578 1.993 1 97.5 187 ILE B CA 1
ATOM 3235 C C . ILE B 1 187 ? -5.727 24.047 0.873 1 97.5 187 ILE B C 1
ATOM 3237 O O . ILE B 1 187 ? -5.477 25.078 0.246 1 97.5 187 ILE B O 1
ATOM 3241 N N . GLU B 1 188 ? -6.773 23.328 0.686 1 96.06 188 GLU B N 1
ATOM 3242 C CA . GLU B 1 188 ? -7.688 23.672 -0.397 1 96.06 188 GLU B CA 1
ATOM 3243 C C . GLU B 1 188 ? -8.711 24.703 0.055 1 96.06 188 GLU B C 1
ATOM 3245 O O . GLU B 1 188 ? -9.445 25.266 -0.766 1 96.06 188 GLU B O 1
ATOM 3250 N N . GLU B 1 189 ? -8.781 24.953 1.365 1 95.81 189 GLU B N 1
ATOM 3251 C CA . GLU B 1 189 ? -9.609 26.078 1.819 1 95.81 189 GLU B CA 1
ATOM 3252 C C . GLU B 1 189 ? -9.039 27.406 1.355 1 95.81 189 GLU B C 1
ATOM 3254 O O . GLU B 1 189 ? -7.824 27.609 1.37 1 95.81 189 GLU B O 1
ATOM 3259 N N . PRO B 1 190 ? -9.891 28.312 0.899 1 94.5 190 PRO B N 1
ATOM 3260 C CA . PRO B 1 190 ? -9.422 29.547 0.25 1 94.5 190 PRO B CA 1
ATOM 3261 C C . PRO B 1 190 ? -8.344 30.266 1.062 1 94.5 190 PRO B C 1
ATOM 3263 O O . PRO B 1 190 ? -7.32 30.672 0.511 1 94.5 190 PRO B O 1
ATOM 3266 N N . TYR B 1 191 ? -8.523 30.438 2.357 1 93.69 191 TYR B N 1
ATOM 3267 C CA . TYR B 1 191 ? -7.566 31.156 3.193 1 93.69 191 TYR B CA 1
ATOM 3268 C C . TYR B 1 191 ? -6.211 30.453 3.191 1 93.69 191 TYR B C 1
ATOM 3270 O O . TYR B 1 191 ? -5.188 31.094 2.918 1 93.69 191 TYR B O 1
ATOM 3278 N N . TRP B 1 192 ? -6.23 29.188 3.447 1 96.25 192 TRP B N 1
ATOM 3279 C CA . TRP B 1 192 ? -4.973 28.453 3.555 1 96.25 192 TRP B CA 1
ATOM 3280 C C . TRP B 1 192 ? -4.344 28.234 2.182 1 96.25 192 TRP B C 1
ATOM 3282 O O . TRP B 1 192 ? -3.119 28.188 2.053 1 96.25 192 TRP B O 1
ATOM 3292 N N . ASN B 1 193 ? -5.18 28.078 1.203 1 96.56 193 ASN B N 1
ATOM 3293 C CA . ASN B 1 193 ? -4.68 28 -0.164 1 96.56 193 ASN B CA 1
ATOM 3294 C C . ASN B 1 193 ? -3.93 29.266 -0.57 1 96.56 193 ASN B C 1
ATOM 3296 O O . ASN B 1 193 ? -2.879 29.188 -1.208 1 96.56 193 ASN B O 1
ATOM 3300 N N . GLN B 1 194 ? -4.43 30.359 -0.174 1 94.94 194 GLN B N 1
ATOM 3301 C CA . GLN B 1 194 ? -3.857 31.656 -0.54 1 94.94 194 GLN B CA 1
ATOM 3302 C C . GLN B 1 194 ? -2.49 31.844 0.11 1 94.94 194 GLN B C 1
ATOM 3304 O O . GLN B 1 194 ? -1.588 32.438 -0.497 1 94.94 194 GLN B O 1
ATOM 3309 N N . TYR B 1 195 ? -2.338 31.406 1.254 1 94.81 195 TYR B N 1
ATOM 3310 C CA . TYR B 1 195 ? -1.17 31.828 2.021 1 94.81 195 TYR B CA 1
ATOM 3311 C C . TYR B 1 195 ? -0.163 30.688 2.146 1 94.81 195 TYR B C 1
ATOM 3313 O O . TYR B 1 195 ? 0.919 30.875 2.711 1 94.81 195 TYR B O 1
ATOM 3321 N N . PHE B 1 196 ? -0.536 29.578 1.582 1 96.69 196 PHE B N 1
ATOM 3322 C CA . PHE B 1 196 ? 0.425 28.484 1.57 1 96.69 196 PHE B CA 1
ATOM 3323 C C . PHE B 1 196 ? 1.675 28.859 0.788 1 96.69 196 PHE B C 1
ATOM 3325 O O . PHE B 1 196 ? 1.581 29.453 -0.292 1 96.69 196 PHE B O 1
ATOM 3332 N N . ARG B 1 197 ? 2.83 28.453 1.296 1 95.69 197 ARG B N 1
ATOM 3333 C CA . ARG B 1 197 ? 4.078 28.719 0.588 1 95.69 197 ARG B CA 1
ATOM 3334 C C . ARG B 1 197 ? 4.75 27.438 0.141 1 95.69 197 ARG B C 1
ATOM 3336 O O . ARG B 1 197 ? 4.859 27.172 -1.058 1 95.69 197 ARG B O 1
ATOM 3343 N N . TYR B 1 198 ? 5.156 26.594 1.084 1 96.44 198 TYR B N 1
ATOM 3344 C CA . TYR B 1 198 ? 5.797 25.328 0.769 1 96.44 198 TYR B CA 1
ATOM 3345 C C . TYR B 1 198 ? 5.785 24.391 1.975 1 96.44 198 TYR B C 1
ATOM 3347 O O . TYR B 1 198 ? 5.398 24.797 3.074 1 96.44 198 TYR B O 1
ATOM 3355 N N . GLY B 1 199 ? 6.059 23.156 1.692 1 98.12 199 GLY B N 1
ATOM 3356 C CA . GLY B 1 199 ? 6.301 22.188 2.75 1 98.12 199 GLY B CA 1
ATOM 3357 C C . GLY B 1 199 ? 7.773 22 3.057 1 98.12 199 GLY B C 1
ATOM 3358 O O . GLY B 1 199 ? 8.633 22.422 2.283 1 98.12 199 GLY B O 1
ATOM 3359 N N . VAL B 1 200 ? 8 21.438 4.219 1 98.12 200 VAL B N 1
ATOM 3360 C CA . VAL B 1 200 ? 9.359 21.094 4.609 1 98.12 200 VAL B CA 1
ATOM 3361 C C . VAL B 1 200 ? 9.398 19.656 5.133 1 98.12 200 VAL B C 1
ATOM 3363 O O . VAL B 1 200 ? 8.609 19.297 6.004 1 98.12 200 VAL B O 1
ATOM 3366 N N . ARG B 1 201 ? 10.312 18.906 4.586 1 97.38 201 ARG B N 1
ATOM 3367 C CA . ARG B 1 201 ? 10.531 17.531 5.035 1 97.38 201 ARG B CA 1
ATOM 3368 C C . ARG B 1 201 ? 11.781 17.422 5.898 1 97.38 201 ARG B C 1
ATOM 3370 O O . ARG B 1 201 ? 12.891 17.688 5.43 1 97.38 201 ARG B O 1
ATOM 3377 N N . VAL B 1 202 ? 11.531 17.016 7.113 1 96.81 202 VAL B N 1
ATOM 3378 C CA . VAL B 1 202 ? 12.641 16.891 8.055 1 96.81 202 VAL B CA 1
ATOM 3379 C C . VAL B 1 202 ? 13.156 15.461 8.07 1 96.81 202 VAL B C 1
ATOM 3381 O O . VAL B 1 202 ? 12.734 14.656 8.906 1 96.81 202 VAL B O 1
ATOM 3384 N N . SER B 1 203 ? 14.102 15.156 7.238 1 93.69 203 SER B N 1
ATOM 3385 C CA . SER B 1 203 ? 14.609 13.797 7.066 1 93.69 203 SER B CA 1
ATOM 3386 C C . SER B 1 203 ? 15.195 13.258 8.367 1 93.69 203 SER B C 1
ATOM 3388 O O . SER B 1 203 ? 15.078 12.07 8.656 1 93.69 203 SER B O 1
ATOM 3390 N N . ALA B 1 204 ? 15.805 14.141 9.156 1 93.62 204 ALA B N 1
ATOM 3391 C CA . ALA B 1 204 ? 16.422 13.727 10.414 1 93.62 204 ALA B CA 1
ATOM 3392 C C . ALA B 1 204 ? 15.383 13.172 11.375 1 93.62 204 ALA B C 1
ATOM 3394 O O . ALA B 1 204 ? 15.68 12.281 12.172 1 93.62 204 ALA B O 1
ATOM 3395 N N . ALA B 1 205 ? 14.188 13.641 11.297 1 93.44 205 ALA B N 1
ATOM 3396 C CA . ALA B 1 205 ? 13.117 13.164 12.172 1 93.44 205 ALA B CA 1
ATOM 3397 C C . ALA B 1 205 ? 12.617 11.797 11.734 1 93.44 205 ALA B C 1
ATOM 3399 O O . ALA B 1 205 ? 12.156 11 12.555 1 93.44 205 ALA B O 1
ATOM 3400 N N . ARG B 1 206 ? 12.719 11.461 10.469 1 87.81 206 ARG B N 1
ATOM 3401 C CA . ARG B 1 206 ? 12.125 10.258 9.898 1 87.81 206 ARG B CA 1
ATOM 3402 C C . ARG B 1 206 ? 13.094 9.078 9.969 1 87.81 206 ARG B C 1
ATOM 3404 O O . ARG B 1 206 ? 12.695 7.926 9.781 1 87.81 206 ARG B O 1
ATOM 3411 N N . ARG B 1 207 ? 14.336 9.266 10.07 1 75.19 207 ARG B N 1
ATOM 3412 C CA . ARG B 1 207 ? 15.359 8.219 10.109 1 75.19 207 ARG B CA 1
ATOM 3413 C C . ARG B 1 207 ? 15.508 7.66 11.516 1 75.19 207 ARG B C 1
ATOM 3415 O O . ARG B 1 207 ? 16.219 6.676 11.727 1 75.19 207 ARG B O 1
ATOM 3422 N N . ARG B 1 208 ? 14.781 8.109 12.461 1 63.16 208 ARG B N 1
ATOM 3423 C CA . ARG B 1 208 ? 15.008 7.652 13.828 1 63.16 208 ARG B CA 1
ATOM 3424 C C . ARG B 1 208 ? 14.117 6.461 14.164 1 63.16 208 ARG B C 1
ATOM 3426 O O . ARG B 1 208 ? 13.031 6.316 13.602 1 63.16 208 ARG B O 1
#

Solvent-accessible surface area (backbone atoms only — not comparable to full-atom values): 22832 Å² total; per-residue (Å²): 139,72,87,83,64,68,90,72,60,77,83,62,70,84,67,67,67,75,74,79,73,74,64,67,60,60,60,44,45,53,45,44,52,52,41,54,60,53,62,64,65,74,64,88,69,65,85,55,70,40,73,84,55,74,84,55,64,68,58,48,53,51,38,49,50,52,41,50,51,54,45,53,54,34,51,54,43,44,54,43,45,55,46,30,53,43,47,51,53,46,45,63,74,44,52,64,27,39,44,26,88,89,26,78,47,78,89,11,24,20,26,27,41,47,40,28,54,42,36,26,70,58,31,84,56,34,78,56,52,69,50,43,69,58,41,61,63,63,39,47,81,30,53,80,93,67,65,47,47,68,21,36,36,37,30,54,47,82,102,38,65,62,38,31,26,34,29,49,45,73,54,26,25,47,32,48,31,45,73,72,10,25,42,79,48,42,46,79,37,70,64,46,43,69,24,50,74,43,30,21,40,45,61,77,42,68,75,107,135,72,87,80,61,63,86,71,62,78,79,65,69,81,68,69,68,74,74,78,75,73,64,67,60,61,59,44,45,53,46,45,53,51,39,54,60,52,62,65,65,74,62,86,67,65,87,55,69,41,72,85,55,74,85,56,63,67,60,48,50,50,38,48,50,52,42,52,50,53,44,53,53,34,51,52,44,44,54,44,45,55,47,31,55,43,47,50,53,46,46,62,73,45,53,64,26,39,44,27,88,90,25,78,47,78,88,11,24,20,27,27,40,47,39,28,52,43,36,25,71,58,32,84,55,36,78,58,52,68,48,45,68,57,41,61,62,64,40,45,81,30,55,81,92,67,66,48,47,68,19,36,35,37,29,53,46,80,99,40,67,65,37,32,27,33,29,48,46,72,54,26,25,47,32,47,31,45,74,71,11,26,40,78,46,43,45,78,37,69,61,45,44,69,22,50,73,43,29,22,41,45,61,78,41,69,74,107

InterPro domains:
  IPR000064 Endopeptidase, NLPC/P60 domain [PF00877] (96-197)
  IPR000064 Endopeptidase, NLPC/P60 domain [PS51935] (81-203)
  IPR038765 Papain-like cysteine peptidase superfamily [SSF54001] (84-202)
  IPR052062 Murein DD-endopeptidase/LD-carboxypeptidase [PTHR47360] (80-202)

Radius of gyration: 30.35 Å; Cα contacts (8 Å, |Δi|>4): 642; chains: 2; bounding box: 89×85×55 Å

Sequence (416 aa):
MKRRKLCIFLIMLLTSLPKIAYGSKYRHRNIDEMIERASRNNGEEPENFDEEYVHDEALIRLKTKELKDKLSNAYEQIDNIILYDSLMNAYNNWRGTRYRWGGDSKDGIDCSALTRRVYRAVFNGYELPRVSVDQVRMGNIVSRENLKPGDILFFRPRNSVNHTAVYLGNSLFINASSSKGVIISSIEEPYWNQYFRYGVRVSAARRRMKRRKLCIFLIMLLTSLPKIAYGSKYRHRNIDEMIERASRNNGEEPENFDEEYVHDEALIRLKTKELKDKLSNAYEQIDNIILYDSLMNAYNNWRGTRYRWGGDSKDGIDCSALTRRVYRAVFNGYELPRVSVDQVRMGNIVSRENLKPGDILFFRPRNSVNHTAVYLGNSLFINASSSKGVIISSIEEPYWNQYFRYGVRVSAARRR

pLDDT: mean 79.9, std 24.94, range [21.0, 98.81]